Protein 1AHS (pdb70)

Secondary structure (DSSP, 8-state):
--TTBTBS-B--TTB---SSSSEEEEEEETTEEEEEE-TTEEEE-HHHH---TTT---EEEEEEEBSSEE-TTS-EE-PPTT-EEEETTEEE-TT--EEE-SSS-EEEEE-SSS-EEEEEEEEEE-/--TTTT-S-B--TTB---SSSSEEEEESSSSEEEEEE-TTEEEE-HHHHPPPTTT-S-EEEEEEEBSSEE-TTS-EE-PPTT-EEEETTEEE-TTS-EEE-SSS-EEEEE-SSS-EEEEEEEEEE-/--TTBTBS-B--TTB---SSSSEEEEEEETTEEEEEE-TTEEEE-HHHHPPPBTTBS-EEEEEEEBSSEE-TTS-EE-PPS--EEEETTEEE-TT--EEE-SSS-EEEEE-SSS-EEEEEEEEE--

Radius of gyration: 19.91 Å; Cα contacts (8 Å, |Δi|>4): 1069; chains: 3; bounding box: 50×52×49 Å

Organism: African horse sickness virus (NCBI:txid40050)

InterPro domains:
  IPR001803 Orbivirus inner capsid protein VP7 [PF00897] (1-350)
  IPR001803 Orbivirus inner capsid protein VP7 [PR00903] (21-40)
  IPR001803 Orbivirus inner capsid protein VP7 [PR00903] (60-80)
  IPR001803 Orbivirus inner capsid protein VP7 [PR00903] (82-101)
  IPR001803 Orbivirus inner capsid protein VP7 [PR00903] (106-123)
  IPR001803 Orbivirus inner capsid protein VP7 [PR00903] (180-199)
  IPR001803 Orbivirus inner capsid protein VP7 [PR00903] (207-225)
  IPR001803 Orbivirus inner capsid protein VP7 [PR00903] (244-261)
  IPR001803 Orbivirus inner capsid protein VP7 [PR00903] (271-286)
  IPR001803 Orbivirus inner capsid protein VP7 [PR00903] (311-328)
  IPR008935 Virus capsid protein, alpha-helical [SSF48345] (1-350)
  IPR008980 Viral capsid/haemagglutinin protein [SSF49818] (121-254)
  IPR023176 Orbivirus inner capsid protein VP7, N-terminal [G3DSA:1.10.250.10] (1-120)
  IPR023178 Orbivirus inner capsid protein VP7, C-terminal [G3DSA:1.10.170.10] (254-350)

Structure (mmCIF, N/CA/C/O backbone):
data_1AHS
#
_entry.id   1AHS
#
_cell.length_a   157.200
_cell.length_b   157.200
_cell.length_c   57.700
_cell.angle_alpha   90.00
_cell.angle_beta   90.00
_cell.angle_gamma   90.00
#
_symmetry.space_group_name_H-M   'I 4'
#
loop_
_entity.id
_entity.type
_entity.pdbx_description
1 polymer 'AFRICAN HORSE SICKNESS VIRUS (SEROTYPE 4) VP7'
2 water water
#
loop_
_atom_site.group_PDB
_atom_site.id
_atom_site.type_symbol
_atom_site.label_atom_id
_atom_site.label_alt_id
_atom_site.label_comp_id
_atom_site.label_asym_id
_atom_site.label_entity_id
_atom_site.label_seq_id
_atom_site.pdbx_PDB_ins_code
_atom_site.Cartn_x
_atom_site.Cartn_y
_atom_site.Cartn_z
_atom_site.occupancy
_atom_site.B_iso_or_equiv
_atom_site.auth_seq_id
_atom_site.auth_comp_id
_atom_site.auth_asym_id
_atom_site.auth_atom_id
_atom_site.pdbx_PDB_model_num
ATOM 1 N N . THR A 1 1 ? 45.850 10.934 17.530 0.00 99.99 126 THR A N 1
ATOM 2 C CA . THR A 1 1 ? 47.257 10.677 17.777 0.00 99.99 126 THR A CA 1
ATOM 3 C C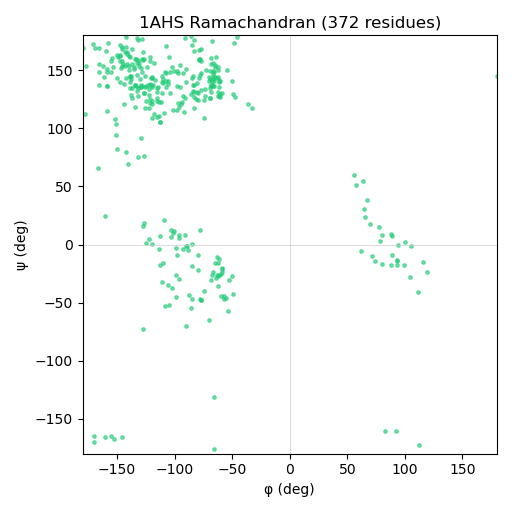 . THR A 1 1 ? 48.115 11.912 17.477 0.00 99.99 126 THR A C 1
ATOM 4 O O . THR A 1 1 ? 47.621 12.970 17.116 0.00 99.99 126 THR A O 1
ATOM 8 N N . GLY A 1 2 ? 49.411 11.727 17.664 1.00 74.43 127 GLY A N 1
ATOM 9 C CA . GLY A 1 2 ? 50.432 12.746 17.449 1.00 55.22 127 GLY A CA 1
ATOM 10 C C . GLY A 1 2 ? 51.641 11.854 17.136 1.00 49.21 127 GLY A C 1
ATOM 11 O O . GLY A 1 2 ? 51.761 10.777 17.715 1.00 47.33 127 GLY A O 1
ATOM 12 N N . PRO A 1 3 ? 52.639 12.304 16.369 1.00 40.10 128 PRO A N 1
ATOM 13 C CA . PRO A 1 3 ? 53.771 11.430 16.046 1.00 37.20 128 PRO A CA 1
ATOM 14 C C . PRO A 1 3 ? 54.679 10.791 17.061 1.00 35.16 128 PRO A C 1
ATOM 15 O O . PRO A 1 3 ? 55.298 9.782 16.752 1.00 40.92 128 PRO A O 1
ATOM 19 N N . TYR A 1 4 ? 54.780 11.366 18.248 1.00 34.00 129 TYR A N 1
ATOM 20 C CA . TYR A 1 4 ? 55.685 10.827 19.250 1.00 31.11 129 TYR A CA 1
ATOM 21 C C . TYR A 1 4 ? 54.978 10.035 20.346 1.00 29.64 129 TYR A C 1
ATOM 22 O O . TYR A 1 4 ? 55.545 9.766 21.401 1.00 32.41 129 TYR A O 1
ATOM 31 N N . ALA A 1 5 ? 53.705 9.727 20.121 1.00 33.80 130 ALA A N 1
ATOM 32 C CA . ALA A 1 5 ? 52.935 8.887 21.041 1.00 38.16 130 ALA A CA 1
ATOM 33 C C . ALA A 1 5 ? 53.686 7.618 20.735 1.00 43.36 130 ALA A C 1
ATOM 34 O O . ALA A 1 5 ? 53.818 7.271 19.558 1.00 55.32 130 ALA A O 1
ATOM 36 N N . GLY A 1 6 ? 54.227 6.912 21.699 1.00 41.42 131 GLY A N 1
ATOM 37 C CA . GLY A 1 6 ? 54.960 5.746 21.243 1.00 41.37 131 GLY A CA 1
ATOM 38 C C . GLY A 1 6 ? 56.424 5.858 21.571 1.00 42.46 131 GLY A C 1
ATOM 39 O O . GLY A 1 6 ? 57.162 4.889 21.445 1.00 45.10 131 GLY A O 1
ATOM 40 N N . ALA A 1 7 ? 56.875 7.057 21.917 1.00 41.43 132 ALA A N 1
ATOM 41 C CA . ALA A 1 7 ? 58.250 7.211 22.349 1.00 38.40 132 ALA A CA 1
ATOM 42 C C . ALA A 1 7 ? 58.134 6.469 23.668 1.00 37.17 132 ALA A C 1
ATOM 43 O O . ALA A 1 7 ? 57.060 6.456 24.276 1.00 38.53 132 ALA A O 1
ATOM 45 N N . VAL A 1 8 ? 59.201 5.828 24.110 1.00 37.19 133 VAL A N 1
ATOM 46 C CA . VAL A 1 8 ? 59.121 5.081 25.361 1.00 30.40 133 VAL A CA 1
ATOM 47 C C . VAL A 1 8 ? 59.533 5.842 26.621 1.00 31.53 133 VAL A C 1
ATOM 48 O O . VAL A 1 8 ? 59.449 5.312 27.724 1.00 32.52 133 VAL A O 1
ATOM 52 N N . GLU A 1 9 ? 59.991 7.079 26.464 1.00 31.11 134 GLU A N 1
ATOM 53 C CA . GLU A 1 9 ? 60.351 7.890 27.606 1.00 28.87 134 GLU A CA 1
ATOM 54 C C . GLU A 1 9 ? 60.315 9.323 27.142 1.00 28.54 134 GLU A C 1
ATOM 55 O O . GLU A 1 9 ? 60.488 9.598 25.951 1.00 28.64 134 GLU A O 1
ATOM 61 N N . VAL A 1 10 ? 59.971 10.207 28.075 1.00 25.84 135 VAL A N 1
ATOM 62 C CA . VAL A 1 10 ? 59.845 11.638 27.843 1.00 24.36 135 VAL A CA 1
ATOM 63 C C . VAL A 1 10 ? 60.695 12.277 28.922 1.00 22.60 135 VAL A C 1
ATOM 64 O O . VAL A 1 10 ? 61.329 11.571 29.692 1.00 24.01 135 VAL A O 1
ATOM 68 N N . GLN A 1 11 ? 60.820 13.589 28.923 1.00 20.02 136 GLN A N 1
ATOM 69 C CA . GLN A 1 11 ? 61.581 14.230 29.982 1.00 19.72 136 GLN A CA 1
ATOM 70 C C . GLN A 1 11 ? 60.938 15.522 30.383 1.00 20.23 136 GLN A C 1
ATOM 71 O O . GLN A 1 11 ? 59.974 15.930 29.769 1.00 22.79 136 GLN A O 1
ATOM 77 N N . GLN A 1 12 ? 61.401 16.119 31.472 1.00 20.41 137 GLN A N 1
ATOM 78 C CA . GLN A 1 12 ? 60.826 17.384 31.939 1.00 23.36 137 GLN A CA 1
ATOM 79 C C . GLN A 1 12 ? 61.189 18.489 30.979 1.00 24.72 137 GLN A C 1
ATOM 80 O O . GLN A 1 12 ? 62.355 18.701 30.676 1.00 25.29 137 GLN A O 1
ATOM 86 N N . SER A 1 13 ? 60.189 19.198 30.493 1.00 24.73 138 SER A N 1
ATOM 87 C CA . SER A 1 13 ? 60.463 20.285 29.585 1.00 22.56 138 SER A CA 1
ATOM 88 C C . SER A 1 13 ? 61.329 21.356 30.224 1.00 23.37 138 SER A C 1
ATOM 89 O O . SER A 1 13 ? 61.136 21.704 31.386 1.00 23.17 138 SER A O 1
ATOM 92 N N . GLY A 1 14 ? 62.261 21.882 29.432 1.00 23.39 139 GLY A N 1
ATOM 93 C CA . GLY A 1 14 ? 63.117 22.963 29.856 1.00 16.05 139 GLY A CA 1
ATOM 94 C C . GLY A 1 14 ? 64.301 22.716 30.738 1.00 20.51 139 GLY A C 1
ATOM 95 O O . GLY A 1 14 ? 64.986 23.672 31.086 1.00 24.16 139 GLY A O 1
ATOM 96 N N . ARG A 1 15 ? 64.579 21.469 31.066 1.00 23.13 140 ARG A N 1
ATOM 97 C CA . ARG A 1 15 ? 65.700 21.108 31.928 1.00 22.15 140 ARG A CA 1
ATOM 98 C C . ARG A 1 15 ? 66.880 20.682 31.093 1.00 23.12 140 ARG A C 1
ATOM 99 O O . ARG A 1 15 ? 66.833 19.653 30.437 1.00 29.19 140 ARG A O 1
ATOM 107 N N . TYR A 1 16 ? 67.962 21.435 31.160 1.00 23.04 141 TYR A N 1
ATOM 108 C CA . TYR A 1 16 ? 69.108 21.145 30.339 1.00 19.70 141 TYR A CA 1
ATOM 109 C C . TYR A 1 16 ? 69.690 19.834 30.640 1.00 18.10 141 TYR A C 1
ATOM 110 O O . TYR A 1 16 ? 70.061 19.579 31.751 1.00 20.78 141 TYR A O 1
ATOM 119 N N . TYR A 1 17 ? 69.875 19.029 29.624 1.00 22.29 142 TYR A N 1
ATOM 120 C CA . TYR A 1 17 ? 70.439 17.710 29.820 1.00 23.01 142 TYR A CA 1
ATOM 121 C C . TYR A 1 17 ? 71.228 17.195 28.623 1.00 23.65 142 TYR A C 1
ATOM 122 O O . TYR A 1 17 ? 70.636 16.665 27.694 1.00 25.04 142 TYR A O 1
ATOM 131 N N . VAL A 1 18 ? 72.542 17.395 28.622 1.00 25.27 143 VAL A N 1
ATOM 132 C CA . VAL A 1 18 ? 73.408 16.932 27.530 1.00 30.07 143 VAL A CA 1
ATOM 133 C C . VAL A 1 18 ? 74.533 16.176 28.231 1.00 36.44 143 VAL A C 1
ATOM 134 O O . VAL A 1 18 ? 75.548 16.757 28.610 1.00 37.54 143 VAL A O 1
ATOM 138 N N . PRO A 1 19 ? 74.368 14.853 28.405 1.00 38.26 144 PRO A N 1
ATOM 139 C CA . PRO A 1 19 ? 75.346 13.984 29.073 1.00 43.87 144 PRO A CA 1
ATOM 140 C C . PRO A 1 19 ? 76.610 13.680 28.228 1.00 47.56 144 PRO A C 1
ATOM 141 O O . PRO A 1 19 ? 77.765 13.690 28.699 1.00 49.18 144 PRO A O 1
ATOM 145 N N . GLN A 1 20 ? 76.370 13.464 26.950 1.00 45.79 145 GLN A N 1
ATOM 146 C CA . GLN A 1 20 ? 77.420 13.139 26.041 1.00 46.34 145 GLN A CA 1
ATOM 147 C C . GLN A 1 20 ? 77.271 14.012 24.806 1.00 47.85 145 GLN A C 1
ATOM 148 O O . GLN A 1 20 ? 76.167 14.114 24.236 1.00 48.45 145 GLN A O 1
ATOM 154 N N . GLY A 1 21 ? 78.378 14.613 24.387 1.00 45.85 146 GLY A N 1
ATOM 155 C CA . GLY A 1 21 ? 78.357 15.395 23.177 1.00 41.49 146 GLY A CA 1
ATOM 156 C C . GLY A 1 21 ? 78.065 16.834 23.419 1.00 39.38 146 GLY A C 1
ATOM 157 O O . GLY A 1 21 ? 78.281 17.333 24.534 1.00 41.14 146 GLY A O 1
ATOM 158 N N . ARG A 1 22 ? 77.629 17.507 22.352 1.00 40.58 147 ARG A N 1
ATOM 159 C CA . ARG A 1 22 ? 77.292 18.922 22.442 1.00 39.73 147 ARG A CA 1
ATOM 160 C C . ARG A 1 22 ? 75.808 19.241 22.238 1.00 34.70 147 ARG A C 1
ATOM 161 O O . ARG A 1 22 ? 75.415 20.379 22.359 1.00 33.98 147 ARG A O 1
ATOM 169 N N . THR A 1 23 ? 75.002 18.225 21.927 1.00 32.21 148 THR A N 1
ATOM 170 C CA . THR A 1 23 ? 73.564 18.361 21.741 1.00 30.16 148 THR A CA 1
ATOM 171 C C . THR A 1 23 ? 72.919 17.046 22.153 1.00 30.44 148 THR A C 1
ATOM 172 O O . THR A 1 23 ? 73.607 16.044 22.299 1.00 33.43 148 THR A O 1
ATOM 176 N N . ARG A 1 24 ? 71.618 17.086 22.427 1.00 28.97 149 ARG A N 1
ATOM 177 C CA . ARG A 1 24 ? 70.811 15.904 22.749 1.00 26.19 149 ARG A CA 1
ATOM 178 C C . ARG A 1 24 ? 69.334 16.278 22.640 1.00 25.14 149 ARG A C 1
ATOM 179 O O . ARG A 1 24 ? 68.925 17.345 23.048 1.00 26.80 149 ARG A O 1
ATOM 187 N N . GLY A 1 25 ? 68.532 15.424 22.054 1.00 24.68 150 GLY A N 1
ATOM 188 C CA . GLY A 1 25 ? 67.129 15.746 21.931 1.00 26.31 150 GLY A CA 1
ATOM 189 C C . GLY A 1 25 ? 66.326 14.674 22.626 1.00 28.18 150 GLY A C 1
ATOM 190 O O . GLY A 1 25 ? 66.835 13.57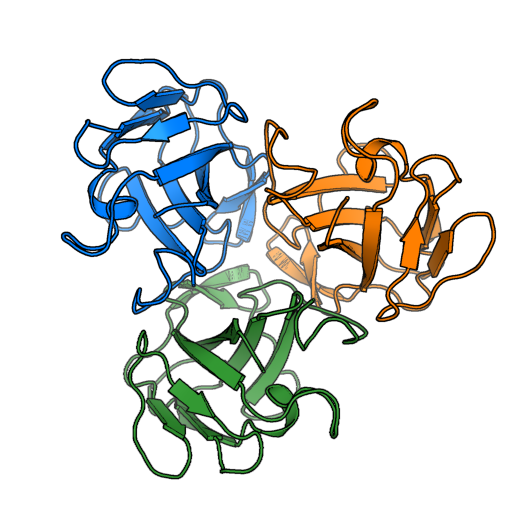0 22.836 1.00 29.03 150 GLY A O 1
ATOM 191 N N . GLY A 1 26 ? 65.101 15.002 23.012 1.00 25.42 151 GLY A N 1
ATOM 192 C CA . GLY A 1 26 ? 64.245 14.036 23.658 1.00 25.21 151 GLY A CA 1
ATOM 193 C C . GLY A 1 26 ? 62.822 14.501 23.479 1.00 27.30 151 GLY A C 1
ATOM 194 O O . GLY A 1 26 ? 62.610 15.615 22.995 1.00 28.18 151 GLY A O 1
ATOM 195 N N . TYR A 1 27 ? 61.852 13.683 23.885 1.00 27.55 152 TYR A N 1
ATOM 196 C CA . TYR A 1 27 ? 60.442 14.048 23.752 1.00 24.29 152 TYR A CA 1
ATOM 197 C C . TYR A 1 27 ? 59.818 14.603 24.998 1.00 19.58 152 TYR A C 1
ATOM 198 O O . TYR A 1 27 ? 60.207 14.281 26.113 1.00 23.13 152 TYR A O 1
ATOM 207 N N . ILE A 1 28 ? 58.856 15.470 24.801 1.00 21.13 153 ILE A N 1
ATOM 208 C CA . ILE A 1 28 ? 58.184 16.072 25.914 1.00 21.41 153 ILE A CA 1
ATOM 209 C C . ILE A 1 28 ? 56.795 15.448 26.046 1.00 25.21 153 ILE A C 1
ATOM 210 O O . ILE A 1 28 ? 56.297 15.245 27.154 1.00 25.99 153 ILE A O 1
ATOM 215 N N . ASN A 1 29 ? 56.188 15.120 24.910 1.00 24.90 154 ASN A N 1
ATOM 216 C CA . ASN A 1 29 ? 54.876 14.471 24.848 1.00 24.15 154 ASN A CA 1
ATOM 217 C C . ASN A 1 29 ? 54.705 14.069 23.385 1.00 23.39 154 ASN A C 1
ATOM 218 O O . ASN A 1 29 ? 55.669 14.102 22.625 1.00 23.17 154 ASN A O 1
ATOM 223 N N . SER A 1 30 ? 53.495 13.734 22.979 1.00 26.91 155 SER A N 1
ATOM 224 C CA . SER A 1 30 ? 53.220 13.323 21.603 1.00 31.97 155 SER A CA 1
ATOM 225 C C . SER A 1 30 ? 53.512 14.283 20.464 1.00 29.12 155 SER A C 1
ATOM 226 O O . SER A 1 30 ? 53.652 13.832 19.335 1.00 33.43 155 SER A O 1
ATOM 229 N N . ASN A 1 31 ? 53.513 15.586 20.701 1.00 25.84 156 ASN A N 1
ATOM 230 C CA . ASN A 1 31 ? 53.712 16.509 19.595 1.00 25.54 156 ASN A CA 1
ATOM 231 C C . ASN A 1 31 ? 54.878 17.399 19.795 1.00 25.92 156 ASN A C 1
ATOM 232 O O . ASN A 1 31 ? 55.108 18.271 18.970 1.00 30.05 156 ASN A O 1
ATOM 237 N N . ILE A 1 32 ? 55.629 17.194 20.870 1.00 25.25 157 ILE A N 1
ATOM 238 C CA . ILE A 1 32 ? 56.732 18.086 21.156 1.00 24.89 157 ILE A CA 1
ATOM 239 C C . ILE A 1 32 ? 58.013 17.380 21.549 1.00 27.74 157 ILE A C 1
ATOM 240 O O . ILE A 1 32 ? 58.013 16.447 22.360 1.00 26.76 157 ILE A O 1
ATOM 245 N N . ALA A 1 33 ? 59.110 17.885 20.988 1.00 25.66 158 ALA A N 1
ATOM 246 C CA . ALA A 1 33 ? 60.452 17.379 21.224 1.00 23.80 158 ALA A CA 1
ATOM 247 C C . ALA A 1 33 ? 61.298 18.598 21.495 1.00 24.65 158 ALA A C 1
ATOM 248 O O . ALA A 1 33 ? 61.011 19.650 20.942 1.00 26.61 158 ALA A O 1
ATOM 250 N N . GLU A 1 34 ? 62.294 18.479 22.367 1.00 20.41 159 GLU A N 1
ATOM 251 C CA . GLU A 1 34 ? 63.189 19.593 22.659 1.00 19.41 159 GLU A CA 1
ATOM 252 C C . GLU A 1 34 ? 64.599 19.138 22.401 1.00 23.93 159 GLU A C 1
ATOM 253 O O . GLU A 1 34 ? 64.883 17.940 22.467 1.00 25.29 159 GLU A O 1
ATOM 259 N N . VAL A 1 35 ? 65.489 20.067 22.072 1.00 22.41 160 VAL A N 1
ATOM 260 C CA . VAL A 1 35 ? 66.899 19.708 21.857 1.00 23.00 160 VAL A CA 1
ATOM 261 C C . VAL A 1 35 ? 67.807 20.698 22.556 1.00 23.61 160 VAL A C 1
ATOM 262 O O . VAL A 1 35 ? 67.673 21.897 22.376 1.00 26.77 160 VAL A O 1
ATOM 266 N N . CYS A 1 36 ? 68.590 20.186 23.501 1.00 22.53 161 CYS A N 1
ATOM 267 C CA . CYS A 1 36 ? 69.508 20.983 24.286 1.00 19.90 161 CYS A CA 1
ATOM 268 C C . CYS A 1 36 ? 70.820 21.179 23.573 1.00 22.25 161 CYS A C 1
ATOM 269 O O . CYS A 1 36 ? 71.352 20.260 22.996 1.00 22.75 161 CYS A O 1
ATOM 272 N N . MET A 1 37 ? 71.405 22.350 23.708 1.00 24.89 162 MET A N 1
ATOM 273 C CA . MET A 1 37 ? 72.603 22.618 22.984 1.00 21.02 162 MET A CA 1
ATOM 274 C C . MET A 1 37 ? 73.526 23.446 23.797 1.00 24.95 162 MET A C 1
ATOM 275 O O . MET A 1 37 ? 73.104 24.384 24.449 1.00 33.06 162 MET A O 1
ATOM 280 N N . ASP A 1 38 ? 74.801 23.098 23.739 1.00 29.08 163 ASP A N 1
ATOM 281 C CA . ASP A 1 38 ? 75.862 23.793 24.440 1.00 26.04 163 ASP A CA 1
ATOM 282 C C . ASP A 1 38 ? 76.209 24.956 23.558 1.00 26.78 163 ASP A C 1
ATOM 283 O O . ASP A 1 38 ? 75.678 25.096 22.462 1.00 28.61 163 ASP A O 1
ATOM 288 N N . ALA A 1 39 ? 77.114 25.791 24.044 1.00 31.98 164 ALA A N 1
ATOM 289 C CA . ALA A 1 39 ? 77.573 26.977 23.330 1.00 28.71 164 ALA A CA 1
ATOM 290 C C . ALA A 1 39 ? 78.350 26.534 22.080 1.00 26.67 164 ALA A C 1
ATOM 291 O O . ALA A 1 39 ? 79.074 25.557 22.123 1.00 29.10 164 ALA A O 1
ATOM 293 N N . GLY A 1 40 ? 78.114 27.181 20.950 1.00 24.44 165 GLY A N 1
ATOM 294 C CA . GLY A 1 40 ? 78.808 26.806 19.736 1.00 24.30 165 GLY A CA 1
ATOM 295 C C . GLY A 1 40 ? 78.632 25.354 19.394 1.00 27.12 165 GLY A C 1
ATOM 296 O O . GLY A 1 40 ? 79.625 24.651 19.235 1.00 29.05 165 GLY A O 1
ATOM 297 N N . ALA A 1 41 ? 77.383 24.929 19.184 1.00 24.44 166 ALA A N 1
ATOM 298 C CA . ALA A 1 41 ? 77.064 23.538 18.865 1.00 21.11 166 ALA A CA 1
ATOM 299 C C . ALA A 1 41 ? 76.254 23.476 17.637 1.00 21.42 166 ALA A C 1
ATOM 300 O O . ALA A 1 41 ? 75.608 24.434 17.292 1.00 26.59 166 ALA A O 1
ATOM 302 N N . ALA A 1 42 ? 76.230 22.327 16.991 1.00 20.45 167 ALA A N 1
ATOM 303 C CA . ALA A 1 42 ? 75.426 22.175 15.776 1.00 25.09 167 ALA A CA 1
ATOM 304 C C . ALA A 1 42 ? 74.972 20.754 15.867 1.00 28.00 167 ALA A C 1
ATOM 305 O O . ALA A 1 42 ? 75.627 19.959 16.556 1.00 31.66 167 ALA A O 1
ATOM 307 N N . GLY A 1 43 ? 73.878 20.404 15.193 1.00 23.67 168 GLY A N 1
ATOM 308 C CA . GLY A 1 43 ? 73.449 19.021 15.271 1.00 25.61 168 GLY A CA 1
ATOM 309 C C . GLY A 1 43 ? 72.445 18.762 14.207 1.00 29.30 168 GLY A C 1
ATOM 310 O O . GLY A 1 43 ? 71.896 19.712 13.696 1.00 34.19 168 GLY A O 1
ATOM 311 N N . GLN A 1 44 ? 72.302 17.513 13.791 1.00 31.37 169 GLN A N 1
ATOM 312 C CA . GLN A 1 44 ? 71.313 17.176 12.786 1.00 36.81 169 GLN A CA 1
ATOM 313 C C . GLN A 1 44 ? 70.271 16.486 13.611 1.00 38.24 169 GLN A C 1
ATOM 314 O O . GLN A 1 44 ? 70.607 15.645 14.442 1.00 39.69 169 GLN A O 1
ATOM 320 N N . VAL A 1 45 ? 69.007 16.739 13.289 1.00 37.65 170 VAL A N 1
ATOM 321 C CA . VAL A 1 45 ? 67.925 16.297 14.154 1.00 34.65 170 VAL A CA 1
ATOM 322 C C . VAL A 1 45 ? 66.789 15.485 13.526 1.00 31.98 170 VAL A C 1
ATOM 323 O O . VAL A 1 45 ? 65.798 15.179 14.155 1.00 32.46 170 VAL A O 1
ATOM 327 N N . ASN A 1 46 ? 67.051 14.987 12.329 1.00 35.29 171 ASN A N 1
ATOM 328 C CA . ASN A 1 46 ? 66.129 14.159 11.562 1.00 37.73 171 ASN A CA 1
ATOM 329 C C . ASN A 1 46 ? 65.671 12.935 12.316 1.00 39.61 171 ASN A C 1
ATOM 330 O O . ASN A 1 46 ? 64.510 12.590 12.287 1.00 40.47 171 ASN A O 1
ATOM 335 N N . ALA A 1 47 ? 66.589 12.225 12.941 1.00 38.46 172 ALA A N 1
ATOM 336 C CA . ALA A 1 47 ? 66.181 11.040 13.669 1.00 37.45 172 ALA A CA 1
ATOM 337 C C . ALA A 1 47 ? 65.215 11.316 14.824 1.00 38.82 172 ALA A C 1
ATOM 338 O O . ALA A 1 47 ? 64.464 10.440 15.194 1.00 44.09 172 ALA A O 1
ATOM 340 N N . LEU A 1 48 ? 65.265 12.513 15.411 1.00 39.65 173 LEU A N 1
ATOM 341 C CA . LEU A 1 48 ? 64.402 12.906 16.535 1.00 32.96 173 LEU A CA 1
ATOM 342 C C . LEU A 1 48 ? 63.004 13.246 16.034 1.00 33.07 173 LEU A C 1
ATOM 343 O O . LEU A 1 48 ? 62.010 12.797 16.575 1.00 34.02 173 LEU A O 1
ATOM 348 N N . LEU A 1 49 ? 62.931 14.052 14.993 1.00 35.59 174 LEU A N 1
ATOM 349 C CA . LEU A 1 49 ? 61.652 14.427 14.444 1.00 38.52 174 LEU A CA 1
ATOM 350 C C . LEU A 1 49 ? 61.200 13.366 13.459 1.00 43.09 174 LEU A C 1
ATOM 351 O O . LEU A 1 49 ? 60.047 13.365 13.077 1.00 44.81 174 LEU A O 1
ATOM 356 N N . ALA A 1 50 ? 62.112 12.538 12.971 0.00 48.27 175 ALA A N 1
ATOM 357 C CA . ALA A 1 50 ? 61.680 11.503 12.058 0.00 53.13 175 ALA A CA 1
ATOM 358 C C . ALA A 1 50 ? 61.023 10.543 12.997 0.00 58.09 175 ALA A C 1
ATOM 359 O O . ALA A 1 50 ? 61.667 10.003 13.899 0.00 57.12 175 ALA A O 1
ATOM 361 N N . PRO A 1 51 ? 59.704 10.470 12.926 1.00 63.81 176 PRO A N 1
ATOM 362 C CA . PRO A 1 51 ? 58.944 9.546 13.788 1.00 71.67 176 PRO A CA 1
ATOM 363 C C . PRO A 1 51 ? 59.407 8.179 13.295 1.00 79.80 176 PRO A C 1
ATOM 364 O O . PRO A 1 51 ? 60.620 7.949 13.130 1.00 81.90 176 PRO A O 1
ATOM 368 N N . ARG A 1 52 ? 58.470 7.268 13.030 0.00 99.99 177 ARG A N 1
ATOM 369 C CA . ARG A 1 52 ? 58.893 5.998 12.476 0.00 99.99 177 ARG A CA 1
ATOM 370 C C . ARG A 1 52 ? 58.445 5.688 11.057 0.00 99.99 177 ARG A C 1
ATOM 371 O O . ARG A 1 52 ? 57.270 5.791 10.698 0.00 99.99 177 ARG A O 1
ATOM 379 N N . ARG A 1 53 ? 59.463 5.442 10.238 0.00 99.99 178 ARG A N 1
ATOM 380 C CA . ARG A 1 53 ? 59.347 5.150 8.815 0.00 99.99 178 ARG A CA 1
ATOM 381 C C . ARG A 1 53 ? 58.128 4.324 8.415 0.00 99.99 178 ARG A C 1
ATOM 382 O O . ARG A 1 53 ? 57.947 3.205 8.887 0.00 99.99 178 ARG A O 1
ATOM 390 N N . GLY A 1 54 ? 57.298 4.889 7.544 0.00 99.99 179 GLY A N 1
ATOM 391 C CA . GLY A 1 54 ? 56.114 4.183 7.085 0.00 99.99 179 GLY A CA 1
ATOM 392 C C . GLY A 1 54 ? 54.823 4.792 7.590 0.00 99.99 179 GLY A C 1
ATOM 393 O O . GLY A 1 54 ? 53.836 4.870 6.854 0.00 99.99 179 GLY A O 1
ATOM 394 N N . ASP A 1 55 ? 54.825 5.203 8.854 0.00 99.99 180 ASP A N 1
ATOM 395 C CA . ASP A 1 55 ? 53.660 5.829 9.474 0.00 99.99 180 ASP A CA 1
ATOM 396 C C . ASP A 1 55 ? 53.654 7.264 8.974 0.00 99.99 180 ASP A C 1
ATOM 397 O O . ASP A 1 55 ? 52.639 7.775 8.484 0.00 99.99 180 ASP A O 1
ATOM 402 N N . ALA A 1 56 ? 54.835 7.874 9.034 0.00 99.99 181 ALA A N 1
ATOM 403 C CA . ALA A 1 56 ? 55.025 9.247 8.613 0.00 99.99 181 ALA A CA 1
ATOM 404 C C . ALA A 1 56 ? 54.820 9.465 7.134 0.00 99.99 181 ALA A C 1
ATOM 405 O O . ALA A 1 56 ? 55.151 8.630 6.300 0.00 99.99 181 ALA A O 1
ATOM 407 N N . VAL A 1 57 ? 54.345 10.668 6.859 1.00 65.94 182 VAL A N 1
ATOM 408 C CA . VAL A 1 57 ? 54.035 11.171 5.521 1.00 58.55 182 VAL A CA 1
ATOM 409 C C . VAL A 1 57 ? 54.724 12.550 5.224 1.00 57.00 182 VAL A C 1
ATOM 410 O O . VAL A 1 57 ? 55.661 12.624 4.418 1.00 56.55 182 VAL A O 1
ATOM 414 N N . MET A 1 58 ? 54.224 13.625 5.859 1.00 53.31 183 MET A N 1
ATOM 415 C CA . MET A 1 58 ? 54.712 15.006 5.759 1.00 46.24 183 MET A CA 1
ATOM 416 C C . MET A 1 58 ? 54.437 15.573 7.143 1.00 42.16 183 MET A C 1
ATOM 417 O O . MET A 1 58 ? 53.428 15.245 7.742 1.00 41.08 183 MET A O 1
ATOM 422 N N . ILE A 1 59 ? 55.351 16.367 7.677 1.00 41.07 184 ILE A N 1
ATOM 423 C CA . ILE A 1 59 ? 55.183 16.933 9.002 1.00 37.79 184 ILE A CA 1
ATOM 424 C C . ILE A 1 59 ? 55.213 18.437 8.914 1.00 37.52 184 ILE A C 1
ATOM 425 O O . ILE A 1 59 ? 55.987 18.983 8.141 1.00 37.67 184 ILE A O 1
ATOM 430 N N . TYR A 1 60 ? 54.328 19.097 9.658 1.00 36.99 185 TYR A N 1
ATOM 431 C CA . TYR A 1 60 ? 54.281 20.560 9.726 1.00 36.47 185 TYR A CA 1
ATOM 432 C C . TYR A 1 60 ? 54.641 20.850 11.159 1.00 32.08 185 TYR A C 1
ATOM 433 O O . TYR A 1 60 ? 53.996 20.329 12.037 1.00 33.44 185 TYR A O 1
ATOM 442 N N . PHE A 1 61 ? 55.640 21.674 11.426 1.00 28.53 186 PHE A N 1
ATOM 443 C CA . PHE A 1 61 ? 56.005 21.933 12.807 1.00 24.30 186 PHE A CA 1
ATOM 444 C C . PHE A 1 61 ? 56.490 23.335 12.905 1.00 24.91 186 PHE A C 1
ATOM 445 O O . PHE A 1 61 ? 56.678 23.949 11.890 1.00 28.22 186 PHE A O 1
ATOM 453 N N . VAL A 1 62 ? 56.707 23.827 14.119 1.00 26.66 187 VAL A N 1
ATOM 454 C CA . VAL A 1 62 ? 57.274 25.151 14.369 1.00 24.03 187 VAL A CA 1
ATOM 455 C C . VAL A 1 62 ? 58.353 24.888 15.387 1.00 22.68 187 VAL A C 1
ATOM 456 O O . VAL A 1 62 ? 58.315 23.877 16.072 1.00 25.95 187 VAL A O 1
ATOM 460 N N . TRP A 1 63 ? 59.310 25.789 15.491 1.00 24.26 188 TRP A N 1
ATOM 461 C CA . TRP A 1 63 ? 60.376 25.653 16.477 1.00 24.05 188 TRP A CA 1
ATOM 462 C C . TRP A 1 63 ? 60.534 27.030 17.117 1.00 25.30 188 TRP A C 1
ATOM 463 O O . TRP A 1 63 ? 60.127 28.016 16.534 1.00 25.79 188 TRP A O 1
ATOM 474 N N . ARG A 1 64 ? 60.959 27.089 18.372 1.00 22.78 189 ARG A N 1
ATOM 475 C CA . ARG A 1 64 ? 61.205 28.376 19.000 1.00 20.55 189 ARG A CA 1
ATOM 476 C C . ARG A 1 64 ? 62.187 28.083 20.074 1.00 22.27 189 ARG A C 1
ATOM 477 O O . ARG A 1 64 ? 62.277 26.949 20.513 1.00 21.57 189 ARG A O 1
ATOM 485 N N . PRO A 1 65 ? 63.049 29.046 20.377 1.00 20.78 190 PRO A N 1
ATOM 486 C CA . PRO A 1 65 ? 64.052 28.892 21.423 1.00 16.82 190 PRO A CA 1
ATOM 487 C C . PRO A 1 65 ? 63.330 29.109 22.756 1.00 20.87 190 PRO A C 1
ATOM 488 O O . PRO A 1 65 ? 62.226 29.642 22.773 1.00 25.36 190 PRO A O 1
ATOM 492 N N . LEU A 1 66 ? 63.883 28.627 23.858 1.00 22.13 191 LEU A N 1
ATOM 493 C CA . LEU A 1 66 ? 63.232 28.845 25.108 1.00 20.12 191 LEU A CA 1
ATOM 494 C C . LEU A 1 66 ? 63.887 30.044 25.736 1.00 21.93 191 LEU A C 1
ATOM 495 O O . LEU A 1 66 ? 65.097 30.074 26.007 1.00 24.75 191 LEU A O 1
ATOM 500 N N . ARG A 1 67 ? 63.059 31.035 26.006 1.00 23.96 192 ARG A N 1
ATOM 501 C CA . ARG A 1 67 ? 63.484 32.275 26.635 1.00 24.48 192 ARG A CA 1
ATOM 502 C C . ARG A 1 67 ? 64.090 32.016 28.013 1.00 26.02 192 ARG A C 1
ATOM 503 O O . ARG A 1 67 ? 65.012 32.687 28.410 1.00 29.70 192 ARG A O 1
ATOM 511 N N . ILE A 1 68 ? 63.463 31.171 28.815 1.00 26.27 193 ILE A N 1
ATOM 512 C CA . ILE A 1 68 ? 64.055 30.800 30.088 1.00 26.93 193 ILE A CA 1
ATOM 513 C C . ILE A 1 68 ? 63.868 29.274 30.287 1.00 25.66 193 ILE A C 1
ATOM 514 O O . ILE A 1 68 ? 62.901 28.675 29.821 1.00 24.50 193 ILE A O 1
ATOM 519 N N . PHE A 1 69 ? 64.876 28.640 30.862 1.00 22.31 194 PHE A N 1
ATOM 520 C CA . PHE A 1 69 ? 64.869 27.218 31.098 1.00 20.09 194 PHE A CA 1
ATOM 521 C C . PHE A 1 69 ? 65.822 27.048 32.246 1.00 19.29 194 PHE A C 1
ATOM 522 O O . PHE A 1 69 ? 66.224 28.042 32.855 1.00 21.58 194 PHE A O 1
ATOM 530 N N . CYS A 1 70 ? 66.273 25.838 32.515 1.00 19.82 195 CYS A N 1
ATOM 531 C CA . CYS A 1 70 ? 67.198 25.717 33.609 1.00 19.92 195 CYS A CA 1
ATOM 532 C C . CYS A 1 70 ? 68.365 24.789 33.390 1.00 22.29 195 CYS A C 1
ATOM 533 O O . CYS A 1 70 ? 68.369 23.966 32.475 1.00 24.69 195 CYS A O 1
ATOM 536 N N . ASP A 1 71 ? 69.393 24.978 34.209 1.00 23.52 196 ASP A N 1
ATOM 537 C CA . ASP A 1 71 ? 70.573 24.134 34.176 1.00 26.79 196 ASP A CA 1
ATOM 538 C C . ASP A 1 71 ? 70.260 22.910 35.051 1.00 25.68 196 ASP A C 1
ATOM 539 O O . ASP A 1 71 ? 69.294 22.890 35.817 1.00 25.99 196 ASP A O 1
ATOM 544 N N . PRO A 1 72 ? 71.131 21.922 35.037 1.00 26.88 197 PRO A N 1
ATOM 545 C CA . PRO A 1 72 ? 70.859 20.741 35.839 1.00 26.65 197 PRO A CA 1
ATOM 546 C C . PRO A 1 72 ? 70.739 20.906 37.364 1.00 29.96 197 PRO A C 1
ATOM 547 O O . PRO A 1 72 ? 70.313 19.965 38.036 1.00 30.38 197 PRO A O 1
ATOM 551 N N . GLN A 1 73 ? 71.131 22.057 37.918 1.00 33.67 198 GLN A N 1
ATOM 552 C CA . GLN A 1 73 ? 71.035 22.316 39.366 1.00 33.29 198 GLN A CA 1
ATOM 553 C C . GLN A 1 73 ? 69.850 23.229 39.731 1.00 28.81 198 GLN A C 1
ATOM 554 O O . GLN A 1 73 ? 69.715 23.716 40.863 1.00 29.43 198 GLN A O 1
ATOM 560 N N . GLY A 1 74 ? 69.045 23.517 38.717 1.00 25.06 199 GLY A N 1
ATOM 561 C CA . GLY A 1 74 ? 67.849 24.305 38.894 1.00 25.67 199 GLY A CA 1
ATOM 562 C C . GLY A 1 74 ? 67.884 25.786 38.668 1.00 24.93 199 GLY A C 1
ATOM 563 O O . GLY A 1 74 ? 66.831 26.395 38.764 1.00 31.32 199 GLY A O 1
ATOM 564 N N . ALA A 1 75 ? 69.026 26.364 38.320 1.00 20.68 200 ALA A N 1
ATOM 565 C CA . ALA A 1 75 ? 69.124 27.799 38.124 1.00 24.09 200 ALA A CA 1
ATOM 566 C C . ALA A 1 75 ? 68.558 28.216 36.777 1.00 27.50 200 ALA A C 1
ATOM 567 O O . ALA A 1 75 ? 68.596 27.431 35.850 1.00 27.55 200 ALA A O 1
ATOM 569 N N . SER A 1 76 ? 67.937 29.399 36.707 1.00 28.55 201 SER A N 1
ATOM 570 C CA . SER A 1 76 ? 67.352 29.920 35.467 1.00 28.62 201 SER A CA 1
ATOM 571 C C . SER A 1 76 ? 68.465 30.283 34.519 1.00 28.65 201 SER A C 1
ATOM 572 O O . SER A 1 76 ? 69.476 30.851 34.919 1.00 28.71 201 SER A O 1
ATOM 575 N N . LEU A 1 77 ? 68.210 30.047 33.244 1.00 27.08 202 LEU A N 1
ATOM 576 C CA . LEU A 1 77 ? 69.164 30.299 32.175 1.00 25.89 202 LEU A CA 1
ATOM 577 C C . LEU A 1 77 ? 68.326 30.837 31.012 1.00 25.31 202 LEU A C 1
ATOM 578 O O . LEU A 1 77 ? 67.131 30.547 30.939 1.00 25.36 202 LEU A O 1
ATOM 583 N N . GLU A 1 78 ? 68.929 31.603 30.111 1.00 28.91 203 GLU A N 1
ATOM 584 C CA . GLU A 1 78 ? 68.218 32.118 28.934 1.00 31.24 203 GLU A CA 1
ATOM 585 C C . GLU A 1 78 ? 68.891 31.633 27.655 1.00 31.68 203 GLU A C 1
ATOM 586 O O . GLU A 1 78 ? 70.123 31.572 27.615 1.00 33.41 203 GLU A O 1
ATOM 592 N N . SER A 1 79 ? 68.116 31.320 26.611 1.00 30.23 204 SER A N 1
ATOM 593 C CA . SER A 1 79 ? 68.718 30.849 25.368 1.00 31.64 204 SER A CA 1
ATOM 594 C C . SER A 1 79 ? 69.532 31.952 24.692 1.00 36.62 204 SER A C 1
ATOM 595 O O . SER A 1 79 ? 69.142 33.135 24.740 1.00 42.32 204 SER A O 1
ATOM 598 N N . ALA A 1 80 ? 70.668 31.563 24.098 1.00 35.17 205 ALA A N 1
ATOM 599 C CA . ALA A 1 80 ? 71.580 32.474 23.403 1.00 33.54 205 ALA A CA 1
ATOM 600 C C . ALA A 1 80 ? 71.033 33.100 22.136 1.00 36.18 205 ALA A C 1
ATOM 601 O O . ALA A 1 80 ? 70.175 32.532 21.446 1.00 43.27 205 ALA A O 1
ATOM 603 N N . PRO A 1 81 ? 71.439 34.339 21.854 1.00 37.54 206 PRO A N 1
ATOM 604 C CA . PRO A 1 81 ? 70.925 34.930 20.619 1.00 34.95 206 PRO A CA 1
ATOM 605 C C . PRO A 1 81 ? 71.609 34.244 19.441 1.00 34.36 206 PRO A C 1
ATOM 606 O O . PRO A 1 81 ? 72.711 33.688 19.567 1.00 33.58 206 PRO A O 1
ATOM 610 N N . GLY A 1 82 ? 70.899 34.165 18.329 1.00 31.64 207 GLY A N 1
ATOM 611 C CA . GLY A 1 82 ? 71.501 33.568 17.156 1.00 29.08 207 GLY A CA 1
ATOM 612 C C . GLY A 1 82 ? 71.217 32.144 16.754 1.00 31.06 207 GLY A C 1
ATOM 613 O O . GLY A 1 82 ? 71.772 31.685 15.765 1.00 34.21 207 GLY A O 1
ATOM 614 N N . THR A 1 83 ? 70.361 31.447 17.483 1.00 33.79 208 THR A N 1
ATOM 615 C CA . THR A 1 83 ? 70.023 30.067 17.155 1.00 32.87 208 THR A CA 1
ATOM 616 C C . THR A 1 83 ? 69.360 30.032 15.786 1.00 32.02 208 THR A C 1
ATOM 617 O O . THR A 1 83 ? 68.713 31.008 15.361 1.00 35.42 208 THR A O 1
ATOM 621 N N . PHE A 1 84 ? 69.497 28.910 15.095 1.00 28.02 209 PHE A N 1
ATOM 622 C CA . PHE A 1 84 ? 68.875 28.778 13.793 1.00 26.26 209 PHE A CA 1
ATOM 623 C C . PHE A 1 84 ? 68.610 27.320 13.461 1.00 27.53 209 PHE A C 1
ATOM 624 O O . PHE A 1 84 ? 69.153 26.436 14.110 1.00 30.92 209 PHE A O 1
ATOM 632 N N . VAL A 1 85 ? 67.714 27.083 12.511 1.00 28.04 210 VAL A N 1
ATOM 633 C CA . VAL A 1 85 ? 67.340 25.749 12.073 1.00 28.96 210 VAL A CA 1
ATOM 634 C C . VAL A 1 85 ? 67.243 25.904 10.579 1.00 30.10 210 VAL A C 1
ATOM 635 O O . VAL A 1 85 ? 66.793 26.951 10.126 1.00 34.61 210 VAL A O 1
ATOM 639 N N . THR A 1 86 ? 67.799 24.965 9.817 1.00 31.20 211 THR A N 1
ATOM 640 C CA . THR A 1 86 ? 67.676 25.025 8.374 1.00 30.04 211 THR A CA 1
ATOM 641 C C . THR A 1 86 ? 67.035 23.720 8.068 1.00 32.65 211 THR A C 1
ATOM 642 O O . THR A 1 86 ? 67.375 22.695 8.659 1.00 35.69 211 THR A O 1
ATOM 646 N N . VAL A 1 87 ? 66.014 23.769 7.237 1.00 38.15 212 VAL A N 1
ATOM 647 C CA . VAL A 1 87 ? 65.315 22.567 6.845 1.00 41.10 212 VAL A CA 1
ATOM 648 C C . VAL A 1 87 ? 65.596 22.461 5.343 1.00 44.87 212 VAL A C 1
ATOM 649 O O . VAL A 1 87 ? 65.212 23.341 4.576 1.00 45.54 212 VAL A O 1
ATOM 653 N N . ASP A 1 88 ? 66.412 21.476 4.965 1.00 49.18 213 ASP A N 1
ATOM 654 C CA . ASP A 1 88 ? 66.761 21.258 3.566 1.00 49.44 213 ASP A CA 1
ATOM 655 C C . ASP A 1 88 ? 67.520 22.485 3.108 1.00 46.80 213 ASP A C 1
ATOM 656 O O . ASP A 1 88 ? 67.097 23.194 2.213 1.00 46.12 213 ASP A O 1
ATOM 661 N N . GLY A 1 89 ? 68.579 22.826 3.813 1.00 45.43 214 GLY A N 1
ATOM 662 C CA . GLY A 1 89 ? 69.306 24.007 3.409 1.00 44.79 214 GLY A CA 1
ATOM 663 C C . GLY A 1 89 ? 68.561 25.342 3.444 1.00 45.28 214 GLY A C 1
ATOM 664 O O . GLY A 1 89 ? 69.169 26.386 3.195 1.00 43.24 214 GLY A O 1
ATOM 665 N N . VAL A 1 90 ? 67.261 25.339 3.729 1.00 46.86 215 VAL A N 1
ATOM 666 C CA . VAL A 1 90 ? 66.496 26.602 3.795 1.00 46.39 215 VAL A CA 1
ATOM 667 C C . VAL A 1 90 ? 66.439 27.056 5.237 1.00 43.72 215 VAL A C 1
ATOM 668 O O . VAL A 1 90 ? 66.184 26.233 6.107 1.00 45.38 215 VAL A O 1
ATOM 672 N N . ASN A 1 91 ? 66.660 28.343 5.493 1.00 41.80 216 ASN A N 1
ATOM 673 C CA . ASN A 1 91 ? 66.601 28.870 6.858 1.00 43.95 216 ASN A CA 1
ATOM 674 C C . ASN A 1 91 ? 65.156 29.140 7.259 1.00 44.05 216 ASN A C 1
ATOM 675 O O . ASN A 1 91 ? 64.431 29.860 6.568 1.00 46.43 216 ASN A O 1
ATOM 680 N N . VAL A 1 92 ? 64.753 28.555 8.379 1.00 42.05 217 VAL A N 1
ATOM 681 C CA . VAL A 1 92 ? 63.415 28.696 8.909 1.00 36.03 217 VAL A CA 1
ATOM 682 C C . VAL A 1 92 ? 63.443 29.498 10.207 1.00 34.17 217 VAL A C 1
ATOM 683 O O . VAL A 1 92 ? 64.205 29.210 11.150 1.00 35.09 217 VAL A O 1
ATOM 687 N N . ALA A 1 93 ? 62.677 30.580 10.174 1.00 32.85 218 ALA A N 1
ATOM 688 C CA . ALA A 1 93 ? 62.528 31.507 11.280 1.00 33.54 218 ALA A CA 1
ATOM 689 C C . ALA A 1 93 ? 61.600 30.914 12.349 1.00 35.52 218 ALA A C 1
ATOM 690 O O . ALA A 1 93 ? 60.652 30.165 12.045 1.00 36.75 218 ALA A O 1
ATOM 692 N N . ALA A 1 94 ? 61.876 31.264 13.602 1.00 35.05 219 ALA A N 1
ATOM 693 C CA . ALA A 1 94 ? 61.082 30.798 14.722 1.00 28.02 219 ALA A CA 1
ATOM 694 C C . ALA A 1 94 ? 59.655 31.254 14.561 1.00 27.16 219 ALA A C 1
ATOM 695 O O . ALA A 1 94 ? 59.391 32.428 14.273 1.00 29.58 219 ALA A O 1
ATOM 697 N N . GLY A 1 95 ? 58.736 30.312 14.690 1.00 29.06 220 GLY A N 1
ATOM 698 C CA . GLY A 1 95 ? 57.347 30.652 14.571 1.00 26.74 220 GLY A CA 1
ATOM 699 C C . GLY A 1 95 ? 56.788 30.480 13.193 1.00 33.97 220 GLY A C 1
ATOM 700 O O . GLY A 1 95 ? 55.569 30.486 13.066 1.00 39.68 220 GLY A O 1
ATOM 701 N N . ASP A 1 96 ? 57.615 30.393 12.148 1.00 35.11 221 ASP A N 1
ATOM 702 C CA . ASP A 1 96 ? 57.058 30.197 10.806 1.00 36.27 221 ASP A CA 1
ATOM 703 C C . ASP A 1 96 ? 56.709 28.732 10.709 1.00 37.59 221 ASP A C 1
ATOM 704 O O . ASP A 1 96 ? 57.432 27.906 11.241 1.00 39.11 221 ASP A O 1
ATOM 709 N N . VAL A 1 97 ? 55.620 28.395 10.032 1.00 39.36 222 VAL A N 1
ATOM 710 C CA . VAL A 1 97 ? 55.244 26.993 9.877 1.00 40.04 222 VAL A CA 1
ATOM 711 C C . VAL A 1 97 ? 56.002 26.418 8.697 1.00 41.34 222 VAL A C 1
ATOM 712 O O . VAL A 1 97 ? 56.096 27.044 7.628 1.00 46.00 222 VAL A O 1
ATOM 716 N N . VAL A 1 98 ? 56.511 25.209 8.885 1.00 41.26 223 VAL A N 1
ATOM 717 C CA . VAL A 1 98 ? 57.257 24.530 7.854 1.00 39.74 223 VAL A CA 1
ATOM 718 C C . VAL A 1 98 ? 56.756 23.127 7.504 1.00 39.58 223 VAL A C 1
ATOM 719 O O . VAL A 1 98 ? 56.456 22.322 8.384 1.00 39.64 223 VAL A O 1
ATOM 723 N N . ALA A 1 99 ? 56.575 22.897 6.203 1.00 42.32 224 ALA A N 1
ATOM 724 C CA . ALA A 1 99 ? 56.182 21.601 5.668 1.00 41.99 224 ALA A CA 1
ATOM 725 C C . ALA A 1 99 ? 57.508 20.850 5.570 1.00 43.18 224 ALA A C 1
ATOM 726 O O . ALA A 1 99 ? 58.492 21.367 5.026 1.00 46.75 224 ALA A O 1
ATOM 728 N N . TRP A 1 100 ? 57.575 19.670 6.150 1.00 42.38 225 TRP A N 1
ATOM 729 C CA . TRP A 1 100 ? 58.805 18.920 6.106 1.00 42.34 225 TRP A CA 1
ATOM 730 C C . TRP A 1 100 ? 58.488 17.567 5.520 1.00 45.85 225 TRP A C 1
ATOM 731 O O . TRP A 1 100 ? 57.649 16.839 6.038 1.00 47.11 225 TRP A O 1
ATOM 742 N N . ASN A 1 101 ? 59.173 17.215 4.442 1.00 51.38 226 ASN A N 1
ATOM 743 C CA . ASN A 1 101 ? 58.906 15.946 3.781 1.00 54.12 226 ASN A CA 1
ATOM 744 C C . ASN A 1 101 ? 59.502 14.723 4.443 1.00 54.49 226 ASN A C 1
ATOM 745 O O . ASN A 1 101 ? 59.581 13.676 3.817 1.00 59.27 226 ASN A O 1
ATOM 750 N N . THR A 1 102 ? 59.986 14.854 5.673 1.00 53.95 227 THR A N 1
ATOM 751 C CA . THR A 1 102 ? 60.508 13.686 6.376 1.00 52.63 227 THR A CA 1
ATOM 752 C C . THR A 1 102 ? 61.856 13.142 5.937 1.00 52.07 227 THR A C 1
ATOM 753 O O . THR A 1 102 ? 62.469 12.376 6.677 1.00 52.77 227 THR A O 1
ATOM 757 N N . ILE A 1 103 ? 62.359 13.559 4.780 1.00 53.53 228 ILE A N 1
ATOM 758 C CA . ILE A 1 103 ? 63.649 13.029 4.324 1.00 53.89 228 ILE A CA 1
ATOM 759 C C . ILE A 1 103 ? 64.788 14.059 4.327 1.00 51.62 228 ILE A C 1
ATOM 760 O O . ILE A 1 103 ? 65.942 13.712 4.582 1.00 53.43 228 ILE A O 1
ATOM 765 N N . ALA A 1 104 ? 64.469 15.325 4.081 1.00 48.25 229 ALA A N 1
ATOM 766 C CA . ALA A 1 104 ? 65.486 16.381 4.043 1.00 45.44 229 ALA A CA 1
ATOM 767 C C . ALA A 1 104 ? 66.235 16.617 5.346 1.00 47.00 229 ALA A C 1
ATOM 768 O O . ALA A 1 104 ? 65.685 16.449 6.427 1.00 52.01 229 ALA A O 1
ATOM 770 N N . PRO A 1 105 ? 67.492 17.052 5.271 1.00 44.54 230 PRO A N 1
ATOM 771 C CA . PRO A 1 105 ? 68.169 17.274 6.553 1.00 40.77 230 PRO A CA 1
ATOM 772 C C . PRO A 1 105 ? 67.709 18.525 7.344 1.00 38.20 230 PRO A C 1
ATOM 773 O O . PRO A 1 105 ? 67.588 19.614 6.772 1.00 37.48 230 PRO A O 1
ATOM 777 N N . VAL A 1 106 ? 67.467 18.367 8.650 1.00 35.29 231 VAL A N 1
ATOM 778 C CA . VAL A 1 106 ? 67.079 19.482 9.512 1.00 31.85 231 VAL A CA 1
ATOM 779 C C . VAL A 1 106 ? 68.290 19.718 10.384 1.00 31.16 231 VAL A C 1
ATOM 780 O O . VAL A 1 106 ? 68.662 18.846 11.165 1.00 27.47 231 VAL A O 1
ATOM 784 N N . ASN A 1 107 ? 68.930 20.869 10.210 1.00 29.59 232 ASN A N 1
ATOM 785 C CA . ASN A 1 107 ? 70.114 21.212 10.970 1.00 26.03 232 ASN A CA 1
ATOM 786 C C . ASN A 1 107 ? 69.729 22.176 12.036 1.00 26.48 232 ASN A C 1
ATOM 787 O O . ASN A 1 107 ? 68.907 23.056 11.834 1.00 28.53 232 ASN A O 1
ATOM 792 N N . VAL A 1 108 ? 70.484 22.162 13.097 1.00 28.70 233 VAL A N 1
ATOM 793 C CA . VAL A 1 108 ? 70.145 22.988 14.191 1.00 24.41 233 VAL A CA 1
ATOM 794 C C . VAL A 1 108 ? 71.466 23.591 14.658 1.00 23.61 233 VAL A C 1
ATOM 795 O O . VAL A 1 108 ? 72.493 22.919 14.649 1.00 27.66 233 VAL A O 1
ATOM 799 N N . GLY A 1 109 ? 71.478 24.889 14.922 1.00 21.17 234 GLY A N 1
ATOM 800 C CA . GLY A 1 109 ? 72.715 25.510 15.342 1.00 22.42 234 GLY A CA 1
ATOM 801 C C . GLY A 1 109 ? 72.585 26.546 16.440 1.00 25.68 234 GLY A C 1
ATOM 802 O O . GLY A 1 109 ? 71.596 27.281 16.525 1.00 27.92 234 GLY A O 1
ATOM 803 N N . ASN A 1 110 ? 73.645 26.656 17.235 1.00 25.37 235 ASN A N 1
ATOM 804 C CA . ASN A 1 110 ? 73.707 27.560 18.376 1.00 28.81 235 ASN A CA 1
ATOM 805 C C . ASN A 1 110 ? 75.113 28.112 18.363 1.00 28.75 235 ASN A C 1
ATOM 806 O O . ASN A 1 110 ? 75.947 27.768 19.201 1.00 26.82 235 ASN A O 1
ATOM 811 N N . PRO A 1 111 ? 75.416 28.933 17.367 1.00 26.34 236 PRO A N 1
ATOM 812 C CA . PRO A 1 111 ? 76.737 29.521 17.238 1.00 28.99 236 PRO A CA 1
ATOM 813 C C . PRO A 1 111 ? 77.118 30.409 18.402 1.00 28.92 236 PRO A C 1
ATOM 814 O O . PRO A 1 111 ? 78.275 30.695 18.624 1.00 32.96 236 PRO A O 1
ATOM 818 N N . GLY A 1 112 ? 76.140 30.787 19.190 1.00 31.46 237 GLY A N 1
ATOM 819 C CA . GLY A 1 112 ? 76.392 31.667 20.316 1.00 29.86 237 GLY A CA 1
ATOM 820 C C . GLY A 1 112 ? 77.241 31.185 21.466 1.00 28.70 237 GLY A C 1
ATOM 821 O O . GLY A 1 112 ? 77.682 30.044 21.465 1.00 34.33 237 GLY A O 1
ATOM 822 N N . ALA A 1 113 ? 77.355 32.016 22.511 1.00 31.93 238 ALA A N 1
ATOM 823 C CA . ALA A 1 113 ? 78.217 31.719 23.665 1.00 32.62 238 ALA A CA 1
ATOM 824 C C . ALA A 1 113 ? 77.653 31.076 24.942 1.00 34.51 238 ALA A C 1
ATOM 825 O O . ALA A 1 113 ? 78.375 30.910 25.941 1.00 37.37 238 ALA A O 1
ATOM 827 N N . ARG A 1 114 ? 76.382 30.694 24.921 1.00 35.10 239 ARG A N 1
ATOM 828 C CA . ARG A 1 114 ? 75.772 30.071 26.086 1.00 33.09 239 ARG A CA 1
ATOM 829 C C . ARG A 1 114 ? 74.822 29.007 25.616 1.00 29.73 239 ARG A C 1
ATOM 830 O O . ARG A 1 114 ? 74.506 28.959 24.443 1.00 28.49 239 ARG A O 1
ATOM 838 N N . ARG A 1 115 ? 74.399 28.143 26.531 1.00 27.11 240 ARG A N 1
ATOM 839 C CA . ARG A 1 115 ? 73.489 27.045 26.233 1.00 23.72 240 ARG A CA 1
ATOM 840 C C . ARG A 1 115 ? 72.131 27.529 25.780 1.00 24.04 240 ARG A C 1
ATOM 841 O O . ARG A 1 115 ? 71.766 28.660 26.030 1.00 26.57 240 ARG A O 1
ATOM 849 N N . SER A 1 116 ? 71.375 26.654 25.133 1.00 27.79 241 SER A N 1
ATOM 850 C CA . SER A 1 116 ? 70.053 26.982 24.625 1.00 23.40 241 SER A CA 1
ATOM 851 C C . SER A 1 116 ? 69.222 25.734 24.504 1.00 21.57 241 SER A C 1
ATOM 852 O O . SER A 1 116 ? 69.754 24.638 24.429 1.00 22.49 241 SER A O 1
ATOM 855 N N . ILE A 1 117 ? 67.910 25.891 24.499 1.00 23.80 242 ILE A N 1
ATOM 856 C CA . ILE A 1 117 ? 67.057 24.744 24.274 1.00 23.21 242 ILE A CA 1
ATOM 857 C C . ILE A 1 117 ? 66.118 25.224 23.190 1.00 22.65 242 ILE A C 1
ATOM 858 O O . ILE A 1 117 ? 65.703 26.366 23.212 1.00 24.51 242 ILE A O 1
ATOM 863 N N . LEU A 1 118 ? 65.893 24.382 22.194 1.00 23.83 243 LEU A N 1
ATOM 864 C CA . LEU A 1 118 ? 65.005 24.646 21.078 1.00 20.90 243 LEU A CA 1
ATOM 865 C C . LEU A 1 118 ? 63.775 23.708 21.238 1.00 24.79 243 LEU A C 1
ATOM 866 O O . LEU A 1 118 ? 63.928 22.561 21.668 1.00 27.31 243 LEU A O 1
ATOM 871 N N . GLN A 1 119 ? 62.573 24.175 20.906 1.00 21.77 244 GLN A N 1
ATOM 872 C CA . GLN A 1 119 ? 61.375 23.350 20.997 1.00 21.35 244 GLN A CA 1
ATOM 873 C C . GLN A 1 119 ? 60.792 23.178 19.615 1.00 20.76 244 GLN A C 1
ATOM 874 O O . GLN A 1 119 ? 60.727 24.115 18.863 1.00 24.64 244 GLN A O 1
ATOM 880 N N . PHE A 1 120 ? 60.297 21.989 19.324 1.00 16.51 245 PHE A N 1
ATOM 881 C CA . PHE A 1 120 ? 59.732 21.677 18.046 1.00 22.49 245 PHE A CA 1
ATOM 882 C C . PHE A 1 120 ? 58.397 21.175 18.348 1.00 23.54 245 PHE A C 1
ATOM 883 O O . PHE A 1 120 ? 58.265 20.151 18.995 1.00 28.21 245 PHE A O 1
ATOM 891 N N . GLU A 1 121 ? 57.390 21.866 17.872 1.00 23.02 246 GLU A N 1
ATOM 892 C CA . GLU A 1 121 ? 56.049 21.426 18.129 1.00 23.64 246 GLU A CA 1
ATOM 893 C C . GLU A 1 121 ? 55.476 21.060 16.800 1.00 24.69 246 GLU A C 1
ATOM 894 O O . GLU A 1 121 ? 55.609 21.803 15.845 1.00 22.69 246 GLU A O 1
ATOM 900 N N . VAL A 1 122 ? 54.881 19.884 16.735 1.00 27.48 247 VAL A N 1
ATOM 901 C CA . VAL A 1 122 ? 54.254 19.348 15.528 1.00 29.48 247 VAL A CA 1
ATOM 902 C C . VAL A 1 122 ? 52.756 19.702 15.551 1.00 31.42 247 VAL A C 1
ATOM 903 O O . VAL A 1 122 ? 52.032 19.372 16.492 1.00 33.63 247 VAL A O 1
ATOM 907 N N . LEU A 1 123 ? 52.305 20.399 14.516 1.00 32.08 248 LEU A N 1
ATOM 908 C CA . LEU A 1 123 ? 50.928 20.850 14.399 1.00 34.23 248 LEU A CA 1
ATOM 909 C C . LEU A 1 123 ? 49.946 19.840 13.779 1.00 42.70 248 LEU A C 1
ATOM 910 O O . LEU A 1 123 ? 48.926 19.513 14.397 1.00 47.69 248 LEU A O 1
ATOM 915 N N . TRP A 1 124 ? 50.237 19.335 12.584 1.00 49.62 249 TRP A N 1
ATOM 916 C CA . TRP A 1 124 ? 49.354 18.346 11.911 1.00 56.96 249 TRP A CA 1
ATOM 917 C C . TRP A 1 124 ? 50.281 17.390 11.124 1.00 57.92 249 TRP A C 1
ATOM 918 O O . TRP A 1 124 ? 51.504 17.613 11.068 1.00 47.64 249 TRP A O 1
ATOM 929 N N . TYR A 1 125 ? 49.704 16.294 10.615 1.00 60.44 250 TYR A N 1
ATOM 930 C CA . TYR A 1 125 ? 50.423 15.317 9.779 1.00 64.66 250 TYR A CA 1
ATOM 931 C C . TYR A 1 125 ? 49.510 14.143 9.338 1.00 64.18 250 TYR A C 1
ATOM 932 O O . TYR A 1 125 ? 48.539 13.809 10.062 1.00 69.75 250 TYR A O 1
ATOM 941 N N . THR A 1 126 ? 49.749 13.643 8.108 1.00 60.76 251 THR A N 1
ATOM 942 C CA . THR A 1 126 ? 49.021 12.517 7.420 1.00 62.81 251 THR A CA 1
ATOM 943 C C . THR A 1 126 ? 49.066 12.730 5.898 1.00 59.54 251 THR A C 1
ATOM 944 O O . THR A 1 126 ? 49.086 11.765 5.125 1.00 67.22 251 THR A O 1
ATOM 948 N N . THR B 1 1 ? 46.607 23.198 14.668 1.00 49.61 126 THR B N 1
ATOM 949 C CA . THR B 1 1 ? 46.933 24.565 15.112 1.00 52.47 126 THR B CA 1
ATOM 950 C C . THR B 1 1 ? 46.179 25.096 16.399 1.00 48.85 126 THR B C 1
ATOM 951 O O . THR B 1 1 ? 45.030 24.705 16.724 1.00 51.92 126 THR B O 1
ATOM 955 N N . GLY B 1 2 ? 46.886 25.943 17.142 1.00 47.43 127 GLY B N 1
ATOM 956 C CA . GLY B 1 2 ? 46.380 26.572 18.347 1.00 40.06 127 GLY B CA 1
ATOM 957 C C . GLY B 1 2 ? 46.626 28.048 18.103 1.00 36.64 127 GLY B C 1
ATOM 958 O O . GLY B 1 2 ? 47.477 28.419 17.283 1.00 40.18 127 GLY B O 1
ATOM 959 N N . PRO B 1 3 ? 46.022 28.920 18.887 1.00 30.85 128 PRO B N 1
ATOM 960 C CA . PRO B 1 3 ? 46.238 30.334 18.629 1.00 28.17 128 PRO B CA 1
ATOM 961 C C . PRO B 1 3 ? 47.610 30.914 18.808 1.00 33.33 128 PRO B C 1
ATOM 962 O O . PRO B 1 3 ? 47.897 31.990 18.271 1.00 38.11 128 PRO B O 1
ATOM 966 N N . TYR B 1 4 ? 48.491 30.199 19.501 1.00 34.12 129 TYR B N 1
ATOM 967 C CA . TYR B 1 4 ? 49.799 30.762 19.813 1.00 31.04 129 TYR B CA 1
ATOM 968 C C . TYR B 1 4 ? 50.932 30.133 19.047 1.00 33.71 129 TYR B C 1
ATOM 969 O O . TYR B 1 4 ? 52.104 30.288 19.413 1.00 34.52 129 TYR B O 1
ATOM 978 N N . ALA B 1 5 ? 50.605 29.501 17.927 1.00 36.06 130 ALA B N 1
ATOM 979 C CA . ALA B 1 5 ? 51.628 28.841 17.119 1.00 33.09 130 ALA B CA 1
ATOM 980 C C . ALA B 1 5 ? 52.698 29.779 16.575 1.00 31.26 130 ALA B C 1
ATOM 981 O O . ALA B 1 5 ? 53.846 29.388 16.463 1.00 36.45 130 ALA B O 1
ATOM 983 N N . GLY B 1 6 ? 52.373 31.048 16.395 1.00 28.85 131 GLY B N 1
ATOM 984 C CA . GLY B 1 6 ? 53.340 31.970 15.837 1.00 29.61 131 GLY B CA 1
ATOM 985 C C . GLY B 1 6 ? 54.216 32.721 16.794 1.00 33.95 131 GLY B C 1
ATOM 986 O O . GLY B 1 6 ? 54.933 33.625 16.384 1.00 41.84 131 GLY B O 1
ATOM 987 N N . ALA B 1 7 ? 54.151 32.364 18.069 1.00 36.09 132 ALA B N 1
ATOM 988 C CA . ALA B 1 7 ? 54.949 33.002 19.105 1.00 32.72 132 ALA B CA 1
ATOM 989 C C . ALA B 1 7 ? 56.386 32.739 18.708 1.00 33.20 132 ALA B C 1
ATOM 990 O O . ALA B 1 7 ? 56.710 31.636 18.276 1.00 32.75 132 ALA B O 1
ATOM 992 N N . VAL B 1 8 ? 57.263 33.714 18.860 1.00 31.11 133 VAL B N 1
ATOM 993 C CA . VAL B 1 8 ? 58.641 33.455 18.482 1.00 28.09 133 VAL B CA 1
ATOM 994 C C . VAL B 1 8 ? 59.560 32.900 19.594 1.00 30.05 133 VAL B C 1
ATOM 995 O O . VAL B 1 8 ? 60.742 32.637 19.366 1.00 31.84 133 VAL B O 1
ATOM 999 N N . GLU B 1 9 ? 59.016 32.741 20.797 1.00 29.15 134 GLU B N 1
ATOM 1000 C CA . GLU B 1 9 ? 59.753 32.203 21.906 1.00 23.21 134 GLU B CA 1
ATOM 1001 C C . GLU B 1 9 ? 58.744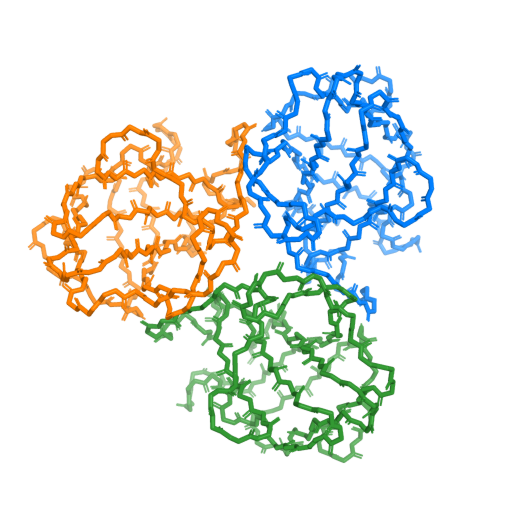 31.687 22.893 1.00 25.28 134 GLU B C 1
ATOM 1002 O O . GLU B 1 9 ? 57.597 32.107 22.897 1.00 25.00 134 GLU B O 1
ATOM 1008 N N . VAL B 1 10 ? 59.159 30.678 23.641 1.00 27.81 135 VAL B N 1
ATOM 1009 C CA . VAL B 1 10 ? 58.341 30.056 24.663 1.00 19.88 135 VAL B CA 1
ATOM 1010 C C . VAL B 1 10 ? 59.228 29.968 25.918 1.00 22.76 135 VAL B C 1
ATOM 1011 O O . VAL B 1 10 ? 60.385 30.412 25.918 1.00 22.69 135 VAL B O 1
ATOM 1015 N N . GLN B 1 11 ? 58.685 29.511 27.025 1.00 21.76 136 GLN B N 1
ATOM 1016 C CA . GLN B 1 11 ? 59.500 29.398 28.197 1.00 14.76 136 GLN B CA 1
ATOM 1017 C C . GLN B 1 11 ? 59.135 28.143 28.934 1.00 18.44 136 GLN B C 1
ATOM 1018 O O . GLN B 1 11 ? 58.152 27.468 28.613 1.00 19.93 136 GLN B O 1
ATOM 1024 N N . GLN B 1 12 ? 59.981 27.748 29.869 1.00 19.94 137 GLN B N 1
ATOM 1025 C CA . GLN B 1 12 ? 59.698 26.530 30.588 1.00 20.37 137 GLN B CA 1
ATOM 1026 C C . GLN B 1 12 ? 58.517 26.792 31.424 1.00 19.16 137 GLN B C 1
ATOM 1027 O O . GLN B 1 12 ? 58.440 27.793 32.107 1.00 22.69 137 GLN B O 1
ATOM 1033 N N . SER B 1 13 ? 57.636 25.826 31.434 1.00 23.65 138 SER B N 1
ATOM 1034 C CA . SER B 1 13 ? 56.436 25.892 32.229 1.00 25.14 138 SER B CA 1
ATOM 1035 C C . SER B 1 13 ? 56.689 25.807 33.720 1.00 23.07 138 SER B C 1
ATOM 1036 O O . SER B 1 13 ? 57.361 24.898 34.182 1.00 29.35 138 SER B O 1
ATOM 1039 N N . GLY B 1 14 ? 56.034 26.687 34.466 1.00 22.89 139 GLY B N 1
ATOM 1040 C CA . GLY B 1 14 ? 56.126 26.691 35.897 1.00 19.09 139 GLY B CA 1
ATOM 1041 C C . GLY B 1 14 ? 57.321 27.325 36.523 1.00 21.87 139 GLY B C 1
ATOM 1042 O O . GLY B 1 14 ? 57.496 27.187 37.719 1.00 24.76 139 GLY B O 1
ATOM 1043 N N . ARG B 1 15 ? 58.154 28.000 35.752 1.00 21.74 140 ARG B N 1
ATOM 1044 C CA . ARG B 1 15 ? 59.315 28.658 36.323 1.00 20.36 140 ARG B CA 1
ATOM 1045 C C . ARG B 1 15 ? 59.038 30.158 36.478 1.00 25.54 140 ARG B C 1
ATOM 1046 O O . ARG B 1 15 ? 58.873 30.871 35.493 1.00 27.72 140 ARG B O 1
ATOM 1054 N N . TYR B 1 16 ? 59.011 30.654 37.705 1.00 22.84 141 TYR B N 1
ATOM 1055 C CA . TYR B 1 16 ? 58.706 32.048 37.894 1.00 24.38 141 TYR B CA 1
ATOM 1056 C C . TYR B 1 16 ? 59.684 32.997 37.214 1.00 25.54 141 TYR B C 1
ATOM 1057 O O . TYR B 1 16 ? 60.897 32.879 37.371 1.00 27.88 141 TYR B O 1
ATOM 1066 N N . TYR B 1 17 ? 59.148 33.918 36.416 1.00 25.25 142 TYR B N 1
ATOM 1067 C CA . TYR B 1 17 ? 59.960 34.892 35.716 1.00 23.74 142 TYR B CA 1
ATOM 1068 C C . TYR B 1 17 ? 59.182 36.189 35.477 1.00 29.63 142 TYR B C 1
ATOM 1069 O O . TYR B 1 17 ? 58.309 36.270 34.616 1.00 30.52 142 TYR B O 1
ATOM 1078 N N . VAL B 1 18 ? 59.516 37.189 36.282 1.00 30.25 143 VAL B N 1
ATOM 1079 C CA . VAL B 1 18 ? 58.938 38.543 36.271 1.00 31.68 143 VAL B CA 1
ATOM 1080 C C . VAL B 1 18 ? 60.126 39.507 36.560 1.00 35.38 143 VAL B C 1
ATOM 1081 O O . VAL B 1 18 ? 60.326 39.936 37.691 1.00 36.07 143 VAL B O 1
ATOM 1085 N N . PRO B 1 19 ? 60.950 39.815 35.542 1.00 36.03 144 PRO B N 1
ATOM 1086 C CA . PRO B 1 19 ? 62.122 40.689 35.637 1.00 43.13 144 PRO B CA 1
ATOM 1087 C C . PRO B 1 19 ? 61.881 42.164 36.028 1.00 47.06 144 PRO B C 1
ATOM 1088 O O . PRO B 1 19 ? 62.724 42.787 36.690 1.00 52.73 144 PRO B O 1
ATOM 1092 N N . GLN B 1 20 ? 60.778 42.743 35.577 1.00 46.98 145 GLN B N 1
ATOM 1093 C CA . GLN B 1 20 ? 60.466 44.112 35.921 1.00 48.70 145 GLN B CA 1
ATOM 1094 C C . GLN B 1 20 ? 58.973 44.061 36.200 1.00 46.96 145 GLN B C 1
ATOM 1095 O O . GLN B 1 20 ? 58.272 43.213 35.635 1.00 45.73 145 GLN B O 1
ATOM 1101 N N . GLY B 1 21 ? 58.510 44.857 37.159 1.00 42.65 146 GLY B N 1
ATOM 1102 C CA . GLY B 1 21 ? 57.090 44.931 37.432 1.00 36.81 146 GLY B CA 1
ATOM 1103 C C . GLY B 1 21 ? 56.470 43.885 38.311 1.00 39.46 146 GLY B C 1
ATOM 1104 O O . GLY B 1 21 ? 57.160 43.192 39.064 1.00 42.89 146 GLY B O 1
ATOM 1105 N N . ARG B 1 22 ? 55.154 43.757 38.192 1.00 40.17 147 ARG B N 1
ATOM 1106 C CA . ARG B 1 22 ? 54.440 42.809 39.009 1.00 42.04 147 ARG B CA 1
ATOM 1107 C C . ARG B 1 22 ? 53.799 41.614 38.330 1.00 38.55 147 ARG B C 1
ATOM 1108 O O . ARG B 1 22 ? 53.394 40.698 39.021 1.00 38.05 147 ARG B O 1
ATOM 1116 N N . THR B 1 23 ? 53.596 41.649 37.016 1.00 38.19 148 THR B N 1
ATOM 1117 C CA . THR B 1 23 ? 53.047 40.486 36.303 1.00 35.12 148 THR B CA 1
ATOM 1118 C C . THR B 1 23 ? 53.841 40.302 34.985 1.00 36.52 148 THR B C 1
ATOM 1119 O O . THR B 1 23 ? 54.552 41.221 34.543 1.00 35.94 148 THR B O 1
ATOM 1123 N N . ARG B 1 24 ? 53.856 39.073 34.463 1.00 33.97 149 ARG B N 1
ATOM 1124 C CA . ARG B 1 24 ? 54.494 38.763 33.189 1.00 27.09 149 ARG B CA 1
ATOM 1125 C C . ARG B 1 24 ? 53.898 37.497 32.674 1.00 25.59 149 ARG B C 1
ATOM 1126 O O . ARG B 1 24 ? 53.563 36.597 33.430 1.00 27.63 149 ARG B O 1
ATOM 1134 N N . GLY B 1 25 ? 53.617 37.514 31.385 1.00 24.27 150 GLY B N 1
ATOM 1135 C CA . GLY B 1 25 ? 53.038 36.365 30.718 1.00 22.83 150 GLY B CA 1
ATOM 1136 C C . GLY B 1 25 ? 53.964 35.943 29.595 1.00 25.59 150 GLY B C 1
ATOM 1137 O O . GLY B 1 25 ? 54.845 36.706 29.143 1.00 22.95 150 GLY B O 1
ATOM 1138 N N . GLY B 1 26 ? 53.773 34.706 29.162 1.00 24.35 151 GLY B N 1
ATOM 1139 C CA . GLY B 1 26 ? 54.582 34.139 28.097 1.00 25.01 151 GLY B CA 1
ATOM 1140 C C . GLY B 1 26 ? 53.912 32.887 27.610 1.00 24.03 151 GLY B C 1
ATOM 1141 O O . GLY B 1 26 ? 52.990 32.390 28.254 1.00 28.23 151 GLY B O 1
ATOM 1142 N N . TYR B 1 27 ? 54.376 32.343 26.503 1.00 22.81 152 TYR B N 1
ATOM 1143 C CA . TYR B 1 27 ? 53.731 31.163 25.985 1.00 20.58 152 TYR B CA 1
ATOM 1144 C C . TYR B 1 27 ? 54.494 29.941 26.324 1.00 21.75 152 TYR B C 1
ATOM 1145 O O . TYR B 1 27 ? 55.709 29.994 26.464 1.00 20.36 152 TYR B O 1
ATOM 1154 N N . ILE B 1 28 ? 53.768 28.849 26.488 1.00 19.99 153 ILE B N 1
ATOM 1155 C CA . ILE B 1 28 ? 54.360 27.554 26.789 1.00 22.87 153 ILE B CA 1
ATOM 1156 C C . ILE B 1 28 ? 54.385 26.712 25.498 1.00 25.34 153 ILE B C 1
ATOM 1157 O O . ILE B 1 28 ? 55.341 25.982 25.222 1.00 25.39 153 ILE B O 1
ATOM 1162 N N . ASN B 1 29 ? 53.334 26.846 24.695 1.00 27.63 154 ASN B N 1
ATOM 1163 C CA . ASN B 1 29 ? 53.207 26.120 23.446 1.00 25.34 154 ASN B CA 1
ATOM 1164 C C . ASN B 1 29 ? 52.014 26.711 22.691 1.00 25.47 154 ASN B C 1
ATOM 1165 O O . ASN B 1 29 ? 51.517 27.742 23.084 1.00 25.47 154 ASN B O 1
ATOM 1170 N N . SER B 1 30 ? 51.574 26.079 21.611 1.00 27.39 155 SER B N 1
ATOM 1171 C CA . SER B 1 30 ? 50.441 26.559 20.814 1.00 28.93 155 SER B CA 1
ATOM 1172 C C . SER B 1 30 ? 49.162 26.858 21.517 1.00 29.79 155 SER B C 1
ATOM 1173 O O . SER B 1 30 ? 48.376 27.639 20.994 1.00 34.56 155 SER B O 1
ATOM 1176 N N . ASN B 1 31 ? 48.874 26.154 22.604 1.00 24.95 156 ASN B N 1
ATOM 1177 C CA . ASN B 1 31 ? 47.617 26.348 23.296 1.00 26.22 156 ASN B CA 1
ATOM 1178 C C . ASN B 1 31 ? 47.637 26.799 24.756 1.00 26.41 156 ASN B C 1
ATOM 1179 O O . ASN B 1 31 ? 46.587 27.108 25.333 1.00 26.42 156 ASN B O 1
ATOM 1184 N N . ILE B 1 32 ? 48.830 26.989 25.299 1.00 23.77 157 ILE B N 1
ATOM 1185 C CA . ILE B 1 32 ? 48.967 27.343 26.685 1.00 19.05 157 ILE B CA 1
ATOM 1186 C C . ILE B 1 32 ? 49.836 28.566 26.924 1.00 20.24 157 ILE B C 1
ATOM 1187 O O . ILE B 1 32 ? 50.922 28.711 26.355 1.00 20.17 157 ILE B O 1
ATOM 1192 N N . ALA B 1 33 ? 49.370 29.430 27.809 1.00 19.01 158 ALA B N 1
ATOM 1193 C CA . ALA B 1 33 ? 50.096 30.626 28.167 1.00 17.71 158 ALA B CA 1
ATOM 1194 C C . ALA B 1 33 ? 50.048 30.644 29.700 1.00 17.31 158 ALA B C 1
ATOM 1195 O O . ALA B 1 33 ? 49.153 30.035 30.292 1.00 18.62 158 ALA B O 1
ATOM 1197 N N . GLU B 1 34 ? 50.982 31.310 30.355 1.00 21.57 159 GLU B N 1
ATOM 1198 C CA . GLU B 1 34 ? 50.968 31.371 31.809 1.00 18.33 159 GLU B CA 1
ATOM 1199 C C . GLU B 1 34 ? 51.295 32.786 32.242 1.00 18.34 159 GLU B C 1
ATOM 1200 O O . GLU B 1 34 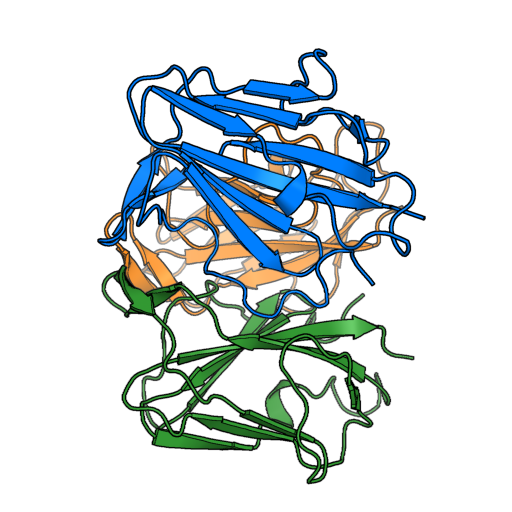? 52.090 33.446 31.593 1.00 21.12 159 GLU B O 1
ATOM 1206 N N . VAL B 1 35 ? 50.701 33.278 33.319 1.00 24.62 160 VAL B N 1
ATOM 1207 C CA . VAL B 1 35 ? 51.072 34.615 33.782 1.00 19.66 160 VAL B CA 1
ATOM 1208 C C . VAL B 1 35 ? 51.587 34.497 35.217 1.00 21.70 160 VAL B C 1
ATOM 1209 O O . VAL B 1 35 ? 50.985 33.831 36.061 1.00 20.89 160 VAL B O 1
ATOM 1213 N N . CYS B 1 36 ? 52.822 34.932 35.404 1.00 21.96 161 CYS B N 1
ATOM 1214 C CA . CYS B 1 36 ? 53.487 34.874 36.680 1.00 22.75 161 CYS B CA 1
ATOM 1215 C C . CYS B 1 36 ? 53.030 36.086 37.427 1.00 24.39 161 CYS B C 1
ATOM 1216 O O . CYS B 1 36 ? 53.109 37.172 36.892 1.00 30.29 161 CYS B O 1
ATOM 1219 N N . MET B 1 37 ? 52.605 35.939 38.673 1.00 25.21 162 MET B N 1
ATOM 1220 C CA . MET B 1 37 ? 52.114 37.092 39.427 1.00 24.41 162 MET B CA 1
ATOM 1221 C C . MET B 1 37 ? 52.671 37.248 40.818 1.00 24.62 162 MET B C 1
ATOM 1222 O O . MET B 1 37 ? 52.614 36.322 41.623 1.00 29.95 162 MET B O 1
ATOM 1227 N N . ASP B 1 38 ? 53.185 38.422 41.114 1.00 26.24 163 ASP B N 1
ATOM 1228 C CA . ASP B 1 38 ? 53.683 38.704 42.441 1.00 30.75 163 ASP B CA 1
ATOM 1229 C C . ASP B 1 38 ? 52.501 38.733 43.413 1.00 34.26 163 ASP B C 1
ATOM 1230 O O . ASP B 1 38 ? 51.333 38.632 43.024 1.00 34.08 163 ASP B O 1
ATOM 1235 N N . ALA B 1 39 ? 52.820 38.880 44.689 1.00 37.31 164 ALA B N 1
ATOM 1236 C CA . ALA B 1 39 ? 51.832 38.922 45.754 1.00 36.01 164 ALA B CA 1
ATOM 1237 C C . ALA B 1 39 ? 50.989 40.202 45.681 1.00 37.34 164 ALA B C 1
ATOM 1238 O O . ALA B 1 39 ? 51.522 41.301 45.469 1.00 37.65 164 ALA B O 1
ATOM 1240 N N . GLY B 1 40 ? 49.681 40.049 45.857 1.00 34.73 165 GLY B N 1
ATOM 1241 C CA . GLY B 1 40 ? 48.778 41.182 45.825 1.00 37.46 165 GLY B CA 1
ATOM 1242 C C . GLY B 1 40 ? 48.681 41.888 44.483 1.00 37.39 165 GLY B C 1
ATOM 1243 O O . GLY B 1 40 ? 48.246 43.073 44.423 1.00 35.89 165 GLY B O 1
ATOM 1244 N N . ALA B 1 41 ? 49.010 41.157 43.407 1.00 33.63 166 ALA B N 1
ATOM 1245 C CA . ALA B 1 41 ? 48.992 41.721 42.063 1.00 26.34 166 ALA B CA 1
ATOM 1246 C C . ALA B 1 41 ? 47.728 41.500 41.251 1.00 28.34 166 ALA B C 1
ATOM 1247 O O . ALA B 1 41 ? 46.974 40.538 41.462 1.00 29.89 166 ALA B O 1
ATOM 1249 N N . ALA B 1 42 ? 47.518 42.425 40.317 1.00 27.34 167 ALA B N 1
ATOM 1250 C CA . ALA B 1 42 ? 46.397 42.385 39.403 1.00 26.83 167 ALA B CA 1
ATOM 1251 C C . ALA B 1 42 ? 46.863 42.967 38.079 1.00 28.57 167 ALA B C 1
ATOM 1252 O O . ALA B 1 42 ? 47.774 43.817 38.037 1.00 28.72 167 ALA B O 1
ATOM 1254 N N . GLY B 1 43 ? 46.232 42.523 36.999 1.00 26.69 168 GLY B N 1
ATOM 1255 C CA . GLY B 1 43 ? 46.610 43.006 35.683 1.00 25.35 168 GLY B CA 1
ATOM 1256 C C . GLY B 1 43 ? 45.592 42.513 34.688 1.00 28.21 168 GLY B C 1
ATOM 1257 O O . GLY B 1 43 ? 44.682 41.770 35.073 1.00 31.53 168 GLY B O 1
ATOM 1258 N N . GLN B 1 44 ? 45.700 42.988 33.445 1.00 33.06 169 GLN B N 1
ATOM 1259 C CA . GLN B 1 44 ? 44.799 42.619 32.335 1.00 34.30 169 GLN B CA 1
ATOM 1260 C C . GLN B 1 44 ? 45.658 41.788 31.387 1.00 34.69 169 GLN B C 1
ATOM 1261 O O . GLN B 1 44 ? 46.797 42.129 31.099 1.00 40.61 169 GLN B O 1
ATOM 1267 N N . VAL B 1 45 ? 45.060 40.797 30.767 1.00 33.80 170 VAL B N 1
ATOM 1268 C CA . VAL B 1 45 ? 45.836 39.857 30.013 1.00 32.33 170 VAL B CA 1
ATOM 1269 C C . VAL B 1 45 ? 45.366 39.666 28.567 1.00 32.81 170 VAL B C 1
ATOM 1270 O O . VAL B 1 45 ? 45.768 38.735 27.862 1.00 33.33 170 VAL B O 1
ATOM 1274 N N . ASN B 1 46 ? 44.586 40.630 28.094 1.00 33.21 171 ASN B N 1
ATOM 1275 C CA . ASN B 1 46 ? 44.057 40.582 26.734 1.00 35.51 171 ASN B CA 1
ATOM 1276 C C . ASN B 1 46 ? 45.154 40.393 25.689 1.00 33.07 171 ASN B C 1
ATOM 1277 O O . ASN B 1 46 ? 45.127 39.434 24.957 1.00 36.15 171 ASN B O 1
ATOM 1282 N N . ALA B 1 47 ? 46.136 41.283 25.662 1.00 31.81 172 ALA B N 1
ATOM 1283 C CA . ALA B 1 47 ? 47.231 41.223 24.702 1.00 32.94 172 ALA B CA 1
ATOM 1284 C C . ALA B 1 47 ? 47.909 39.878 24.614 1.00 34.66 172 ALA B C 1
ATOM 1285 O O . ALA B 1 47 ? 48.461 39.526 23.576 1.00 37.59 172 ALA B O 1
ATOM 1287 N N . LEU B 1 48 ? 47.862 39.137 25.711 1.00 31.10 173 LEU B N 1
ATOM 1288 C CA . LEU B 1 48 ? 48.502 37.842 25.795 1.00 25.54 173 LEU B CA 1
ATOM 1289 C C . LEU B 1 48 ? 47.633 36.714 25.258 1.00 26.33 173 LEU B C 1
ATOM 1290 O O . LEU B 1 48 ? 48.112 35.916 24.462 1.00 24.59 173 LEU B O 1
ATOM 1295 N N . LEU B 1 49 ? 46.354 36.663 25.652 1.00 23.57 174 LEU B N 1
ATOM 1296 C CA . LEU B 1 49 ? 45.458 35.587 25.223 1.00 21.62 174 LEU B CA 1
ATOM 1297 C C . LEU B 1 49 ? 44.878 35.715 23.853 1.00 26.37 174 LEU B C 1
ATOM 1298 O O . LEU B 1 49 ? 44.436 34.746 23.272 1.00 26.87 174 LEU B O 1
ATOM 1303 N N . ALA B 1 50 ? 44.839 36.924 23.345 1.00 30.64 175 ALA B N 1
ATOM 1304 C CA . ALA B 1 50 ? 44.299 37.170 22.050 1.00 34.36 175 ALA B CA 1
ATOM 1305 C C . ALA B 1 50 ? 45.171 36.722 20.927 1.00 43.07 175 ALA B C 1
ATOM 1306 O O . ALA B 1 50 ? 46.349 37.142 20.804 1.00 44.50 175 ALA B O 1
ATOM 1308 N N . PRO B 1 51 ? 44.570 35.922 20.025 1.00 50.45 176 PRO B N 1
ATOM 1309 C CA . PRO B 1 51 ? 45.167 35.345 18.807 1.00 55.60 176 PRO B CA 1
ATOM 1310 C C . PRO B 1 51 ? 45.394 36.567 17.921 1.00 56.09 176 PRO B C 1
ATOM 1311 O O . PRO B 1 51 ? 44.739 37.604 18.139 1.00 57.19 176 PRO B O 1
ATOM 1315 N N . ARG B 1 52 ? 46.249 36.510 16.908 1.00 54.06 177 ARG B N 1
ATOM 1316 C CA . ARG B 1 52 ? 46.375 37.772 16.185 1.00 57.63 177 ARG B CA 1
ATOM 1317 C C . ARG B 1 52 ? 45.076 38.287 15.529 1.00 54.81 177 ARG B C 1
ATOM 1318 O O . ARG B 1 52 ? 44.173 37.486 15.171 1.00 45.70 177 ARG B O 1
ATOM 1326 N N . ARG B 1 53 ? 44.900 39.617 15.597 1.00 51.61 178 ARG B N 1
ATOM 1327 C CA . ARG B 1 53 ? 43.682 40.301 15.090 1.00 53.45 178 ARG B CA 1
ATOM 1328 C C . ARG B 1 53 ? 43.267 39.846 13.688 1.00 49.24 178 ARG B C 1
ATOM 1329 O O . ARG B 1 53 ? 44.085 39.807 12.762 1.00 53.27 178 ARG B O 1
ATOM 1337 N N . GLY B 1 54 ? 42.011 39.445 13.546 1.00 47.35 179 GLY B N 1
ATOM 1338 C CA . GLY B 1 54 ? 41.544 38.993 12.255 1.00 44.91 179 GLY B CA 1
ATOM 1339 C C . GLY B 1 54 ? 41.543 37.491 12.146 1.00 42.74 179 GLY B C 1
ATOM 1340 O O . GLY B 1 54 ? 40.841 36.905 11.314 1.00 47.95 179 GLY B O 1
ATOM 1341 N N . ASP B 1 55 ? 42.286 36.862 13.040 1.00 38.94 180 ASP B N 1
ATOM 1342 C CA . ASP B 1 55 ? 42.381 35.416 13.078 1.00 40.98 180 ASP B CA 1
ATOM 1343 C C . ASP B 1 55 ? 41.155 34.736 13.707 1.00 40.41 180 ASP B C 1
ATOM 1344 O O . ASP B 1 55 ? 40.581 33.800 13.146 1.00 40.34 180 ASP B O 1
ATOM 1349 N N . ALA B 1 56 ? 40.711 35.218 14.858 1.00 41.45 181 ALA B N 1
ATOM 1350 C CA . ALA B 1 56 ? 39.575 34.585 15.499 1.00 36.80 181 ALA B CA 1
ATOM 1351 C C . ALA B 1 56 ? 38.514 35.556 15.935 1.00 37.43 181 ALA B C 1
ATOM 1352 O O . ALA B 1 56 ? 38.772 36.757 16.176 1.00 38.70 181 ALA B O 1
ATOM 1354 N N . VAL B 1 57 ? 37.314 35.006 16.041 1.00 37.49 182 VAL B N 1
ATOM 1355 C CA . VAL B 1 57 ? 36.178 35.759 16.492 1.00 41.49 182 VAL B CA 1
ATOM 1356 C C . VAL B 1 57 ? 35.756 35.253 17.902 1.00 41.86 182 VAL B C 1
ATOM 1357 O O . VAL B 1 57 ? 35.088 35.973 18.647 1.00 45.37 182 VAL B O 1
ATOM 1361 N N . MET B 1 58 ? 36.248 34.065 18.290 1.00 41.50 183 MET B N 1
ATOM 1362 C CA . MET B 1 58 ? 35.935 33.424 19.576 1.00 39.32 183 MET B CA 1
ATOM 1363 C C . MET B 1 58 ? 36.979 32.385 19.994 1.00 36.61 183 MET B C 1
ATOM 1364 O O . MET B 1 58 ? 37.399 31.562 19.190 1.00 38.42 183 MET B O 1
ATOM 1369 N N . ILE B 1 59 ? 37.364 32.403 21.263 1.00 35.47 184 ILE B N 1
ATOM 1370 C CA . ILE B 1 59 ? 38.347 31.466 21.825 1.00 33.20 184 ILE B CA 1
ATOM 1371 C C . ILE B 1 59 ? 37.722 30.793 23.031 1.00 32.64 184 ILE B C 1
ATOM 1372 O O . ILE B 1 59 ? 37.084 31.465 23.806 1.00 36.93 184 ILE B O 1
ATOM 1377 N N . TYR B 1 60 ? 37.865 29.485 23.188 1.00 30.57 185 TYR B N 1
ATOM 1378 C CA . TYR B 1 60 ? 37.323 28.800 24.359 1.00 26.58 185 TYR B CA 1
ATOM 1379 C C . TYR B 1 60 ? 38.510 28.498 25.279 1.00 26.72 185 TYR B C 1
ATOM 1380 O O . TYR B 1 60 ? 39.502 27.977 24.803 1.00 31.51 185 TYR B O 1
ATOM 1389 N N . PHE B 1 61 ? 38.451 28.821 26.567 1.00 27.65 186 PHE B N 1
ATOM 1390 C CA . PHE B 1 61 ? 39.583 28.524 27.452 1.00 2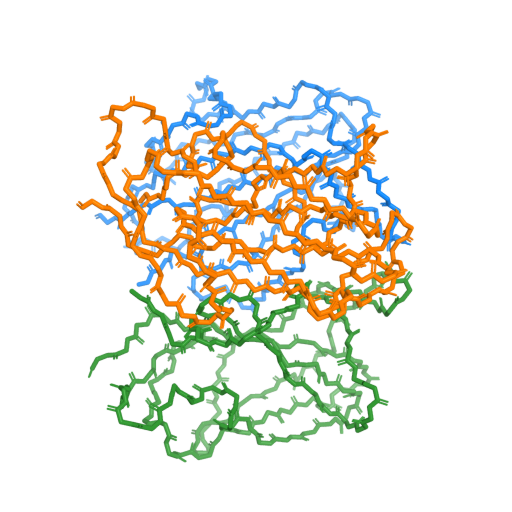8.16 186 PHE B CA 1
ATOM 1391 C C . PHE B 1 61 ? 39.243 28.192 28.900 1.00 28.97 186 PHE B C 1
ATOM 1392 O O . PHE B 1 61 ? 38.126 28.424 29.317 1.00 25.92 186 PHE B O 1
ATOM 1400 N N . VAL B 1 62 ? 40.179 27.577 29.626 1.00 25.78 187 VAL B N 1
ATOM 1401 C CA . VAL B 1 62 ? 40.011 27.297 31.056 1.00 20.77 187 VAL B CA 1
ATOM 1402 C C . VAL B 1 62 ? 41.248 27.824 31.705 1.00 24.13 187 VAL B C 1
ATOM 1403 O O . VAL B 1 62 ? 42.269 27.908 31.060 1.00 25.45 187 VAL B O 1
ATOM 1407 N N . TRP B 1 63 ? 41.161 28.232 32.964 1.00 27.03 188 TRP B N 1
ATOM 1408 C CA . TRP B 1 63 ? 42.354 28.671 33.669 1.00 26.28 188 TRP B CA 1
ATOM 1409 C C . TRP B 1 63 ? 42.455 27.898 34.987 1.00 27.89 188 TRP B C 1
ATOM 1410 O O . TRP B 1 63 ? 41.504 27.247 35.422 1.00 28.95 188 TRP B O 1
ATOM 1421 N N . ARG B 1 64 ? 43.654 27.839 35.538 1.00 27.55 189 ARG B N 1
ATOM 1422 C CA . ARG B 1 64 ? 43.864 27.218 36.826 1.00 23.57 189 ARG B CA 1
ATOM 1423 C C . ARG B 1 64 ? 45.214 27.590 37.367 1.00 21.28 189 ARG B C 1
ATOM 1424 O O . ARG B 1 64 ? 46.097 27.995 36.624 1.00 18.99 189 ARG B O 1
ATOM 1432 N N . PRO B 1 65 ? 45.315 27.681 38.682 1.00 22.51 190 PRO B N 1
ATOM 1433 C CA . PRO B 1 65 ? 46.558 28.033 39.353 1.00 20.67 190 PRO B CA 1
ATOM 1434 C C . PRO B 1 65 ? 47.458 26.819 39.385 1.00 21.72 190 PRO B C 1
ATOM 1435 O O . PRO B 1 65 ? 46.980 25.709 39.168 1.00 22.14 190 PRO B O 1
ATOM 1439 N N . LEU B 1 66 ? 48.763 27.018 39.569 1.00 23.25 191 LEU B N 1
ATOM 1440 C CA . LEU B 1 66 ? 49.636 25.867 39.636 1.00 23.07 191 LEU B CA 1
ATOM 1441 C C . LEU B 1 66 ? 49.812 25.593 41.090 1.00 19.83 191 LEU B C 1
ATOM 1442 O O . LEU B 1 66 ? 50.292 26.451 41.826 1.00 13.01 191 LEU B O 1
ATOM 1447 N N . ARG B 1 67 ? 49.393 24.423 41.516 1.00 20.99 192 ARG B N 1
ATOM 1448 C CA . ARG B 1 67 ? 49.563 24.042 42.889 1.00 26.69 192 ARG B CA 1
ATOM 1449 C C . ARG B 1 67 ? 51.082 24.111 43.276 1.00 27.71 192 ARG B C 1
ATOM 1450 O O . ARG B 1 67 ? 51.421 24.594 44.358 1.00 25.19 192 ARG B O 1
ATOM 1458 N N . ILE B 1 68 ? 51.989 23.562 42.456 1.00 27.53 193 ILE B N 1
ATOM 1459 C CA . ILE B 1 68 ? 53.420 23.703 42.754 1.00 29.41 193 ILE B CA 1
ATOM 1460 C C . ILE B 1 68 ? 54.166 24.207 41.498 1.00 28.77 193 ILE B C 1
ATOM 1461 O O . ILE B 1 68 ? 53.806 23.868 40.359 1.00 26.27 193 ILE B O 1
ATOM 1466 N N . PHE B 1 69 ? 55.155 25.072 41.704 1.00 23.00 194 PHE B N 1
ATOM 1467 C CA . PHE B 1 69 ? 55.958 25.600 40.627 1.00 19.47 194 PHE B CA 1
ATOM 1468 C C . PHE B 1 69 ? 57.311 25.947 41.260 1.00 21.87 194 PHE B C 1
ATOM 1469 O O . PHE B 1 69 ? 57.540 25.540 42.376 1.00 24.03 194 PHE B O 1
ATOM 1477 N N . CYS B 1 70 ? 58.206 26.687 40.613 1.00 20.39 195 CYS B N 1
ATOM 1478 C CA . CYS B 1 70 ? 59.490 26.998 41.257 1.00 20.53 195 CYS B CA 1
ATOM 1479 C C . CYS B 1 70 ? 59.932 28.448 41.150 1.00 20.75 195 CYS B C 1
ATOM 1480 O O . CYS B 1 70 ? 59.417 29.221 40.343 1.00 25.03 195 CYS B O 1
ATOM 1483 N N . ASP B 1 71 ? 60.821 28.846 42.042 1.00 21.20 196 ASP B N 1
ATOM 1484 C CA . ASP B 1 71 ? 61.360 30.195 41.998 1.00 25.74 196 ASP B CA 1
ATOM 1485 C C . ASP B 1 71 ? 62.537 30.193 41.026 1.00 24.66 196 ASP B C 1
ATOM 1486 O O . ASP B 1 71 ? 62.858 29.171 40.449 1.00 27.02 196 ASP B O 1
ATOM 1491 N N . PRO B 1 72 ? 63.189 31.334 40.818 1.00 22.55 197 PRO B N 1
ATOM 1492 C CA . PRO B 1 72 ? 64.301 31.354 39.889 1.00 22.10 197 PRO B CA 1
ATOM 1493 C C . PRO B 1 72 ? 65.494 30.505 40.233 1.00 27.47 197 PRO B C 1
ATOM 1494 O O . PRO B 1 72 ? 66.335 30.293 39.367 1.00 29.74 197 PRO B O 1
ATOM 1498 N N . GLN B 1 73 ? 65.536 29.978 41.459 1.00 32.23 198 GLN B N 1
ATOM 1499 C CA . GLN B 1 73 ? 66.620 29.119 41.930 1.00 33.84 198 GLN B CA 1
ATOM 1500 C C . GLN B 1 73 ? 66.359 27.621 41.856 1.00 32.64 198 GLN B C 1
ATOM 1501 O O . GLN B 1 73 ? 67.256 26.832 42.209 1.00 36.36 198 GLN B O 1
ATOM 1507 N N . GLY B 1 74 ? 65.117 27.230 41.544 1.00 31.20 199 GLY B N 1
ATOM 1508 C CA . GLY B 1 74 ? 64.768 25.814 41.386 1.00 25.87 199 GLY B CA 1
ATOM 1509 C C . GLY B 1 74 ? 63.982 25.181 42.506 1.00 27.87 199 GLY B C 1
ATOM 1510 O O . GLY B 1 74 ? 63.536 24.030 42.398 1.00 30.04 199 GLY B O 1
ATOM 1511 N N . ALA B 1 75 ? 63.725 25.984 43.530 1.00 27.03 200 ALA B N 1
ATOM 1512 C CA . ALA B 1 75 ? 63.000 25.593 44.740 1.00 27.23 200 ALA B CA 1
ATOM 1513 C C . ALA B 1 75 ? 61.488 25.582 44.584 1.00 27.31 200 ALA B C 1
ATOM 1514 O O . ALA B 1 75 ? 60.942 26.498 43.985 1.00 27.83 200 ALA B O 1
ATOM 1516 N N . SER B 1 76 ? 60.812 24.577 45.138 1.00 25.57 201 SER B N 1
ATOM 1517 C CA . SER B 1 76 ? 59.364 24.490 45.026 1.00 23.09 201 SER B CA 1
ATOM 1518 C C . SER B 1 76 ? 58.615 25.592 45.742 1.00 26.51 201 SER B C 1
ATOM 1519 O O . SER B 1 76 ? 58.893 25.922 46.888 1.00 34.96 201 SER B O 1
ATOM 1522 N N . LEU B 1 77 ? 57.556 26.053 45.112 1.00 27.12 202 LEU B N 1
ATOM 1523 C CA . LEU B 1 77 ? 56.754 27.133 45.639 1.00 25.25 202 LEU B CA 1
ATOM 1524 C C . LEU B 1 77 ? 55.303 26.721 45.343 1.00 26.47 202 LEU B C 1
ATOM 1525 O O . LEU B 1 77 ? 55.091 25.870 44.468 1.00 23.15 202 LEU B O 1
ATOM 1530 N N . GLU B 1 78 ? 54.326 27.192 46.132 1.00 31.30 203 GLU B N 1
ATOM 1531 C CA . GLU B 1 78 ? 52.896 26.901 45.868 1.00 30.71 203 GLU B CA 1
ATOM 1532 C C . GLU B 1 78 ? 52.198 28.231 45.655 1.00 31.23 203 GLU B C 1
ATOM 1533 O O . GLU B 1 78 ? 52.554 29.255 46.261 1.00 35.24 203 GLU B O 1
ATOM 1539 N N . SER B 1 79 ? 51.232 28.213 44.749 1.00 32.00 204 SER B N 1
ATOM 1540 C CA . SER B 1 79 ? 50.444 29.382 44.402 1.00 30.86 204 SER B CA 1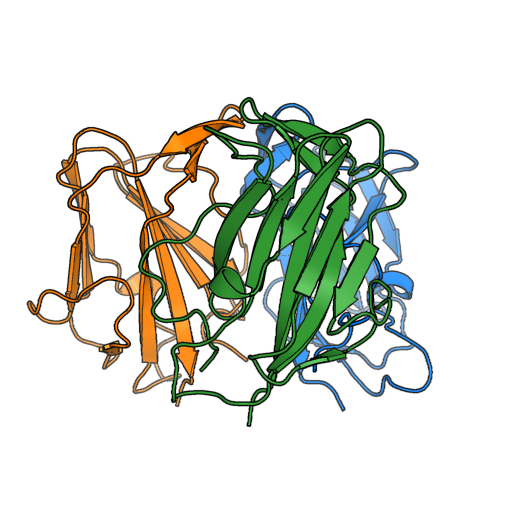
ATOM 1541 C C . SER B 1 79 ? 49.574 29.801 45.581 1.00 31.71 204 SER B C 1
ATOM 1542 O O . SER B 1 79 ? 49.025 28.945 46.333 1.00 29.94 204 SER B O 1
ATOM 1545 N N . ALA B 1 80 ? 49.429 31.115 45.710 1.00 27.76 205 ALA B N 1
ATOM 1546 C CA . ALA B 1 80 ? 48.610 31.698 46.744 1.00 28.78 205 ALA B CA 1
ATOM 1547 C C . ALA B 1 80 ? 47.102 31.393 46.564 1.00 33.19 205 ALA B C 1
ATOM 1548 O O . ALA B 1 80 ? 46.599 31.166 45.460 1.00 37.70 205 ALA B O 1
ATOM 1550 N N . PRO B 1 81 ? 46.365 31.304 47.668 1.00 36.08 206 PRO B N 1
ATOM 1551 C CA . PRO B 1 81 ? 44.941 31.026 47.488 1.00 36.60 206 PRO B CA 1
ATOM 1552 C C . PRO B 1 81 ? 44.206 32.318 47.090 1.00 34.52 206 PRO B C 1
ATOM 1553 O O . PRO B 1 81 ? 44.785 33.420 47.112 1.00 34.69 206 PRO B O 1
ATOM 1557 N N . GLY B 1 82 ? 42.967 32.181 46.644 1.00 31.33 207 GLY B N 1
ATOM 1558 C CA . GLY B 1 82 ? 42.219 33.371 46.272 1.00 32.45 207 GLY B CA 1
ATOM 1559 C C . GLY B 1 82 ? 42.519 34.037 44.942 1.00 31.56 207 GLY B C 1
ATOM 1560 O O . GLY B 1 82 ? 42.149 35.195 44.746 1.00 32.91 207 GLY B O 1
ATOM 1561 N N . THR B 1 83 ? 43.227 33.343 44.056 1.00 29.50 208 THR B N 1
ATOM 1562 C CA . THR B 1 83 ? 43.517 33.874 42.739 1.00 27.85 208 THR B CA 1
ATOM 1563 C C . THR B 1 83 ? 42.176 33.898 41.983 1.00 30.24 208 THR B C 1
ATOM 1564 O O . THR B 1 83 ? 41.341 33.001 42.190 1.00 26.09 208 THR B O 1
ATOM 1568 N N . PHE B 1 84 ? 41.925 34.929 41.168 1.00 30.74 209 PHE B N 1
ATOM 1569 C CA . PHE B 1 84 ? 40.664 34.987 40.393 1.00 29.87 209 PHE B CA 1
ATOM 1570 C C . PHE B 1 84 ? 40.895 35.498 38.975 1.00 31.67 209 PHE B C 1
ATOM 1571 O O . PHE B 1 84 ? 41.918 36.119 38.683 1.00 33.27 209 PHE B O 1
ATOM 1579 N N . VAL B 1 85 ? 39.929 35.245 38.108 1.00 32.64 210 VAL B N 1
ATOM 1580 C CA . VAL B 1 85 ? 39.984 35.680 36.730 1.00 30.31 210 VAL B CA 1
ATOM 1581 C C . VAL B 1 85 ? 38.565 36.206 36.418 1.00 30.49 210 VAL B C 1
ATOM 1582 O O . VAL B 1 85 ? 37.575 35.560 36.782 1.00 24.17 210 VAL B O 1
ATOM 1586 N N . THR B 1 86 ? 38.449 37.441 35.933 1.00 29.25 211 THR B N 1
ATOM 1587 C CA . THR B 1 86 ? 37.129 37.927 35.551 1.00 26.91 211 THR B CA 1
ATOM 1588 C C . THR B 1 86 ? 37.113 38.155 34.038 1.00 29.47 211 THR B C 1
ATOM 1589 O O . THR B 1 86 ? 38.127 38.564 33.459 1.00 26.38 211 THR B O 1
ATOM 1593 N N . VAL B 1 87 ? 36.043 37.726 33.375 1.00 27.42 212 VAL B N 1
ATOM 1594 C CA . VAL B 1 87 ? 35.905 37.974 31.942 1.00 31.26 212 VAL B CA 1
ATOM 1595 C C . VAL B 1 87 ? 34.645 38.842 31.742 1.00 37.97 212 VAL B C 1
ATOM 1596 O O . VAL B 1 87 ? 33.510 38.394 31.993 1.00 39.36 212 VAL B O 1
ATOM 1600 N N . ASP B 1 88 ? 34.855 40.091 31.322 1.00 43.93 213 ASP B N 1
ATOM 1601 C CA . ASP B 1 88 ? 33.768 41.064 31.095 1.00 49.72 213 ASP B CA 1
ATOM 1602 C C . ASP B 1 88 ? 33.156 41.376 32.443 1.00 50.15 213 ASP B C 1
ATOM 1603 O O . ASP B 1 88 ? 31.935 41.496 32.567 1.00 51.10 213 ASP B O 1
ATOM 1608 N N . GLY B 1 89 ? 33.998 41.462 33.465 1.00 47.09 214 GLY B N 1
ATOM 1609 C CA . GLY B 1 89 ? 33.475 41.723 34.792 1.00 42.47 214 GLY B CA 1
ATOM 1610 C C . GLY B 1 89 ? 32.901 40.504 35.510 1.00 41.49 214 GLY B C 1
ATOM 1611 O O . GLY B 1 89 ? 32.692 40.546 36.713 1.00 45.39 214 GLY B O 1
ATOM 1612 N N . VAL B 1 90 ? 32.612 39.425 34.796 1.00 41.13 215 VAL B N 1
ATOM 1613 C CA . VAL B 1 90 ? 32.096 38.217 35.431 1.00 39.76 215 VAL B CA 1
ATOM 1614 C C . VAL B 1 90 ? 33.253 37.376 35.979 1.00 42.77 215 VAL B C 1
ATOM 1615 O O . VAL B 1 90 ? 34.258 37.130 35.295 1.00 45.29 215 VAL B O 1
ATOM 1619 N N . ASN B 1 91 ? 33.118 36.952 37.222 1.00 40.69 216 ASN B N 1
ATOM 1620 C CA . ASN B 1 91 ? 34.134 36.150 37.849 1.00 37.83 216 ASN B CA 1
ATOM 1621 C C . ASN B 1 91 ? 33.935 34.753 37.348 1.00 39.78 216 ASN B C 1
ATOM 1622 O O . ASN B 1 91 ? 32.819 34.205 37.433 1.00 40.36 216 ASN B O 1
ATOM 1627 N N . VAL B 1 92 ? 35.012 34.208 36.775 1.00 39.61 217 VAL B N 1
ATOM 1628 C CA . VAL B 1 92 ? 35.035 32.856 36.214 1.00 36.55 217 VAL B CA 1
ATOM 1629 C C . VAL B 1 92 ? 35.852 31.944 37.112 1.00 34.18 217 VAL B C 1
ATOM 1630 O O . VAL B 1 92 ? 36.903 32.326 37.630 1.00 32.59 217 VAL B O 1
ATOM 1634 N N . ALA B 1 93 ? 35.373 30.724 37.263 1.00 34.08 218 ALA B N 1
ATOM 1635 C CA . ALA B 1 93 ? 36.018 29.739 38.102 1.00 33.75 218 ALA B CA 1
ATOM 1636 C C . ALA B 1 93 ? 37.065 28.860 37.402 1.00 33.62 218 ALA B C 1
ATOM 1637 O O . ALA B 1 93 ? 36.988 28.644 36.191 1.00 38.42 218 ALA B O 1
ATOM 1639 N N . ALA B 1 94 ? 38.064 28.395 38.163 1.00 34.02 219 ALA B N 1
ATOM 1640 C CA . ALA B 1 94 ? 39.104 27.508 37.636 1.00 31.96 219 ALA B CA 1
ATOM 1641 C C . ALA B 1 94 ? 38.407 26.216 37.264 1.00 29.83 219 ALA B C 1
ATOM 1642 O O . ALA B 1 94 ? 37.531 25.759 38.003 1.00 35.90 219 ALA B O 1
ATOM 1644 N N . GLY B 1 95 ? 38.733 25.642 36.112 1.00 25.70 220 GLY B N 1
ATOM 1645 C CA . GLY B 1 95 ? 38.067 24.398 35.734 1.00 24.32 220 GLY B CA 1
ATOM 1646 C C . GLY B 1 95 ? 36.815 24.481 34.871 1.00 28.25 220 GLY B C 1
ATOM 1647 O O . GLY B 1 95 ? 36.366 23.471 34.306 1.00 33.15 220 GLY B O 1
ATOM 1648 N N . ASP B 1 96 ? 36.239 25.677 34.757 1.00 33.26 221 ASP B N 1
ATOM 1649 C CA . ASP B 1 96 ? 35.040 25.878 33.943 1.00 34.78 221 ASP B CA 1
ATOM 1650 C C . ASP B 1 96 ? 35.483 26.418 32.618 1.00 30.79 221 ASP B C 1
ATOM 1651 O O . ASP B 1 96 ? 36.290 27.351 32.573 1.00 30.42 221 ASP B O 1
ATOM 1656 N N . VAL B 1 97 ? 34.901 25.879 31.554 1.00 33.25 222 VAL B N 1
ATOM 1657 C CA . VAL B 1 97 ? 35.182 26.314 30.181 1.00 35.16 222 VAL B CA 1
ATOM 1658 C C . VAL B 1 97 ? 34.488 27.662 29.946 1.00 34.55 222 VAL B C 1
ATOM 1659 O O . VAL B 1 97 ? 33.279 27.754 30.113 1.00 39.89 222 VAL B O 1
ATOM 1663 N N . VAL B 1 98 ? 35.238 28.684 29.538 1.00 33.33 223 VAL B N 1
ATOM 1664 C CA . VAL B 1 98 ? 34.687 30.009 29.307 1.00 32.81 223 VAL B CA 1
ATOM 1665 C C . VAL B 1 98 ? 34.802 30.390 27.827 1.00 36.09 223 VAL B C 1
ATOM 1666 O O . VAL B 1 98 ? 35.837 30.132 27.220 1.00 38.27 223 VAL B O 1
ATOM 1670 N N . ALA B 1 99 ? 33.721 30.942 27.241 1.00 36.32 224 ALA B N 1
ATOM 1671 C CA . ALA B 1 99 ? 33.673 31.401 25.820 1.00 32.50 224 ALA B CA 1
ATOM 1672 C C . ALA B 1 99 ? 34.057 32.871 25.782 1.00 29.61 224 ALA B C 1
ATOM 1673 O O . ALA B 1 99 ? 33.346 33.704 26.327 1.00 38.25 224 ALA B O 1
ATOM 1675 N N . TRP B 1 100 ? 35.184 33.198 25.177 1.00 26.43 225 TRP B N 1
ATOM 1676 C CA . TRP B 1 100 ? 35.650 34.577 25.146 1.00 29.18 225 TRP B CA 1
ATOM 1677 C C . TRP B 1 100 ? 35.487 35.186 23.757 1.00 33.91 225 TRP B C 1
ATOM 1678 O O . TRP B 1 100 ? 35.909 34.592 22.759 1.00 34.74 225 TRP B O 1
ATOM 1689 N N . ASN B 1 101 ? 34.995 36.417 23.698 1.00 30.49 226 ASN B N 1
ATOM 1690 C CA . ASN B 1 101 ? 34.787 36.986 22.411 1.00 30.84 226 ASN B CA 1
ATOM 1691 C C . ASN B 1 101 ? 35.984 37.649 21.796 1.00 30.07 226 ASN B C 1
ATOM 1692 O O . ASN B 1 101 ? 35.866 38.159 20.701 1.00 34.51 226 ASN B O 1
ATOM 1697 N N . THR B 1 102 ? 37.128 37.647 22.469 1.00 26.79 227 THR B N 1
ATOM 1698 C CA . THR B 1 102 ? 38.343 38.255 21.903 1.00 27.32 227 THR B CA 1
ATOM 1699 C C . THR B 1 102 ? 38.471 39.732 22.202 1.00 27.55 227 THR B C 1
ATOM 1700 O O . THR B 1 102 ? 39.562 40.308 22.192 1.00 25.91 227 THR B O 1
ATOM 1704 N N . ILE B 1 103 ? 37.348 40.323 22.583 1.00 33.46 228 ILE B N 1
ATOM 1705 C CA . ILE B 1 103 ? 37.270 41.760 22.807 1.00 32.47 228 ILE B CA 1
ATOM 1706 C C . ILE B 1 103 ? 37.230 42.165 24.240 1.00 33.60 228 ILE B C 1
ATOM 1707 O O . ILE B 1 103 ? 37.920 43.109 24.642 1.00 35.62 228 ILE B O 1
ATOM 1712 N N . ALA B 1 104 ? 36.296 41.549 24.960 1.00 29.47 229 ALA B N 1
ATOM 1713 C CA . ALA B 1 104 ? 36.060 41.853 26.364 1.00 31.01 229 ALA B CA 1
ATOM 1714 C C . ALA B 1 104 ? 37.298 41.737 27.244 1.00 36.12 229 ALA B C 1
ATOM 1715 O O . ALA B 1 104 ? 38.227 40.941 26.956 1.00 40.72 229 ALA B O 1
ATOM 1717 N N . PRO B 1 105 ? 37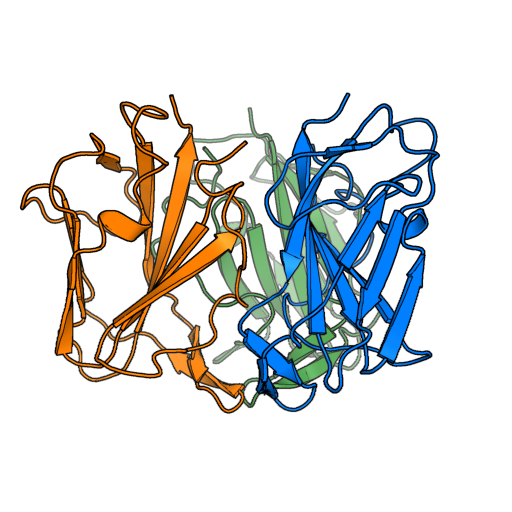.347 42.542 28.328 1.00 37.94 230 PRO B N 1
ATOM 1718 C CA . PRO B 1 105 ? 38.473 42.547 29.272 1.00 35.40 230 PRO B CA 1
ATOM 1719 C C . PRO B 1 105 ? 38.591 41.262 30.114 1.00 32.49 230 PRO B C 1
ATOM 1720 O O . PRO B 1 105 ? 37.578 40.751 30.622 1.00 32.07 230 PRO B O 1
ATOM 1724 N N . VAL B 1 106 ? 39.806 40.709 30.172 1.00 31.14 231 VAL B N 1
ATOM 1725 C CA . VAL B 1 106 ? 40.101 39.527 30.981 1.00 28.69 231 VAL B CA 1
ATOM 1726 C C . VAL B 1 106 ? 41.050 40.031 32.053 1.00 30.68 231 VAL B C 1
ATOM 1727 O O . VAL B 1 106 ? 42.123 40.519 31.721 1.00 30.32 231 VAL B O 1
ATOM 1731 N N . ASN B 1 107 ? 40.600 40.081 33.310 1.00 31.95 232 ASN B N 1
ATOM 1732 C CA . ASN B 1 107 ? 41.450 40.568 34.413 1.00 26.40 232 ASN B CA 1
ATOM 1733 C C . ASN B 1 107 ? 41.841 39.393 35.261 1.00 27.04 232 ASN B C 1
ATOM 1734 O O . ASN B 1 107 ? 41.083 38.440 35.492 1.00 25.40 232 ASN B O 1
ATOM 1739 N N . VAL B 1 108 ? 43.018 39.519 35.809 1.00 25.69 233 VAL B N 1
ATOM 1740 C CA . VAL B 1 108 ? 43.594 38.431 36.533 1.00 23.45 233 VAL B CA 1
ATOM 1741 C C . VAL B 1 108 ? 44.028 39.018 37.879 1.00 22.93 233 VAL B C 1
ATOM 1742 O O . VAL B 1 108 ? 44.469 40.174 37.947 1.00 20.23 233 VAL B O 1
ATOM 1746 N N . GLY B 1 109 ? 43.776 38.296 38.964 1.00 22.53 234 GLY B N 1
ATOM 1747 C CA . GLY B 1 109 ? 44.175 38.831 40.244 1.00 19.21 234 GLY B CA 1
ATOM 1748 C C . GLY B 1 109 ? 44.780 37.826 41.188 1.00 21.55 234 GLY B C 1
ATOM 1749 O O . GLY B 1 109 ? 44.361 36.675 41.233 1.00 21.65 234 GLY B O 1
ATOM 1750 N N . ASN B 1 110 ? 45.758 38.286 41.953 1.00 21.97 235 ASN B N 1
ATOM 1751 C CA . ASN B 1 110 ? 46.430 37.458 42.956 1.00 26.42 235 ASN B CA 1
ATOM 1752 C C . ASN B 1 110 ? 46.479 38.275 44.256 1.00 31.48 235 ASN B C 1
ATOM 1753 O O . ASN B 1 110 ? 47.508 38.867 44.580 1.00 33.56 235 ASN B O 1
ATOM 1758 N N . PRO B 1 111 ? 45.335 38.388 44.971 1.00 32.30 236 PRO B N 1
ATOM 1759 C CA . PRO B 1 111 ? 45.300 39.152 46.213 1.00 29.94 236 PRO B CA 1
ATOM 1760 C C . PRO B 1 111 ? 46.115 38.537 47.338 1.00 32.17 236 PRO B C 1
ATOM 1761 O O . PRO B 1 111 ? 46.599 39.259 48.214 1.00 35.99 236 PRO B O 1
ATOM 1765 N N . GLY B 1 112 ? 46.289 37.212 47.270 1.00 35.99 237 GLY B N 1
ATOM 1766 C CA . GLY B 1 112 ? 47.036 36.440 48.259 1.00 34.30 237 GLY B CA 1
ATOM 1767 C C . GLY B 1 112 ? 48.400 36.981 48.654 1.00 37.38 237 GLY B C 1
ATOM 1768 O O . GLY B 1 112 ? 48.902 37.919 48.037 1.00 38.96 237 GLY B O 1
ATOM 1769 N N . ALA B 1 113 ? 49.038 36.357 49.647 1.00 39.77 238 ALA B N 1
ATOM 1770 C CA . ALA B 1 113 ? 50.347 36.842 50.127 1.00 40.94 238 ALA B CA 1
ATOM 1771 C C . ALA B 1 113 ? 51.636 36.211 49.592 1.00 38.90 238 ALA B C 1
ATOM 1772 O O . ALA B 1 113 ? 52.702 36.462 50.143 1.00 41.40 238 ALA B O 1
ATOM 1774 N N . ARG B 1 114 ? 51.551 35.354 48.582 1.00 31.76 239 ARG B N 1
ATOM 1775 C CA . ARG B 1 114 ? 52.745 34.765 48.031 1.00 31.45 239 ARG B CA 1
ATOM 1776 C C . ARG B 1 114 ? 52.595 34.789 46.517 1.00 34.05 239 ARG B C 1
ATOM 1777 O O . ARG B 1 114 ? 51.535 35.145 46.023 1.00 35.54 239 ARG B O 1
ATOM 1785 N N . ARG B 1 115 ? 53.667 34.511 45.785 1.00 30.90 240 ARG B N 1
ATOM 1786 C CA . ARG B 1 115 ? 53.617 34.513 44.336 1.00 24.54 240 ARG B CA 1
ATOM 1787 C C . ARG B 1 115 ? 52.741 33.412 43.789 1.00 24.89 240 ARG B C 1
ATOM 1788 O O . ARG B 1 115 ? 52.517 32.407 44.462 1.00 26.89 240 ARG B O 1
ATOM 1796 N N . SER B 1 116 ? 52.227 33.598 42.575 1.00 25.27 241 SER B N 1
ATOM 1797 C CA . SER B 1 116 ? 51.385 32.581 41.949 1.00 25.49 241 SER B CA 1
ATOM 1798 C C . SER B 1 116 ? 51.612 32.543 40.440 1.00 24.53 241 SER B C 1
ATOM 1799 O O . SER B 1 116 ? 52.101 33.523 39.882 1.00 27.84 241 SER B O 1
ATOM 1802 N N . ILE B 1 117 ? 51.334 31.405 39.796 1.00 23.24 242 ILE B N 1
ATOM 1803 C CA . ILE B 1 117 ? 51.440 31.340 38.338 1.00 20.27 242 ILE B CA 1
ATOM 1804 C C . ILE B 1 117 ? 50.091 30.804 37.878 1.00 24.97 242 ILE B C 1
ATOM 1805 O O . ILE B 1 117 ? 49.595 29.852 38.473 1.00 25.50 242 ILE B O 1
ATOM 1810 N N . LEU B 1 118 ? 49.454 31.457 36.901 1.00 25.17 243 LEU B N 1
ATOM 1811 C CA . LEU B 1 118 ? 48.175 30.987 36.364 1.00 22.99 243 LEU B CA 1
ATOM 1812 C C . LEU B 1 118 ? 48.406 30.509 34.948 1.00 24.38 243 LEU B C 1
ATOM 1813 O O . LEU B 1 118 ? 49.112 31.169 34.163 1.00 20.33 243 LEU B O 1
ATOM 1818 N N . GLN B 1 119 ? 47.756 29.399 34.614 1.00 22.94 244 GLN B N 1
ATOM 1819 C CA . GLN B 1 119 ? 47.847 28.799 33.304 1.00 23.32 244 GLN B CA 1
ATOM 1820 C C . GLN B 1 119 ? 46.525 28.966 32.561 1.00 22.55 244 GLN B C 1
ATOM 1821 O O . GLN B 1 119 ? 45.484 28.775 33.173 1.00 21.19 244 GLN B O 1
ATOM 1827 N N . PHE B 1 120 ? 46.564 29.280 31.258 1.00 23.10 245 PHE B N 1
ATOM 1828 C CA . PHE B 1 120 ? 45.353 29.418 30.421 1.00 18.54 245 PHE B CA 1
ATOM 1829 C C . PHE B 1 120 ? 45.536 28.430 29.322 1.00 20.07 245 PHE B C 1
ATOM 1830 O O . PHE B 1 120 ? 46.524 28.479 28.654 1.00 22.56 245 PHE B O 1
ATOM 1838 N N . GLU B 1 121 ? 44.602 27.540 29.106 1.00 16.56 246 GLU B N 1
ATOM 1839 C CA . GLU B 1 121 ? 44.792 26.588 28.052 1.00 15.85 246 GLU B CA 1
ATOM 1840 C C . GLU B 1 121 ? 43.658 26.772 27.077 1.00 19.89 246 GLU B C 1
ATOM 1841 O O . GLU B 1 121 ? 42.512 26.656 27.462 1.00 23.15 246 GLU B O 1
ATOM 1847 N N . VAL B 1 122 ? 43.963 27.079 25.833 1.00 20.61 247 VAL B N 1
ATOM 1848 C CA . VAL B 1 122 ? 42.931 27.256 24.840 1.00 21.44 247 VAL B CA 1
ATOM 1849 C C . VAL B 1 122 ? 42.456 25.910 24.353 1.00 26.29 247 VAL B C 1
ATOM 1850 O O . VAL B 1 122 ? 43.233 25.074 23.922 1.00 30.30 247 VAL B O 1
ATOM 1854 N N . LEU B 1 123 ? 41.153 25.717 24.348 1.00 32.13 248 LEU B N 1
ATOM 1855 C CA . LEU B 1 123 ? 40.588 24.429 24.001 1.00 35.30 248 LEU B CA 1
ATOM 1856 C C . LEU B 1 123 ? 40.231 24.108 22.557 1.00 41.70 248 LEU B C 1
ATOM 1857 O O . LEU B 1 123 ? 40.793 23.203 21.956 1.00 49.90 248 LEU B O 1
ATOM 1862 N N . TRP B 1 124 ? 39.217 24.721 22.014 1.00 45.52 249 TRP B N 1
ATOM 1863 C CA . TRP B 1 124 ? 38.915 24.438 20.608 1.00 58.46 249 TRP B CA 1
ATOM 1864 C C . TRP B 1 124 ? 38.877 25.876 20.150 1.00 64.72 249 TRP B C 1
ATOM 1865 O O . TRP B 1 124 ? 38.801 26.810 21.003 1.00 59.04 249 TRP B O 1
ATOM 1876 N N . TYR B 1 125 ? 39.039 26.104 18.852 1.00 70.68 250 TYR B N 1
ATOM 1877 C CA . TYR B 1 125 ? 38.991 27.488 18.420 1.00 77.66 250 TYR B CA 1
ATOM 1878 C C . TYR B 1 125 ? 38.670 27.761 16.938 1.00 84.61 250 TYR B C 1
ATOM 1879 O O . TYR B 1 125 ? 39.310 27.214 16.017 1.00 88.76 250 TYR B O 1
ATOM 1888 N N . THR B 1 126 ? 37.511 28.409 16.787 0.00 99.99 251 THR B N 1
ATOM 1889 C CA . THR B 1 126 ? 36.876 28.841 15.539 0.00 99.99 251 THR B CA 1
ATOM 1890 C C . THR B 1 126 ? 35.360 28.673 15.594 0.00 99.99 251 THR B C 1
ATOM 1891 O O . THR B 1 126 ? 34.610 29.645 15.483 0.00 99.99 251 THR B O 1
ATOM 1895 N N . THR C 1 1 ? 38.002 19.153 23.255 0.00 99.99 126 THR C N 1
ATOM 1896 C CA . THR C 1 1 ? 38.166 19.084 24.698 0.00 99.99 126 THR C CA 1
ATOM 1897 C C . THR C 1 1 ? 39.266 18.081 25.081 0.00 99.99 126 THR C C 1
ATOM 1898 O O . THR C 1 1 ? 40.141 17.762 24.276 0.00 99.99 126 THR C O 1
ATOM 1902 N N . GLY C 1 2 ? 39.185 17.590 26.310 1.00 73.49 127 GLY C N 1
ATOM 1903 C CA . GLY C 1 2 ? 40.139 16.652 26.881 1.00 50.95 127 GLY C CA 1
ATOM 1904 C C . GLY C 1 2 ? 39.561 16.357 28.267 1.00 41.76 127 GLY C C 1
ATOM 1905 O O . GLY C 1 2 ? 38.962 17.225 28.889 1.00 40.56 127 GLY C O 1
ATOM 1906 N N . PRO C 1 3 ? 39.837 15.194 28.848 1.00 37.45 128 PRO C N 1
ATOM 1907 C CA . PRO C 1 3 ? 39.273 14.853 30.164 1.00 32.90 128 PRO C CA 1
ATOM 1908 C C . PRO C 1 3 ? 39.642 15.569 31.447 1.00 32.86 128 PRO C C 1
ATOM 1909 O O . PRO C 1 3 ? 38.867 15.536 32.399 1.00 36.62 128 PRO C O 1
ATOM 1913 N N . TYR C 1 4 ? 40.810 16.197 31.492 1.00 32.06 129 TYR C N 1
ATOM 1914 C CA . TYR C 1 4 ? 41.242 16.845 32.704 1.00 27.18 129 TYR C CA 1
ATOM 1915 C C . TYR C 1 4 ? 41.039 18.341 32.712 1.00 29.65 129 TYR C C 1
ATOM 1916 O O . TYR C 1 4 ? 41.610 19.081 33.519 1.00 30.06 129 TYR C O 1
ATOM 1925 N N . ALA C 1 5 ? 40.285 18.813 31.741 1.00 34.75 130 ALA C N 1
ATOM 1926 C CA . ALA C 1 5 ? 39.923 20.223 31.720 1.00 40.59 130 ALA C CA 1
ATOM 1927 C C . ALA C 1 5 ? 38.856 20.129 32.804 1.00 42.65 130 ALA C C 1
ATOM 1928 O O . ALA C 1 5 ? 38.025 19.213 32.789 1.00 52.92 130 ALA C O 1
ATOM 1930 N N . GLY C 1 6 ? 38.844 20.997 33.778 1.00 40.61 131 GLY C N 1
ATOM 1931 C CA . GLY C 1 6 ? 37.815 20.766 34.768 1.00 33.29 131 GLY C CA 1
ATOM 1932 C C . GLY C 1 6 ? 38.537 20.548 36.048 1.00 32.28 131 GLY C C 1
ATOM 1933 O O . GLY C 1 6 ? 37.994 20.745 37.111 1.00 35.94 131 GLY C O 1
ATOM 1934 N N . ALA C 1 7 ? 39.786 20.132 35.936 1.00 32.26 132 ALA C N 1
ATOM 1935 C CA . ALA C 1 7 ? 40.617 19.941 37.096 1.00 31.06 132 ALA C CA 1
ATOM 1936 C C . ALA C 1 7 ? 40.745 21.368 37.509 1.00 30.33 132 ALA C C 1
ATOM 1937 O O . ALA C 1 7 ? 40.925 22.219 36.642 1.00 34.43 132 ALA C O 1
ATOM 1939 N N . VAL C 1 8 ? 40.715 21.636 38.809 1.00 30.57 133 VAL C N 1
ATOM 1940 C CA . VAL C 1 8 ? 40.814 23.010 39.324 1.00 27.93 133 VAL C CA 1
ATOM 1941 C C . VAL C 1 8 ? 42.198 23.585 39.620 1.00 27.52 133 VAL C C 1
ATOM 1942 O O . VAL C 1 8 ? 42.326 24.728 40.086 1.00 28.39 133 VAL C O 1
ATOM 1946 N N . GLU C 1 9 ? 43.227 22.774 39.412 1.00 29.32 134 GLU C N 1
ATOM 1947 C CA . GLU C 1 9 ? 44.599 23.197 39.597 1.00 25.65 134 GLU C CA 1
ATOM 1948 C C . GLU C 1 9 ? 45.479 22.215 38.867 1.00 23.66 134 GLU C C 1
ATOM 1949 O O . GLU C 1 9 ? 45.069 21.094 38.555 1.00 23.68 134 GLU C O 1
ATOM 1955 N N . VAL C 1 10 ? 46.644 22.692 38.469 1.00 23.34 135 VAL C N 1
ATOM 1956 C CA . VAL C 1 10 ? 47.575 21.854 37.770 1.00 21.75 135 VAL C CA 1
ATOM 1957 C C . VAL C 1 10 ? 48.890 22.109 38.485 1.00 21.53 135 VAL C C 1
ATOM 1958 O O . VAL C 1 10 ? 48.951 22.894 39.446 1.00 16.00 135 VAL C O 1
ATOM 1962 N N . GLN C 1 11 ? 49.934 21.407 38.064 1.00 20.55 136 GLN C N 1
ATOM 1963 C CA . GLN C 1 11 ? 51.245 21.627 38.637 1.00 22.63 136 GLN C CA 1
ATOM 1964 C C . GLN C 1 11 ? 52.323 21.543 37.571 1.00 21.78 136 GLN C C 1
ATOM 1965 O O . GLN C 1 11 ? 52.046 21.158 36.442 1.00 23.17 136 GLN C O 1
ATOM 1971 N N . GLN C 1 12 ? 53.514 22.048 37.895 1.00 17.55 137 GLN C N 1
ATOM 1972 C CA . GLN C 1 12 ? 54.645 22.008 36.978 1.00 20.19 137 GLN C CA 1
ATOM 1973 C C . GLN C 1 12 ? 55.024 20.579 36.647 1.00 23.12 137 GLN C C 1
ATOM 1974 O O . GLN C 1 12 ? 55.287 19.781 37.539 1.00 23.15 137 GLN C O 1
ATOM 1980 N N . SER C 1 13 ? 55.123 20.265 35.369 1.00 22.45 138 SER C N 1
ATOM 1981 C CA . SER C 1 13 ? 55.517 18.929 34.972 1.00 20.87 138 SER C CA 1
ATOM 1982 C C . SER C 1 13 ? 56.919 18.591 35.437 1.00 24.05 138 SER C C 1
ATOM 1983 O O . SER C 1 13 ? 57.803 19.435 35.422 1.00 26.98 138 SER C O 1
ATOM 1986 N N . GLY C 1 14 ? 57.127 17.337 35.819 1.00 25.42 139 GLY C N 1
ATOM 1987 C CA . GLY C 1 14 ? 58.446 16.895 36.235 1.00 24.04 139 GLY C CA 1
ATOM 1988 C C . GLY C 1 14 ? 59.065 17.383 37.530 1.00 25.46 139 GLY C C 1
ATOM 1989 O O . GLY C 1 14 ? 60.269 17.238 37.730 1.00 28.38 139 GLY C O 1
ATOM 1990 N N . ARG C 1 15 ? 58.263 17.926 38.429 1.00 23.25 140 ARG C N 1
ATOM 1991 C CA . ARG C 1 15 ? 58.778 18.408 39.707 1.00 22.80 140 ARG C CA 1
ATOM 1992 C C . ARG C 1 15 ? 58.209 17.512 40.756 1.00 23.57 140 ARG C C 1
ATOM 1993 O O . ARG C 1 15 ? 57.044 17.574 41.049 1.00 24.43 140 ARG C O 1
ATOM 2001 N N . TYR C 1 16 ? 59.046 16.643 41.284 1.00 29.44 141 TYR C N 1
ATOM 2002 C CA . TYR C 1 16 ? 58.656 15.697 42.291 1.00 23.96 141 TYR C CA 1
ATOM 2003 C C . TYR C 1 16 ? 57.907 16.339 43.421 1.00 20.14 141 TYR C C 1
ATOM 2004 O O . TYR C 1 16 ? 58.397 17.272 43.986 1.00 22.95 141 TYR C O 1
ATOM 2013 N N . TYR C 1 17 ? 56.751 15.806 43.799 1.00 27.64 142 TYR C N 1
ATOM 2014 C CA . TYR C 1 17 ? 55.940 16.336 44.920 1.00 28.00 142 TYR C CA 1
ATOM 2015 C C . TYR C 1 17 ? 55.123 15.200 45.533 1.00 31.83 142 TYR C C 1
ATOM 2016 O O . TYR C 1 17 ? 54.174 14.748 44.920 1.00 31.69 142 TYR C O 1
ATOM 2025 N N . VAL C 1 18 ? 55.481 14.746 46.732 1.00 35.27 143 VAL C N 1
ATOM 2026 C CA . VAL C 1 18 ? 54.761 13.658 47.422 1.00 33.83 143 VAL C CA 1
ATOM 2027 C C . VAL C 1 18 ? 54.989 14.021 48.863 1.00 37.82 143 VAL C C 1
ATOM 2028 O O . VAL C 1 18 ? 55.900 13.506 49.500 1.00 43.86 143 VAL C O 1
ATOM 2032 N N . PRO C 1 19 ? 54.189 14.941 49.392 1.00 41.28 144 PRO C N 1
ATOM 2033 C CA . PRO C 1 19 ? 54.316 15.388 50.778 1.00 48.30 144 PRO C CA 1
ATOM 2034 C C . PRO C 1 19 ? 53.966 14.374 51.887 1.00 56.65 144 PRO C C 1
ATOM 2035 O O . PRO C 1 19 ? 54.559 14.411 52.968 1.00 63.65 144 PRO C O 1
ATOM 2039 N N . GLN C 1 20 ? 53.035 13.461 51.619 1.00 61.18 145 GLN C N 1
ATOM 2040 C CA . GLN C 1 20 ? 52.623 12.450 52.593 1.00 63.93 145 GLN C CA 1
ATOM 2041 C C . GLN C 1 20 ? 52.344 11.185 51.801 1.00 60.85 145 GLN C C 1
ATOM 2042 O O . GLN C 1 20 ? 51.549 11.230 50.867 1.00 65.55 145 GLN C O 1
ATOM 2048 N N . GLY C 1 21 ? 53.040 10.089 52.086 1.00 55.29 146 GLY C N 1
ATOM 2049 C CA . GLY C 1 21 ? 52.743 8.864 51.354 1.00 50.09 146 GLY C CA 1
ATOM 2050 C C . GLY C 1 21 ? 53.807 8.358 50.407 1.00 48.84 146 GLY C C 1
ATOM 2051 O O . GLY C 1 21 ? 54.912 8.901 50.413 1.00 51.67 146 GLY C O 1
ATOM 2052 N N . ARG C 1 22 ? 53.466 7.318 49.629 1.00 46.25 147 ARG C N 1
ATOM 2053 C CA . ARG C 1 22 ? 54.364 6.665 48.649 1.00 49.53 147 ARG C CA 1
ATOM 2054 C C . ARG C 1 22 ? 54.176 7.101 47.189 1.00 45.74 147 ARG C C 1
ATOM 2055 O O . ARG C 1 22 ? 55.086 6.940 46.382 1.00 43.27 147 ARG C O 1
ATOM 2063 N N . THR C 1 23 ? 52.978 7.563 46.830 1.00 43.82 148 THR C N 1
ATOM 2064 C CA . THR C 1 23 ? 52.715 8.041 45.474 1.00 37.87 148 THR C CA 1
ATOM 2065 C C . THR C 1 23 ? 51.729 9.202 45.567 1.00 36.53 148 THR C C 1
ATOM 2066 O O . THR C 1 23 ? 51.041 9.313 46.568 1.00 40.82 148 THR C O 1
ATOM 2070 N N . ARG C 1 24 ? 51.742 10.116 44.589 1.00 36.39 149 ARG C N 1
ATOM 2071 C CA . ARG C 1 24 ? 50.779 11.225 44.497 1.00 31.63 149 ARG C CA 1
ATOM 2072 C C . ARG C 1 24 ? 50.593 11.553 43.016 1.00 31.27 149 ARG C C 1
ATOM 2073 O O . ARG C 1 24 ? 51.510 11.370 42.240 1.00 36.31 149 ARG C O 1
ATOM 2081 N N . GLY C 1 25 ? 49.369 11.900 42.624 1.00 31.93 150 GLY C N 1
ATOM 2082 C CA . GLY C 1 25 ? 49.043 12.271 41.255 1.00 25.96 150 GLY C CA 1
ATOM 2083 C C . GLY C 1 25 ? 48.544 13.718 41.175 1.00 25.30 150 GLY C C 1
ATOM 2084 O O . GLY C 1 25 ? 48.067 14.299 42.170 1.00 26.48 150 GLY C O 1
ATOM 2085 N N . GLY C 1 26 ? 48.683 14.310 39.989 1.00 27.16 151 GLY C N 1
ATOM 2086 C CA . GLY C 1 26 ? 48.259 15.685 39.743 1.00 24.96 151 GLY C CA 1
ATOM 2087 C C . GLY C 1 26 ? 48.089 15.858 38.251 1.00 23.24 151 GLY C C 1
ATOM 2088 O O . GLY C 1 26 ? 48.533 15.017 37.481 1.00 21.01 151 GLY C O 1
ATOM 2089 N N . TYR C 1 27 ? 47.460 16.935 37.820 1.00 24.15 152 TYR C N 1
ATOM 2090 C CA . TYR C 1 27 ? 47.281 17.107 36.401 1.00 20.70 152 TYR C CA 1
ATOM 2091 C C . TYR C 1 27 ? 48.223 18.107 35.868 1.00 17.81 152 TYR C C 1
ATOM 2092 O O . TYR C 1 27 ? 48.537 19.073 36.534 1.00 20.66 152 TYR C O 1
ATOM 2101 N N . ILE C 1 28 ? 48.625 17.913 34.624 1.00 18.23 153 ILE C N 1
ATOM 2102 C CA . ILE C 1 28 ? 49.549 18.830 33.957 1.00 24.52 153 ILE C CA 1
ATOM 2103 C C . ILE C 1 28 ? 48.785 19.814 33.036 1.00 25.77 153 ILE C C 1
ATOM 2104 O O . ILE C 1 28 ? 49.024 21.017 33.059 1.00 26.94 153 ILE C O 1
ATOM 2109 N N . ASN C 1 29 ? 47.844 19.288 32.263 1.00 26.13 154 ASN C N 1
ATOM 2110 C CA . ASN C 1 29 ? 46.973 20.052 31.391 1.00 20.53 154 ASN C CA 1
ATOM 2111 C C . ASN C 1 29 ? 45.803 19.144 31.108 1.00 27.73 154 ASN C C 1
ATOM 2112 O O . ASN C 1 29 ? 45.670 18.083 31.715 1.00 32.75 154 ASN C O 1
ATOM 2117 N N . SER C 1 30 ? 45.010 19.488 30.113 1.00 30.77 155 SER C N 1
ATOM 2118 C CA . SER C 1 30 ? 43.820 18.707 29.795 1.00 27.09 155 SER C CA 1
ATOM 2119 C C . SER C 1 30 ? 43.946 17.258 29.432 1.00 29.88 155 SER C C 1
ATOM 2120 O O . SER C 1 30 ? 42.960 16.545 29.562 1.00 32.16 155 SER C O 1
ATOM 2123 N N . ASN C 1 31 ? 45.119 16.802 29.000 1.00 25.16 156 ASN C N 1
ATOM 2124 C CA . ASN C 1 31 ? 45.285 15.412 28.578 1.00 25.78 156 ASN C CA 1
ATOM 2125 C C . ASN C 1 31 ? 46.356 14.704 29.265 1.00 22.07 156 ASN C C 1
ATOM 2126 O O . ASN C 1 31 ? 46.640 13.582 28.916 1.00 25.30 156 ASN C O 1
ATOM 2131 N N . ILE C 1 32 ? 47.023 15.358 30.177 1.00 21.53 157 ILE C N 1
ATOM 2132 C CA . ILE C 1 32 ? 48.125 14.693 30.783 1.00 21.32 157 ILE C CA 1
ATOM 2133 C C . ILE C 1 32 ? 48.096 14.732 32.286 1.00 27.01 157 ILE C C 1
ATOM 2134 O O . ILE C 1 32 ? 47.885 15.799 32.895 1.00 24.23 157 ILE C O 1
ATOM 2139 N N . ALA C 1 33 ? 48.388 13.569 32.874 1.00 26.33 158 ALA C N 1
ATOM 2140 C CA . ALA C 1 33 ? 48.442 13.415 34.311 1.00 22.78 158 ALA C CA 1
ATOM 2141 C C . ALA C 1 33 ? 49.828 12.828 34.603 1.00 24.30 158 ALA C C 1
ATOM 2142 O O . ALA C 1 33 ? 50.373 12.115 33.777 1.00 23.29 158 ALA C O 1
ATOM 2144 N N . GLU C 1 34 ? 50.430 13.206 35.727 1.00 24.90 159 GLU C N 1
ATOM 2145 C CA . GLU C 1 34 ? 51.745 12.678 36.138 1.00 27.48 159 GLU C CA 1
ATOM 2146 C C . GLU C 1 34 ? 51.648 12.070 37.563 1.00 30.42 159 GLU C C 1
ATOM 2147 O O . GLU C 1 34 ? 51.005 12.641 38.447 1.00 26.50 159 GLU C O 1
ATOM 2153 N N . VAL C 1 35 ? 52.247 10.902 37.777 1.00 28.67 160 VAL C N 1
ATOM 2154 C CA . VAL C 1 35 ? 52.218 10.290 39.105 1.00 28.49 160 VAL C CA 1
ATOM 2155 C C . VAL C 1 35 ? 53.649 10.061 39.606 1.00 28.13 160 VAL C C 1
ATOM 2156 O O . VAL C 1 35 ? 54.491 9.475 38.910 1.00 27.37 160 VAL C O 1
ATOM 2160 N N . CYS C 1 36 ? 53.953 10.731 40.713 1.00 23.18 161 CYS C N 1
ATOM 2161 C CA . CYS C 1 36 ? 55.252 10.656 41.364 1.00 25.02 161 CYS C CA 1
ATOM 2162 C C . CYS C 1 36 ? 55.287 9.427 42.248 1.00 26.80 161 CYS C C 1
ATOM 2163 O O . CYS C 1 36 ? 54.357 9.186 42.983 1.00 30.37 161 CYS C O 1
ATOM 2166 N N . MET C 1 37 ? 56.376 8.686 42.234 1.00 28.45 162 MET C N 1
ATOM 2167 C CA . MET C 1 37 ? 56.444 7.483 43.043 1.00 27.66 162 MET C CA 1
ATOM 2168 C C . MET C 1 37 ? 57.733 7.431 43.819 1.00 30.57 162 MET C C 1
ATOM 2169 O O . MET C 1 37 ? 58.783 7.758 43.273 1.00 36.70 162 MET C O 1
ATOM 2174 N N . ASP C 1 38 ? 57.664 7.089 45.100 1.00 33.26 163 ASP C N 1
ATOM 2175 C CA . ASP C 1 38 ? 58.880 6.942 45.906 1.00 33.10 163 ASP C CA 1
ATOM 2176 C C . ASP C 1 38 ? 59.502 5.598 45.512 1.00 30.72 163 ASP C C 1
ATOM 2177 O O . ASP C 1 38 ? 58.871 4.798 44.819 1.00 31.23 163 ASP C O 1
ATOM 2182 N N . ALA C 1 39 ? 60.733 5.337 45.923 1.00 29.34 164 ALA C N 1
ATOM 2183 C CA . ALA C 1 39 ? 61.395 4.085 45.554 1.00 30.55 164 ALA C CA 1
ATOM 2184 C C . ALA C 1 39 ? 60.655 2.872 46.073 1.00 31.16 164 ALA C C 1
ATOM 2185 O O . ALA C 1 39 ? 60.263 2.863 47.233 1.00 35.75 164 ALA C O 1
ATOM 2187 N N . GLY C 1 40 ? 60.491 1.846 45.240 1.00 28.68 165 GLY C N 1
ATOM 2188 C CA . GLY C 1 40 ? 59.781 0.654 45.662 1.00 27.82 165 GLY C CA 1
ATOM 2189 C C . GLY C 1 40 ? 58.302 0.805 45.999 1.00 28.02 165 GLY C C 1
ATOM 2190 O O . GLY C 1 40 ? 57.784 0.039 46.817 1.00 32.81 165 GLY C O 1
ATOM 2191 N N . ALA C 1 41 ? 57.599 1.730 45.349 1.00 30.24 166 ALA C N 1
ATOM 2192 C CA . ALA C 1 41 ? 56.175 1.935 45.599 1.00 23.53 166 ALA C CA 1
ATOM 2193 C C . ALA C 1 41 ? 55.264 1.384 44.514 1.00 23.93 166 ALA C C 1
ATOM 2194 O O . ALA C 1 41 ? 55.687 1.090 43.407 1.00 28.21 166 ALA C O 1
ATOM 2196 N N . ALA C 1 42 ? 54.003 1.216 44.881 1.00 27.87 167 ALA C N 1
ATOM 2197 C CA . ALA C 1 42 ? 52.959 0.724 44.008 1.00 27.30 167 ALA C CA 1
ATOM 2198 C C . ALA C 1 42 ? 51.705 1.410 44.464 1.00 31.87 167 ALA C C 1
ATOM 2199 O O . ALA C 1 42 ? 51.644 1.989 45.556 1.00 39.05 167 ALA C O 1
ATOM 2201 N N . GLY C 1 43 ? 50.711 1.386 43.603 1.00 35.84 168 GLY C N 1
ATOM 2202 C CA . GLY C 1 43 ? 49.440 1.987 43.932 1.00 35.01 168 GLY C CA 1
ATOM 2203 C C . GLY C 1 43 ? 48.494 1.791 42.762 1.00 39.02 168 GLY C C 1
ATOM 2204 O O . GLY C 1 43 ? 48.899 1.335 41.670 1.00 38.52 168 GLY C O 1
ATOM 2205 N N . GLN C 1 44 ? 47.223 2.088 43.004 1.00 39.59 169 GLN C N 1
ATOM 2206 C CA . GLN C 1 44 ? 46.207 1.990 41.974 1.00 42.01 169 GLN C CA 1
ATOM 2207 C C . GLN C 1 44 ? 45.893 3.419 41.583 1.00 44.05 169 GLN C C 1
ATOM 2208 O O . GLN C 1 44 ? 45.661 4.286 42.443 1.00 40.22 169 GLN C O 1
ATOM 2214 N N . VAL C 1 45 ? 45.747 3.627 40.281 1.00 44.05 170 VAL C N 1
ATOM 2215 C CA . VAL C 1 45 ? 45.604 4.967 39.736 1.00 41.99 170 VAL C CA 1
ATOM 2216 C C . VAL C 1 45 ? 44.250 5.438 39.076 1.00 43.34 170 VAL C C 1
ATOM 2217 O O . VAL C 1 45 ? 44.116 6.594 38.633 1.00 39.51 170 VAL C O 1
ATOM 2221 N N . ASN C 1 46 ? 43.217 4.599 39.181 1.00 42.15 171 ASN C N 1
ATOM 2222 C CA . ASN C 1 46 ? 41.883 4.873 38.625 1.00 41.29 171 ASN C CA 1
ATOM 2223 C C . ASN C 1 46 ? 41.265 6.228 38.931 1.00 40.06 171 ASN C C 1
ATOM 2224 O O . ASN C 1 46 ? 40.674 6.868 38.070 1.00 41.43 171 ASN C O 1
ATOM 2229 N N . ALA C 1 47 ? 41.396 6.673 40.159 1.00 39.91 172 ALA C N 1
ATOM 2230 C CA . ALA C 1 47 ? 40.812 7.939 40.545 1.00 39.55 172 ALA C CA 1
ATOM 2231 C C . ALA C 1 47 ? 41.378 9.146 39.824 1.00 41.27 172 ALA C C 1
ATOM 2232 O O . ALA C 1 47 ? 40.701 10.186 39.744 1.00 45.43 172 ALA C O 1
ATOM 2234 N N . LEU C 1 48 ? 42.627 9.032 39.367 1.00 37.75 173 LEU C N 1
ATOM 2235 C CA . LEU C 1 48 ? 43.306 10.127 38.691 1.00 34.12 173 LEU C CA 1
ATOM 2236 C C . LEU C 1 48 ? 43.013 10.115 37.190 1.00 35.11 173 LEU C C 1
ATOM 2237 O O . LEU C 1 48 ? 42.687 11.168 36.629 1.00 36.27 173 LEU C O 1
ATOM 2242 N N . LEU C 1 49 ? 43.054 8.937 36.562 1.00 31.19 174 LEU C N 1
ATOM 2243 C CA . LEU C 1 49 ? 42.811 8.815 35.128 1.00 34.73 174 LEU C CA 1
ATOM 2244 C C . LEU C 1 49 ? 41.357 8.825 34.677 1.00 39.97 174 LEU C C 1
ATOM 2245 O O . LEU C 1 49 ? 41.077 8.839 33.478 1.00 40.68 174 LEU C O 1
ATOM 2250 N N . ALA C 1 50 ? 40.433 8.757 35.616 1.00 47.67 175 ALA C N 1
ATOM 2251 C CA . ALA C 1 50 ? 39.034 8.729 35.270 1.00 57.49 175 ALA C CA 1
ATOM 2252 C C . ALA C 1 50 ? 38.347 10.058 35.011 1.00 68.64 175 ALA C C 1
ATOM 2253 O O . ALA C 1 50 ? 38.188 10.886 35.925 1.00 66.96 175 ALA C O 1
ATOM 2255 N N . PRO C 1 51 ? 37.867 10.247 33.776 0.00 99.99 176 PRO C N 1
ATOM 2256 C CA . PRO C 1 51 ? 37.165 11.476 33.413 0.00 99.99 176 PRO C CA 1
ATOM 2257 C C . PRO C 1 51 ? 35.942 11.366 34.315 0.00 99.99 176 PRO C C 1
ATOM 2258 O O . PRO C 1 51 ? 35.546 10.250 34.671 0.00 99.99 176 PRO C O 1
ATOM 2262 N N . ARG C 1 52 ? 35.339 12.474 34.713 0.00 99.99 177 ARG C N 1
ATOM 2263 C CA . ARG C 1 52 ? 34.215 12.321 35.613 0.00 99.99 177 ARG C CA 1
ATOM 2264 C C . ARG C 1 52 ? 33.049 11.486 35.106 0.00 99.99 177 ARG C C 1
ATOM 2265 O O . ARG C 1 52 ? 32.612 11.610 33.962 0.00 99.99 177 ARG C O 1
ATOM 2273 N N . ARG C 1 53 ? 32.648 10.554 35.965 0.00 99.99 178 ARG C N 1
ATOM 2274 C CA . ARG C 1 53 ? 31.586 9.589 35.709 0.00 99.99 178 ARG C CA 1
ATOM 2275 C C . ARG C 1 53 ? 30.438 10.066 34.829 0.00 99.99 178 ARG C C 1
ATOM 2276 O O . ARG C 1 53 ? 29.716 11.000 35.176 0.00 99.99 178 ARG C O 1
ATOM 2284 N N . GLY C 1 54 ? 30.283 9.410 33.683 0.00 99.99 179 GLY C N 1
ATOM 2285 C CA . GLY C 1 54 ? 29.213 9.757 32.765 0.00 99.99 179 GLY C CA 1
ATOM 2286 C C . GLY C 1 54 ? 29.649 10.540 31.542 0.00 99.99 179 GLY C C 1
ATOM 2287 O O . GLY C 1 54 ? 29.008 10.445 30.496 0.00 99.99 179 GLY C O 1
ATOM 2288 N N . ASP C 1 55 ? 30.731 11.305 31.663 0.00 99.99 180 ASP C N 1
ATOM 2289 C CA . ASP C 1 55 ? 31.242 12.107 30.551 0.00 99.99 180 ASP C CA 1
ATOM 2290 C C . ASP C 1 55 ? 31.834 11.194 29.493 0.00 99.99 180 ASP C C 1
ATOM 2291 O O . ASP C 1 55 ? 31.310 11.076 28.381 0.00 99.99 180 ASP C O 1
ATOM 2296 N N . ALA C 1 56 ? 32.902 10.508 29.876 0.00 99.99 181 ALA C N 1
ATOM 2297 C CA . ALA C 1 56 ? 33.588 9.606 28.976 0.00 99.99 181 ALA C CA 1
ATOM 2298 C C . ALA C 1 56 ? 33.277 8.206 29.432 0.00 99.99 181 ALA C C 1
ATOM 2299 O O . ALA C 1 56 ? 32.736 7.996 30.518 0.00 99.99 181 ALA C O 1
ATOM 2301 N N . VAL C 1 57 ? 33.660 7.248 28.608 1.00 79.71 182 VAL C N 1
ATOM 2302 C CA . VAL C 1 57 ? 33.426 5.857 28.914 1.00 70.46 182 VAL C CA 1
ATOM 2303 C C . VAL C 1 57 ? 34.342 4.934 28.090 1.00 66.04 182 VAL C C 1
ATOM 2304 O O . VAL C 1 57 ? 34.005 3.778 27.836 1.00 68.65 182 VAL C O 1
ATOM 2308 N N . MET C 1 58 ? 35.485 5.463 27.655 1.00 59.15 183 MET C N 1
ATOM 2309 C CA . MET C 1 58 ? 36.511 4.722 26.893 1.00 52.48 183 MET C CA 1
ATOM 2310 C C . MET C 1 58 ? 37.661 5.699 26.658 1.00 49.98 183 MET C C 1
ATOM 2311 O O . MET C 1 58 ? 37.505 6.672 25.934 1.00 51.40 183 MET C O 1
ATOM 2316 N N . ILE C 1 59 ? 38.805 5.439 27.277 1.00 45.79 184 ILE C N 1
ATOM 2317 C CA . ILE C 1 59 ? 39.972 6.308 27.200 1.00 41.02 184 ILE C CA 1
ATOM 2318 C C . ILE C 1 59 ? 41.114 5.562 26.604 1.00 38.06 184 ILE C C 1
ATOM 2319 O O . ILE C 1 59 ? 41.368 4.441 26.999 1.00 38.35 184 ILE C O 1
ATOM 2324 N N . TYR C 1 60 ? 41.830 6.191 25.684 1.00 38.21 185 TYR C N 1
ATOM 2325 C CA . TYR C 1 60 ? 43.008 5.578 25.067 1.00 36.65 185 TYR C CA 1
ATOM 2326 C C . TYR C 1 60 ? 44.133 6.401 25.612 1.00 32.66 185 TYR C C 1
ATOM 2327 O O . TYR C 1 60 ? 44.048 7.619 25.597 1.00 31.99 185 TYR C O 1
ATOM 2336 N N . PHE C 1 61 ? 45.159 5.756 26.142 1.00 31.05 186 PHE C N 1
ATOM 2337 C CA . PHE C 1 61 ? 46.277 6.496 26.704 1.00 30.23 186 PHE C CA 1
ATOM 2338 C C . PHE C 1 61 ? 47.626 5.808 26.505 1.00 30.87 186 PHE C C 1
ATOM 2339 O O . PHE C 1 61 ? 47.685 4.701 25.994 1.00 29.77 186 PHE C O 1
ATOM 2347 N N . VAL C 1 62 ? 48.708 6.520 26.777 1.00 28.47 187 VAL C N 1
ATOM 2348 C CA . VAL C 1 62 ? 50.029 5.933 26.704 1.00 27.75 187 VAL C CA 1
ATOM 2349 C C . VAL C 1 62 ? 50.617 6.457 27.975 1.00 29.08 187 VAL C C 1
ATOM 2350 O O . VAL C 1 62 ? 50.170 7.486 28.509 1.00 25.62 187 VAL C O 1
ATOM 2354 N N . TRP C 1 63 ? 51.571 5.711 28.502 1.00 28.71 188 TRP C N 1
ATOM 2355 C CA . TRP C 1 63 ? 52.270 6.138 29.700 1.00 31.95 188 TRP C CA 1
ATOM 2356 C C . TRP C 1 63 ? 53.761 5.999 29.444 1.00 31.37 188 TRP C C 1
ATOM 2357 O O . TRP C 1 63 ? 54.170 5.214 28.593 1.00 30.42 188 TRP C O 1
ATOM 2368 N N . ARG C 1 64 ? 54.570 6.791 30.137 1.00 30.29 189 ARG C N 1
ATOM 2369 C CA . ARG C 1 64 ? 56.025 6.711 30.006 1.00 28.28 189 ARG C CA 1
ATOM 2370 C C . ARG C 1 64 ? 56.714 7.373 31.201 1.00 28.96 189 ARG C C 1
ATOM 2371 O O . ARG C 1 64 ? 56.172 8.286 31.831 1.00 32.56 189 ARG C O 1
ATOM 2379 N N . PRO C 1 65 ? 57.840 6.808 31.634 1.00 26.21 190 PRO C N 1
ATOM 2380 C CA . PRO C 1 65 ? 58.553 7.387 32.775 1.00 24.56 190 PRO C CA 1
ATOM 2381 C 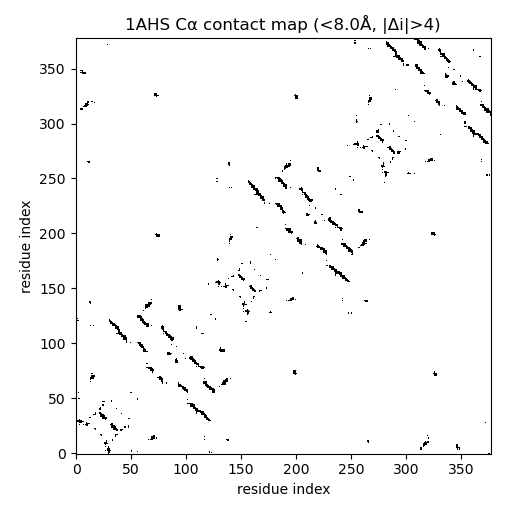C . PRO C 1 65 ? 59.323 8.580 32.289 1.00 26.10 190 PRO C C 1
ATOM 2382 O O . PRO C 1 65 ? 59.554 8.700 31.097 1.00 23.62 190 PRO C O 1
ATOM 2386 N N . LEU C 1 66 ? 59.700 9.484 33.181 1.00 25.42 191 LEU C N 1
ATOM 2387 C CA . LEU C 1 66 ? 60.453 10.634 32.733 1.00 23.95 191 LEU C CA 1
ATOM 2388 C C . LEU C 1 66 ? 61.915 10.300 32.908 1.00 25.82 191 LEU C C 1
ATOM 2389 O O . LEU C 1 66 ? 62.344 10.022 34.018 1.00 26.55 191 LEU C O 1
ATOM 2394 N N . ARG C 1 67 ? 62.682 10.329 31.820 1.00 29.42 192 ARG C N 1
ATOM 2395 C CA . ARG C 1 67 ? 64.119 10.074 31.874 1.00 27.91 192 ARG C CA 1
ATOM 2396 C C . ARG C 1 67 ? 64.821 11.047 32.838 1.00 26.38 192 ARG C C 1
ATOM 2397 O O . ARG C 1 67 ? 65.744 10.656 33.530 1.00 28.88 192 ARG C O 1
ATOM 2405 N N . ILE C 1 68 ? 64.487 12.335 32.791 1.00 28.62 193 ILE C N 1
ATOM 2406 C CA . ILE C 1 68 ? 65.049 13.294 33.749 1.00 29.32 193 ILE C CA 1
ATOM 2407 C C . ILE C 1 68 ? 63.916 14.192 34.277 1.00 27.06 193 ILE C C 1
ATOM 2408 O O . ILE C 1 68 ? 63.019 14.573 33.540 1.00 23.96 193 ILE C O 1
ATOM 2413 N N . PHE C 1 69 ? 63.918 14.439 35.577 1.00 23.26 194 PHE C N 1
ATOM 2414 C CA . PHE C 1 69 ? 62.942 15.302 36.222 1.00 20.99 194 PHE C CA 1
ATOM 2415 C C . PHE C 1 69 ? 63.731 15.985 37.338 1.00 19.12 194 PHE C C 1
ATOM 2416 O O . PHE C 1 69 ? 64.952 15.938 37.303 1.00 22.35 194 PHE C O 1
ATOM 2424 N N . CYS C 1 70 ? 63.080 16.632 38.299 1.00 18.83 195 CYS C N 1
ATOM 2425 C CA . CYS C 1 70 ? 63.792 17.279 39.400 1.00 24.34 195 CYS C CA 1
ATOM 2426 C C . CYS C 1 70 ? 63.211 16.985 40.794 1.00 25.74 195 CYS C C 1
ATOM 2427 O O . CYS C 1 70 ? 62.075 16.511 40.950 1.00 26.43 195 CYS C O 1
ATOM 2430 N N . ASP C 1 71 ? 64.019 17.189 41.817 1.00 23.26 196 ASP C N 1
ATOM 2431 C CA . ASP C 1 71 ? 63.543 16.996 43.158 1.00 22.73 196 ASP C CA 1
ATOM 2432 C C . ASP C 1 71 ? 63.019 18.360 43.602 1.00 26.09 196 ASP C C 1
ATOM 2433 O O . ASP C 1 71 ? 63.169 19.358 42.893 1.00 26.10 196 ASP C O 1
ATOM 2438 N N . PRO C 1 72 ? 62.475 18.448 44.815 1.00 27.06 197 PRO C N 1
ATOM 2439 C CA . PRO C 1 72 ? 61.939 19.725 45.285 1.00 23.22 197 PRO C CA 1
ATOM 2440 C C . PRO C 1 72 ? 62.873 20.901 45.346 1.00 27.13 197 PRO C C 1
ATOM 2441 O O . PRO C 1 72 ? 62.405 22.026 45.433 1.00 32.73 197 PRO C O 1
ATOM 2445 N N . GLN C 1 73 ? 64.184 20.681 45.368 1.00 32.12 198 GLN C N 1
ATOM 2446 C CA . GLN C 1 73 ? 65.108 21.821 45.418 1.00 31.99 198 GLN C CA 1
ATOM 2447 C C . GLN C 1 73 ? 65.691 22.088 44.051 1.00 30.15 198 GLN C C 1
ATOM 2448 O O . GLN C 1 73 ? 66.670 22.806 43.911 1.00 31.45 198 GLN C O 1
ATOM 2454 N N . GLY C 1 74 ? 65.131 21.426 43.049 1.00 26.37 199 GLY C N 1
ATOM 2455 C CA . GLY C 1 74 ? 65.551 21.684 41.708 1.00 24.16 199 GLY C CA 1
ATOM 2456 C C . GLY C 1 74 ? 66.682 20.937 41.077 1.00 28.22 199 GLY C C 1
ATOM 2457 O O . GLY C 1 74 ? 67.005 21.249 39.926 1.00 34.04 199 GLY C O 1
ATOM 2458 N N . ALA C 1 75 ? 67.217 19.917 41.736 1.00 27.82 200 ALA C N 1
ATOM 2459 C CA . ALA C 1 75 ? 68.313 19.113 41.178 1.00 25.01 200 ALA C CA 1
ATOM 2460 C C . ALA C 1 75 ? 67.800 18.023 40.270 1.00 23.16 200 ALA C C 1
ATOM 2461 O O . ALA C 1 75 ? 66.732 17.499 40.514 1.00 25.12 200 ALA C O 1
ATOM 2463 N N . SER C 1 76 ? 68.549 17.713 39.208 1.00 23.60 201 SER C N 1
ATOM 2464 C CA . SER C 1 76 ? 68.167 16.684 38.241 1.00 28.63 201 SER C CA 1
ATOM 2465 C C . SER C 1 76 ? 68.137 15.292 38.858 1.00 29.69 201 SER C C 1
ATOM 2466 O O . SER C 1 76 ? 68.988 14.956 39.666 1.00 31.18 201 SER C O 1
ATOM 2469 N N . LEU C 1 77 ? 67.185 14.479 38.408 1.00 30.15 202 LEU C N 1
ATOM 2470 C CA . LEU C 1 77 ? 66.985 13.121 38.895 1.00 29.63 202 LEU C CA 1
ATOM 2471 C C . LEU C 1 77 ? 66.576 12.278 37.686 1.00 30.23 202 LEU C C 1
ATOM 2472 O O . LEU C 1 77 ? 66.018 12.811 36.712 1.00 28.34 202 LEU C O 1
ATOM 2477 N N . GLU C 1 78 ? 66.858 10.977 37.740 1.00 30.45 203 GLU C N 1
ATOM 2478 C CA . GLU C 1 78 ? 66.485 10.086 36.658 1.00 29.69 203 GLU C CA 1
ATOM 2479 C C . GLU C 1 78 ? 65.543 9.048 37.242 1.00 28.57 203 GLU C C 1
ATOM 2480 O O . GLU C 1 78 ? 65.687 8.696 38.409 1.00 31.94 203 GLU C O 1
ATOM 2486 N N . SER C 1 79 ? 64.540 8.624 36.476 1.00 27.92 204 SER C N 1
ATOM 2487 C CA . SER C 1 79 ? 63.574 7.614 36.920 1.00 32.05 204 SER C CA 1
ATOM 2488 C C . SER C 1 79 ? 64.262 6.267 37.002 1.00 34.13 204 SER C C 1
ATOM 2489 O O . SER C 1 79 ? 65.081 5.925 36.149 1.00 36.82 204 SER C O 1
ATOM 2492 N N . ALA C 1 80 ? 63.916 5.503 38.026 1.00 34.20 205 ALA C N 1
ATOM 2493 C CA . ALA C 1 80 ? 64.468 4.194 38.223 1.00 31.22 205 ALA C CA 1
ATOM 2494 C C . ALA C 1 80 ? 63.983 3.257 37.134 1.00 34.35 205 ALA C C 1
ATOM 2495 O O . ALA C 1 80 ? 62.999 3.508 36.443 1.00 37.55 205 ALA C O 1
ATOM 2497 N N . PRO C 1 81 ? 64.757 2.210 36.871 1.00 37.53 206 PRO C N 1
ATOM 2498 C CA . PRO C 1 81 ? 64.292 1.297 35.827 1.00 35.44 206 PRO C CA 1
ATOM 2499 C C . PRO C 1 81 ? 63.297 0.305 36.381 1.00 29.82 206 PRO C C 1
ATOM 2500 O O . PRO C 1 81 ? 63.090 0.192 37.597 1.00 33.46 206 PRO C O 1
ATOM 2504 N N . GLY C 1 82 ? 62.625 -0.376 35.483 1.00 27.91 207 GLY C N 1
ATOM 2505 C CA . GLY C 1 82 ? 61.685 -1.363 35.950 1.00 34.08 207 GLY C CA 1
ATOM 2506 C C . GLY C 1 82 ? 60.282 -0.916 36.252 1.00 37.84 207 GLY C C 1
ATOM 2507 O O . GLY C 1 82 ? 59.498 -1.690 36.801 1.00 45.34 207 GLY C O 1
ATOM 2508 N N . THR C 1 83 ? 59.943 0.310 35.895 1.00 36.91 208 THR C N 1
ATOM 2509 C CA . THR C 1 83 ? 58.595 0.808 36.105 1.00 30.90 208 THR C CA 1
ATOM 2510 C C . THR C 1 83 ? 57.622 -0.059 35.270 1.00 33.37 208 THR C C 1
ATOM 2511 O O . THR C 1 83 ? 57.968 -0.521 34.161 1.00 35.21 208 THR C O 1
ATOM 2515 N N . PHE C 1 84 ? 56.422 -0.309 35.787 1.00 29.63 209 PHE C N 1
ATOM 2516 C CA . PHE C 1 84 ? 55.460 -1.095 35.022 1.00 27.61 209 PHE C CA 1
ATOM 2517 C C . PHE C 1 84 ? 54.078 -0.615 35.347 1.00 26.61 209 PHE C C 1
ATOM 2518 O O . PHE C 1 84 ? 53.859 0.028 36.375 1.00 26.01 209 PHE C O 1
ATOM 2526 N N . VAL C 1 85 ? 53.151 -0.873 34.446 1.00 26.32 210 VAL C N 1
ATOM 2527 C CA . VAL C 1 85 ? 51.777 -0.482 34.692 1.00 28.37 210 VAL C CA 1
ATOM 2528 C C . VAL C 1 85 ? 50.985 -1.639 34.207 1.00 30.62 210 VAL C C 1
ATOM 2529 O O . VAL C 1 85 ? 51.402 -2.263 33.229 1.00 30.72 210 VAL C O 1
ATOM 2533 N N . THR C 1 86 ? 49.925 -1.997 34.937 1.00 33.01 211 THR C N 1
ATOM 2534 C CA . THR C 1 86 ? 49.037 -3.088 34.534 1.00 36.58 211 THR C CA 1
ATOM 2535 C C . THR C 1 86 ? 47.672 -2.480 34.467 1.00 38.09 211 THR C C 1
ATOM 2536 O O . THR C 1 86 ? 47.319 -1.656 35.320 1.00 39.09 211 THR C O 1
ATOM 2540 N N . VAL C 1 87 ? 46.941 -2.836 33.413 1.00 44.24 212 VAL C N 1
ATOM 2541 C CA . VAL C 1 87 ? 45.556 -2.376 33.165 1.00 48.99 212 VAL C CA 1
ATOM 2542 C C . VAL C 1 87 ? 44.736 -3.644 33.128 1.00 51.74 212 VAL C C 1
ATOM 2543 O O . VAL C 1 87 ? 44.874 -4.462 32.208 1.00 52.44 212 VAL C O 1
ATOM 2547 N N . ASP C 1 88 ? 43.933 -3.822 34.165 1.00 56.92 213 ASP C N 1
ATOM 2548 C CA . ASP C 1 88 ? 43.103 -5.000 34.293 1.00 63.99 213 ASP C CA 1
ATOM 2549 C C . ASP C 1 88 ? 44.012 -6.245 34.250 1.00 63.61 213 ASP C C 1
ATOM 2550 O O . ASP C 1 88 ? 43.820 -7.146 33.431 1.00 67.77 213 ASP C O 1
ATOM 2555 N N . GLY C 1 89 ? 45.052 -6.250 35.087 1.00 59.63 214 GLY C N 1
ATOM 2556 C CA . GLY C 1 89 ? 45.956 -7.391 35.145 1.00 51.15 214 GLY C CA 1
ATOM 2557 C C . GLY C 1 89 ? 46.908 -7.647 33.988 1.00 49.34 214 GLY C C 1
ATOM 2558 O O . GLY C 1 89 ? 47.785 -8.505 34.074 1.00 47.79 214 GLY C O 1
ATOM 2559 N N . VAL C 1 90 ? 46.748 -6.936 32.885 1.00 48.19 215 VAL C N 1
ATOM 2560 C CA . VAL C 1 90 ? 47.663 -7.130 31.777 1.00 47.41 215 VAL C CA 1
ATOM 2561 C C . VAL C 1 90 ? 48.805 -6.118 31.894 1.00 46.73 215 VAL C C 1
ATOM 2562 O O . VAL C 1 90 ? 48.632 -5.025 32.432 1.00 45.23 215 VAL C O 1
ATOM 2566 N N . ASN C 1 91 ? 49.986 -6.503 31.447 1.00 48.97 216 ASN C N 1
ATOM 2567 C CA . ASN C 1 91 ? 51.133 -5.609 31.504 1.00 53.17 216 ASN C CA 1
ATOM 2568 C C . ASN C 1 91 ? 51.071 -4.766 30.243 1.00 53.10 216 ASN C C 1
ATOM 2569 O O . ASN C 1 91 ? 50.866 -5.303 29.154 1.00 55.20 216 ASN C O 1
ATOM 2574 N N . VAL C 1 92 ? 51.163 -3.449 30.405 1.00 49.21 217 VAL C N 1
ATOM 2575 C CA . VAL C 1 92 ? 51.144 -2.524 29.280 1.00 45.27 217 VAL C CA 1
ATOM 2576 C C . VAL C 1 92 ? 52.519 -1.836 29.237 1.00 44.36 217 VAL C C 1
ATOM 2577 O O . VAL C 1 92 ? 52.979 -1.250 30.224 1.00 46.02 217 VAL C O 1
ATOM 2581 N N . ALA C 1 93 ? 53.196 -1.952 28.104 1.00 40.33 218 ALA C N 1
ATOM 2582 C CA . ALA C 1 93 ? 54.507 -1.365 27.950 1.00 36.55 218 ALA C CA 1
ATOM 2583 C C . ALA C 1 93 ? 54.448 0.126 27.732 1.00 35.60 218 ALA C C 1
ATOM 2584 O O . ALA C 1 93 ? 53.455 0.677 27.267 1.00 36.42 218 ALA C O 1
ATOM 2586 N N . ALA C 1 94 ? 55.547 0.782 28.038 1.00 35.20 219 ALA C N 1
ATOM 2587 C CA . ALA C 1 94 ? 55.619 2.203 27.845 1.00 31.18 219 ALA C CA 1
ATOM 2588 C C . ALA C 1 94 ? 55.592 2.417 26.352 1.00 31.22 219 ALA C C 1
ATOM 2589 O O . ALA C 1 94 ? 56.228 1.681 25.596 1.00 34.99 219 ALA C O 1
ATOM 2591 N N . GLY C 1 95 ? 54.822 3.398 25.915 1.00 33.76 220 GLY C N 1
ATOM 2592 C CA . GLY C 1 95 ? 54.769 3.670 24.500 1.00 29.21 220 GLY C CA 1
ATOM 2593 C C . GLY C 1 95 ? 53.652 2.946 23.812 1.00 33.01 220 GLY C C 1
ATOM 2594 O O . GLY C 1 95 ? 53.346 3.288 22.688 1.00 37.18 220 GLY C O 1
ATOM 2595 N N . ASP C 1 96 ? 53.021 1.966 24.445 1.00 35.65 221 ASP C N 1
ATOM 2596 C CA . ASP C 1 96 ? 51.924 1.245 23.789 1.00 36.66 221 ASP C CA 1
ATOM 2597 C C . ASP C 1 96 ? 50.628 1.926 24.086 1.00 36.62 221 ASP C C 1
ATOM 2598 O O . ASP C 1 96 ? 50.384 2.327 25.211 1.00 41.83 221 ASP C O 1
ATOM 2603 N N . VAL C 1 97 ? 49.759 2.019 23.103 1.00 37.48 222 VAL C N 1
ATOM 2604 C CA . VAL C 1 97 ? 48.490 2.669 23.337 1.00 40.79 222 VAL C CA 1
ATOM 2605 C C . VAL C 1 97 ? 47.594 1.653 24.028 1.00 43.62 222 VAL C C 1
ATOM 2606 O O . VAL C 1 97 ? 47.551 0.513 23.622 1.00 47.39 222 VAL C O 1
ATOM 2610 N N . VAL C 1 98 ? 46.940 2.020 25.114 1.00 42.21 223 VAL C N 1
ATOM 2611 C CA . VAL C 1 98 ? 46.077 1.074 25.754 1.00 42.11 223 VAL C CA 1
ATOM 2612 C C . VAL C 1 98 ? 44.650 1.599 25.790 1.00 43.73 223 VAL C C 1
ATOM 2613 O O . VAL C 1 98 ? 44.421 2.777 25.991 1.00 43.96 223 VAL C O 1
ATOM 2617 N N . ALA C 1 99 ? 43.689 0.733 25.498 1.00 46.69 224 ALA C N 1
ATOM 2618 C CA . ALA C 1 99 ? 42.282 1.121 25.525 1.00 48.54 224 ALA C CA 1
ATOM 2619 C C . ALA C 1 99 ? 41.769 0.783 26.907 1.00 49.13 224 ALA C C 1
ATOM 2620 O O . ALA C 1 99 ? 41.909 -0.349 27.362 1.00 55.36 224 ALA C O 1
ATOM 2622 N N . TRP C 1 100 ? 41.151 1.741 27.568 1.00 46.50 225 TRP C N 1
ATOM 2623 C CA . TRP C 1 100 ? 40.672 1.506 28.906 1.00 45.33 225 TRP C CA 1
ATOM 2624 C C . TRP C 1 100 ? 39.224 1.910 28.993 1.00 49.65 225 TRP C C 1
ATOM 2625 O O . TRP C 1 100 ? 38.791 2.848 28.333 1.00 52.03 225 TRP C O 1
ATOM 2636 N N . ASN C 1 101 ? 38.490 1.217 29.849 1.00 52.71 226 ASN C N 1
ATOM 2637 C CA . ASN C 1 101 ? 37.071 1.462 30.029 1.00 54.60 226 ASN C CA 1
ATOM 2638 C C . ASN C 1 101 ? 36.681 2.333 31.225 1.00 54.01 226 ASN C C 1
ATOM 2639 O O . ASN C 1 101 ? 35.502 2.576 31.421 1.00 54.54 226 ASN C O 1
ATOM 2644 N N . THR C 1 102 ? 37.644 2.754 32.046 1.00 53.79 227 THR C N 1
ATOM 2645 C CA . THR C 1 102 ? 37.365 3.613 33.204 1.00 54.15 227 THR C CA 1
ATOM 2646 C C . THR C 1 102 ? 37.019 2.856 34.506 1.00 54.09 227 THR C C 1
ATOM 2647 O O . THR C 1 102 ? 37.022 3.423 35.617 1.00 55.94 227 THR C O 1
ATOM 2651 N N . ILE C 1 103 ? 36.828 1.552 34.382 1.00 55.12 228 ILE C N 1
ATOM 2652 C CA . ILE C 1 103 ? 36.447 0.728 35.524 1.00 55.17 228 ILE C CA 1
ATOM 2653 C C . ILE C 1 103 ? 37.572 -0.193 36.016 1.00 50.54 228 ILE C C 1
ATOM 2654 O O . ILE C 1 103 ? 37.876 -0.225 37.211 1.00 49.99 228 ILE C O 1
ATOM 2659 N N . ALA C 1 104 ? 38.127 -0.973 35.084 1.00 45.20 229 ALA C N 1
ATOM 2660 C CA . ALA C 1 104 ? 39.199 -1.936 35.336 1.00 41.55 229 ALA C CA 1
ATOM 2661 C C . ALA C 1 104 ? 40.348 -1.316 36.099 1.00 44.97 229 ALA C C 1
ATOM 2662 O O . ALA C 1 104 ? 40.741 -0.170 35.851 1.00 44.94 229 ALA C O 1
ATOM 2664 N N . PRO C 1 105 ? 40.920 -2.070 37.036 1.00 44.64 230 PRO C N 1
ATOM 2665 C CA . PRO C 1 105 ? 42.040 -1.580 37.841 1.00 43.45 230 PRO C CA 1
ATOM 2666 C C . PRO C 1 105 ? 43.327 -1.239 37.061 1.00 39.63 230 PRO C C 1
ATOM 2667 O O . PRO C 1 105 ? 43.762 -2.015 36.199 1.00 34.43 230 PRO C O 1
ATOM 2671 N N . VAL C 1 106 ? 43.881 -0.048 37.339 1.00 37.27 231 VAL C N 1
ATOM 2672 C CA . VAL C 1 106 ? 45.146 0.419 36.742 1.00 34.77 231 VAL C CA 1
ATOM 2673 C C . VAL C 1 106 ? 46.158 0.479 37.872 1.00 35.58 231 VAL C C 1
ATOM 2674 O O . VAL C 1 106 ? 46.081 1.363 38.749 1.00 29.11 231 VAL C O 1
ATOM 2678 N N . ASN C 1 107 ? 47.065 -0.494 37.867 1.00 35.52 232 ASN C N 1
ATOM 2679 C CA . ASN C 1 107 ? 48.108 -0.599 38.876 1.00 37.65 232 ASN C CA 1
ATOM 2680 C C . ASN C 1 107 ? 49.367 0.021 38.316 1.00 36.50 232 ASN C C 1
ATOM 2681 O O . ASN C 1 107 ? 49.700 -0.119 37.127 1.00 36.68 232 ASN C O 1
ATOM 2686 N N . VAL C 1 108 ? 50.132 0.608 39.211 1.00 34.86 233 VAL C N 1
ATOM 2687 C CA . VAL C 1 108 ? 51.315 1.310 38.805 1.00 30.55 233 VAL C CA 1
ATOM 2688 C C . VAL C 1 108 ? 52.413 0.864 39.754 1.00 25.51 233 VAL C C 1
ATOM 2689 O O . VAL C 1 108 ? 52.163 0.642 40.924 1.00 26.03 233 VAL C O 1
ATOM 2693 N N . GLY C 1 109 ? 53.591 0.584 39.242 1.00 24.84 234 GLY C N 1
ATOM 2694 C CA . GLY C 1 109 ? 54.626 0.149 40.155 1.00 26.54 234 GLY C CA 1
ATOM 2695 C C . GLY C 1 109 ? 56.031 0.640 39.883 1.00 27.88 234 GLY C C 1
ATOM 2696 O O . GLY C 1 109 ? 56.459 0.719 38.731 1.00 32.97 234 GLY C O 1
ATOM 2697 N N . ASN C 1 110 ? 56.769 0.916 40.955 1.00 29.90 235 ASN C N 1
ATOM 2698 C CA . ASN C 1 110 ? 58.147 1.389 40.865 1.00 26.99 235 ASN C CA 1
ATOM 2699 C C . ASN C 1 110 ? 58.996 0.457 41.717 1.00 25.04 235 ASN C C 1
ATOM 2700 O O . ASN C 1 110 ? 59.392 0.793 42.832 1.00 25.74 235 ASN C O 1
ATOM 2705 N N . PRO C 1 111 ? 59.274 -0.735 41.216 1.00 22.83 236 PRO C N 1
ATOM 2706 C CA . PRO C 1 111 ? 60.073 -1.649 42.018 1.00 26.81 236 PRO C CA 1
ATOM 2707 C C . PRO C 1 111 ? 61.468 -1.143 42.264 1.00 32.23 236 PRO C C 1
ATOM 2708 O O . PRO C 1 111 ? 62.068 -1.413 43.307 1.00 39.96 236 PRO C O 1
ATOM 2712 N N . GLY C 1 112 ? 61.969 -0.353 41.334 1.00 33.70 237 GLY C N 1
ATOM 2713 C CA . GLY C 1 112 ? 63.308 0.174 41.487 1.00 29.29 237 GLY C CA 1
ATOM 2714 C C . GLY C 1 112 ? 63.768 0.768 42.800 1.00 29.33 237 GLY C C 1
ATOM 2715 O O . GLY C 1 112 ? 63.023 0.975 43.752 1.00 32.78 237 GLY C O 1
ATOM 2716 N N . ALA C 1 113 ? 65.029 1.174 42.769 1.00 34.36 238 ALA C N 1
ATOM 2717 C CA . ALA C 1 113 ? 65.715 1.740 43.908 1.00 36.12 238 ALA C CA 1
ATOM 2718 C C . ALA C 1 113 ? 65.609 3.244 44.121 1.00 39.94 238 ALA C C 1
ATOM 2719 O O . ALA C 1 113 ? 66.155 3.744 45.100 1.00 40.11 238 ALA C O 1
ATOM 2721 N N . ARG C 1 114 ? 64.986 3.992 43.210 1.00 38.20 239 ARG C N 1
ATOM 2722 C CA . ARG C 1 114 ? 64.853 5.435 43.432 1.00 33.22 239 ARG C CA 1
ATOM 2723 C C . ARG C 1 114 ? 63.522 5.972 42.951 1.00 32.41 239 ARG C C 1
ATOM 2724 O O . ARG C 1 114 ? 62.723 5.231 42.389 1.00 32.88 239 ARG C O 1
ATOM 2732 N N . ARG C 1 115 ? 63.316 7.269 43.151 1.00 26.81 240 ARG C N 1
ATOM 2733 C CA . ARG C 1 115 ? 62.107 7.948 42.757 1.00 24.44 240 ARG C CA 1
ATOM 2734 C C . ARG C 1 115 ? 61.935 7.961 41.269 1.00 23.06 240 ARG C C 1
ATOM 2735 O O . ARG C 1 115 ? 62.912 7.954 40.528 1.00 24.21 240 ARG C O 1
ATOM 2743 N N . SER C 1 116 ? 60.679 8.067 40.851 1.00 21.69 241 SER C N 1
ATOM 2744 C CA . SER C 1 116 ? 60.324 8.100 39.454 1.00 19.60 241 SER C CA 1
ATOM 2745 C C . SER C 1 116 ? 59.078 8.918 39.279 1.00 21.63 241 SER C C 1
ATOM 2746 O O . SER C 1 116 ? 58.403 9.203 40.257 1.00 22.20 241 SER C O 1
ATOM 2749 N N . ILE C 1 117 ? 58.809 9.335 38.042 1.00 21.05 242 ILE C N 1
ATOM 2750 C CA . ILE C 1 117 ? 57.598 10.044 37.712 1.00 18.95 242 ILE C CA 1
ATOM 2751 C C . ILE C 1 117 ? 57.153 9.422 36.392 1.00 24.89 242 ILE C C 1
ATOM 2752 O O . ILE C 1 117 ? 57.954 9.227 35.474 1.00 23.53 242 ILE C O 1
ATOM 2757 N N . LEU C 1 118 ? 55.890 9.013 36.350 1.00 27.76 243 LEU C N 1
ATOM 2758 C CA . LEU C 1 118 ? 55.304 8.378 35.185 1.00 24.54 243 LEU C CA 1
ATOM 2759 C C . LEU C 1 118 ? 54.378 9.381 34.586 1.00 23.50 243 LEU C C 1
ATOM 2760 O O . LEU C 1 118 ? 53.780 10.187 35.286 1.00 24.71 243 LEU C O 1
ATOM 2765 N N . GLN C 1 119 ? 54.253 9.339 33.283 1.00 25.92 244 GLN C N 1
ATOM 2766 C CA . GLN C 1 119 ? 53.361 10.245 32.598 1.00 27.49 244 GLN C CA 1
ATOM 2767 C C . GLN C 1 119 ? 52.299 9.418 31.874 1.00 27.01 244 GLN C C 1
ATOM 2768 O O . GLN C 1 119 ? 52.618 8.356 31.338 1.00 25.75 244 GLN C O 1
ATOM 2774 N N . PHE C 1 120 ? 51.045 9.866 31.945 1.00 25.14 245 PHE C N 1
ATOM 2775 C CA . PHE C 1 120 ? 49.906 9.238 31.268 1.00 26.74 245 PHE C CA 1
ATOM 2776 C C . PHE C 1 120 ? 49.389 10.325 30.362 1.00 27.78 245 PHE C C 1
ATOM 2777 O O . PHE C 1 120 ? 49.130 11.435 30.825 1.00 29.85 245 PHE C O 1
ATOM 2785 N N . GLU C 1 121 ? 49.304 10.049 29.072 1.00 25.37 246 GLU C N 1
ATOM 2786 C CA . GLU C 1 121 ? 48.839 11.053 28.158 1.00 22.20 246 GLU C CA 1
ATOM 2787 C C . GLU C 1 121 ? 47.675 10.448 27.514 1.00 22.34 246 GLU C C 1
ATOM 2788 O O . GLU C 1 121 ? 47.772 9.356 26.986 1.00 23.55 246 GLU C O 1
ATOM 2794 N N . VAL C 1 122 ? 46.584 11.180 27.524 1.00 27.90 247 VAL C N 1
ATOM 2795 C CA . VAL C 1 122 ? 45.352 10.723 26.926 1.00 31.42 247 VAL C CA 1
ATOM 2796 C C . VAL C 1 122 ? 45.271 11.167 25.483 1.00 31.36 247 VAL C C 1
ATOM 2797 O O . VAL C 1 122 ? 45.366 12.358 25.181 1.00 33.98 247 VAL C O 1
ATOM 2801 N N . LEU C 1 123 ? 45.048 10.206 24.596 1.00 35.86 248 LEU C N 1
ATOM 2802 C CA . LEU C 1 123 ? 45.000 10.458 23.156 1.00 41.67 248 LEU C CA 1
ATOM 2803 C C . LEU C 1 123 ? 43.628 10.678 22.453 1.00 49.97 248 LEU C C 1
ATOM 2804 O O . LEU C 1 123 ? 43.580 11.366 21.418 1.00 53.86 248 LEU C O 1
ATOM 2809 N N . TRP C 1 124 ? 42.540 10.077 22.955 1.00 56.27 249 TRP C N 1
ATOM 2810 C CA . TRP C 1 124 ? 41.173 10.244 22.374 1.00 62.78 249 TRP C CA 1
ATOM 2811 C C . TRP C 1 124 ? 40.179 9.635 23.397 1.00 65.34 249 TRP C C 1
ATOM 2812 O O . TRP C 1 124 ? 40.643 9.036 24.371 1.00 57.21 249 TRP C O 1
ATOM 2823 N N . TYR C 1 125 ? 38.854 9.837 23.249 1.00 71.38 250 TYR C N 1
ATOM 2824 C CA . TYR C 1 125 ? 37.887 9.218 24.201 1.00 80.35 250 TYR C CA 1
ATOM 2825 C C . TYR C 1 125 ? 36.346 9.147 23.915 1.00 86.02 250 TYR C C 1
ATOM 2826 O O . TYR C 1 125 ? 35.525 9.669 24.667 1.00 91.51 250 TYR C O 1
ATOM 2835 N N . THR C 1 126 ? 35.939 8.395 22.900 0.00 99.99 251 THR C N 1
ATOM 2836 C CA . THR C 1 126 ? 34.508 8.341 22.608 0.00 99.99 251 THR C CA 1
ATOM 2837 C C . THR C 1 126 ? 33.903 6.948 22.559 0.00 99.99 251 THR C C 1
ATOM 2838 O O . THR C 1 126 ? 32.886 6.680 23.199 0.00 99.99 251 THR C O 1
#

Foldseek 3Di:
DAQCAPPPDADDPQEADDPDDFKDKGHHHRFKIKMKGFAWDKDWCLVPPLRDPPVFAKWKKFKDWAQWGDYNVGDIDGAFPDKWKAWQNHTDDGPDIDIHGSPTIIMIGRNHHGMIMMMIGTDDGD/DALCQPPPDADDPQEADDPDDAKDKGHHHRFKIKMKGFEQDKDWCLVPPARPPPPAQKWKKAKDWAQWGDYNVRDIDGAFPDKWKDWLNHTDDGPDIDIHRSPTIIMIGHNGHGIIMMMMGTDDGD/DAQCPVPPDADDPQEADDPDDAKDKGAHDRFKIKMKGFAWDKDWDLVPPARPPPPFFKWKKAKAWDQWGAYNVGDIDGAFPDKWKDWLNHTDDGPDIDIHGSPTIIMITRNHDGMIMMMIGTDDTD

Solvent-accessible surface area: 16159 Å² total; per-residue (Å²): 112,3,13,6,22,36,18,94,62,2,17,4,25,0,4,14,34,28,81,155,62,166,38,55,26,8,42,23,23,2,48,9,0,12,1,6,0,54,39,49,9,80,19,122,14,27,92,23,0,29,19,208,245,72,92,19,71,72,0,80,0,0,8,0,25,1,67,2,0,0,16,42,135,0,42,43,42,67,18,5,102,51,22,78,0,23,10,84,70,93,100,17,54,23,11,83,86,14,59,2,88,28,140,12,58,0,59,2,2,0,85,19,102,111,79,0,0,0,7,0,14,4,33,177,34,131,115,3,16,8,11,53,17,95,66,1,17,5,24,0,4,14,37,26,87,160,56,135,50,59,25,9,48,23,24,4,39,12,0,12,2,7,0,49,40,40,2,69,25,115,12,27,102,24,2,32,7,217,245,78,92,20,120,66,0,84,0,0,8,0,22,1,80,2,0,0,20,51,127,0,37,42,43,68,16,3,94,54,21,77,0,22,14,93,63,97,96,20,52,24,10,83,86,15,63,1,78,31,138,10,53,0,54,1,1,0,81,15,101,120,79,0,0,0,9,0,13,3,34,175,37,130,120,3,16,7,21,35,17,96,60,1,18,4,24,0,4,13,34,28,87,163,63,156,44,57,28,8,47,24,21,2,48,9,0,13,2,8,0,61,42,39,3,71,28,116,13,27,102,23,2,29,3,215,246,73,96,8,107,70,0,84,1,0,7,0,21,1,76,2,0,0,13,48,124,0,41,41,41,74,17,4,100,49,25,73,0,24,13,87,67,97,104,15,53,23,10,77,85,14,51,1,68,26,144,10,56,0,58,2,0,0,80,18,100,109,80,0,0,0,7,0,15,8,35,174,40,142

B-factor: mean 38.33, std 19.85, range [2.0, 99.99]

CATH classification: 2.60.120.170

Sequence (378 aa):
TGPYAGAVEVQQSGRYYVPQGRTRGGYINSNIAEVCMDAGAAGQVNALLAPRRGDAVMIYFVWRPLRIFCDPQGASLESAPGTFVTVDGVNVAAGDVVAWNTIAPVNVGNPGARRSILQFEVLWYTTGPYAGAVEVQQSGRYYVPQGRTRGGYINSNIAEVCMDAGAAGQVNALLAPRRGDAVMIYFVWRPLRIFCDPQGASLESAPGTFVTVDGVNVAAGDVVAWNTIAPVNVGNPGARRSILQFEVLWYTTGPYAGAVEVQQSGRYYVPQGRTRGGYINSNIAEVCMDAGAAGQVNALLAPRRGDAVMIYFVWRPLRIFCDPQGASLESAPGTFVTVDGVNVAAGDVVAWNTIAPVNVGNPGARRSILQFEVLWYT

Nearest PDB structures (foldseek):
  1ahs-assembly1_C  TM=1.004E+00  e=5.417E-25  Orbivirus alphaequi
  1bvp-assembly1_1  TM=9.548E-01  e=2.099E-13  Bluetongue virus (serotype 10 / American isolate)
  2btv-assembly1_P  TM=9.528E-01  e=3.284E-13  Bluetongue virus (serotype 1 / isolate South Africa)
  5fpx-assembly1_A  TM=4.904E-01  e=3.172E-03  Yersinia enterocolitica subsp. enterocolitica 8081
  2q1z-assembly2_D  TM=4.301E-01  e=7.273E-02  Cereibacter sphaeroides 2.4.1